Protein AF-0000000084396855 (afdb_homodimer)

Nearest PDB structures (foldseek):
  3tr6-assembly1_A-2  TM=6.416E-01  e=4.550E-07  Coxiella burnetii
  5wwq-assembly2_B  TM=5.323E-01  e=5.724E-08  Homo sapiens
  5k0g-assembly2_B  TM=7.030E-01  e=9.517E-06  Rattus norvegicus
  5k09-assembly7_G  TM=6.782E-01  e=1.899E-05  Rattus norvegicus
  5zy6-assembly1_A  TM=5.128E-01  e=4.998E-05  Schizosaccharomyces pombe 972h-

Radius of gyration: 26.57 Å; Cα contacts (8 Å, |Δi|>4): 1283; chains: 2; bounding box: 58×80×64 Å

Solvent-accessible surface area (backbone atoms only — not comparable to full-atom values): 31615 Å² total; per-residue (Å²): 130,81,63,74,68,57,69,61,41,65,54,62,72,46,34,59,65,46,39,46,63,66,67,28,65,85,58,38,42,63,49,51,59,71,51,58,80,44,58,28,37,26,36,36,29,47,43,31,49,54,25,66,67,51,54,54,50,38,67,45,12,52,75,22,78,73,27,37,34,34,34,26,26,63,26,63,69,28,46,53,45,17,53,52,52,31,62,72,64,73,52,87,65,67,51,76,44,79,44,56,65,48,40,34,69,62,50,46,69,76,42,60,83,43,56,44,58,19,48,30,41,38,35,55,74,32,64,22,60,37,51,77,30,56,66,32,33,54,52,37,51,56,45,30,29,24,70,58,12,38,40,26,36,31,19,46,10,50,45,39,40,40,28,53,59,29,34,51,39,49,50,34,43,75,71,74,39,75,40,71,85,37,54,50,59,25,26,30,46,47,65,54,50,50,50,54,42,44,74,72,55,37,47,64,55,75,89,38,42,39,71,45,72,40,82,37,74,44,82,66,43,61,57,51,41,40,56,40,67,30,42,37,44,52,33,51,88,48,52,70,67,58,36,50,52,46,48,53,48,33,43,61,46,38,28,52,44,28,32,47,33,62,86,35,70,21,55,20,53,55,76,66,69,74,46,77,70,74,74,71,89,71,68,82,85,65,63,96,67,56,67,50,24,42,46,44,37,14,32,30,34,33,49,34,30,38,57,114,132,80,64,73,68,54,70,63,42,64,53,62,72,46,34,59,65,49,38,44,64,64,67,28,65,86,57,38,42,63,48,52,58,69,51,58,80,47,57,29,36,28,35,34,28,48,43,30,49,53,26,66,66,52,52,54,50,38,68,45,12,52,75,23,78,73,26,38,32,35,35,27,25,62,29,65,70,29,46,54,46,16,52,52,51,31,62,71,64,74,54,87,64,66,49,77,44,78,45,56,64,49,41,32,70,62,50,46,69,77,44,60,84,44,58,43,58,20,49,30,41,36,33,54,74,32,64,20,62,36,50,78,30,57,64,33,34,53,50,36,53,58,46,30,30,24,70,58,12,38,40,24,34,31,20,46,10,51,44,40,39,40,30,54,60,28,33,50,38,46,50,34,43,76,70,75,40,76,38,70,86,37,53,53,60,25,26,31,46,47,67,56,48,49,48,55,42,46,74,73,55,36,46,65,54,73,88,37,41,39,72,44,72,41,81,37,76,43,82,66,41,62,57,50,40,40,56,42,68,30,42,39,44,50,34,51,88,49,53,71,68,57,35,49,51,45,49,53,48,32,43,61,47,36,29,50,44,27,34,49,34,63,86,36,68,20,54,21,54,58,76,67,69,74,48,78,71,75,74,73,85,67,67,80,87,64,63,98,67,55,66,50,25,42,43,45,37,15,34,32,33,34,49,35,29,38,57,113

Organism: NCBI:txid1296121

Foldseek 3Di:
DQLPQVPQFFDLVLCVQWVVQQPPCVNCVVLVVVQVQAAQFEEEEEACFLPPVQVVSCVHHPVHPNGAYEYEEQHVNRVVNNVVVCVVVVHDGYHYYHDDLQPQVVVCVVCVVQFQPGQEYEYGAPLQQNPSHSLSNLLNRLRRHHAFHKYWYKHFAPCFLPLLLVLLQVLQVVVVHHQVSLDRGDHYAQVVVVVSNVVNPWDFDSVFKHKDKDKFWTSAAQLSVCVRPCCCGSVVPPDPVSSVVSSVSSSVSCQQPFKAKQVDHPRSDDVVVVPPPPPPPPDDPPPPMDMTTITITIMTIGMITRHD/DQLPQLPLFFDLVLCVQWVVQQPPCVNCVVLVVVQVQAAQFEEEEEACFLPPVQVVSCVHHPVHPNYAYEYEEQHVNRVVNNVVVCVVVVHDGYHYYHDDLQPQVVVCVVCVVQFQPGQEYEYGAPLQQNPSHSLSNLLNRLRRHHAFHKYWYKHFAPCFLPLLLVLLQVLQVVVVHHQVSLDRGDHYAQVVVVVSNVVNPWDFDSVFKHKDKDKFFTSAAQLSVCVRPCCCGSVVPPDPVSSVVSSVSSSVSCQQPFKAKQVDHPRSDDVVVVPPPPPPPPDDPPPPMDMTTITITIMTIGMITRHD

InterPro domains:
  IPR025714 Methyltransferase domain [PF13847] (39-153)
  IPR029063 S-adenosyl-L-methionine-dependent methyltransferase superfamily [G3DSA:3.40.50.150] (26-308)
  IPR029063 S-adenosyl-L-methionine-dependent methyltransferase superfamily [SSF53335] (31-208)

Secondary structure (DSSP, 8-state):
------GGG--HHHHHHH-HHHH-HHHHHHHHHHHT--TT-EEEEET-TTSHHHHHHHHHHTTSTT-EEEEEES-HHHHHHHHHHHHHHT---EEEEE--TT-HHHHHHH-GGGTT-EEEEEEES-GGG-TT-HHHHHHHHHHHEEEEEEEEEEEE-TTTTTTHHHHHHHHHHHTT---TTT-------HHHHHHHHHHTT-EE-GGG-EEEEEEEE-SS-HHHHHHHHTTTTTTTTS-HHHHHHHHHHHHHHHHHHHEEETTSTTT---HHHHS-------STT--S--EEEEEEEEEEEEEEE---/------GGG--HHHHHHH-HHHH-HHHHHHHHHHHT--TT-EEEEET-TTSHHHHHHHHHHTTSTT-EEEEEES-HHHHHHHHHHHHHHT---EEEEE--TT-HHHHHHH-GGGTT-EEEEEEES-GGG-TT-HHHHHHHHHHHEEEEEEEEEEEE-TTTTTTHHHHHHHHHHHTT---TTT-------HHHHHHHHHHTT-EE-GGG-EEEEEEEE-SS-HHHHHHHHTTTTTTTTS-HHHHHHHHHHHHHHHHHHHEEETTSTTT---HHHHS-----TTSTT--S--EEEEEEEEEEEEEEE---

Structure (mmCIF, N/CA/C/O backbone):
data_AF-0000000084396855-model_v1
#
loop_
_entity.id
_entity.type
_entity.pdbx_description
1 polymer 'Methyltransferase domain-containing protein'
#
loop_
_atom_site.group_PDB
_atom_site.id
_atom_site.type_symbol
_atom_site.label_atom_id
_atom_site.label_alt_id
_atom_site.label_comp_id
_atom_site.label_asym_id
_atom_site.label_entity_id
_atom_site.label_seq_id
_atom_site.pdbx_PDB_ins_code
_atom_site.Cartn_x
_atom_site.Cartn_y
_atom_site.Cartn_z
_atom_site.occupancy
_atom_site.B_iso_or_equiv
_atom_site.auth_seq_id
_atom_site.auth_comp_id
_atom_site.auth_asym_id
_atom_site.auth_atom_id
_atom_site.pdbx_PDB_model_num
ATOM 1 N N . MET A 1 1 ? -9.484 -31 7.023 1 23.81 1 MET A N 1
ATOM 2 C CA . MET A 1 1 ? -10.164 -30.719 5.766 1 23.81 1 MET A CA 1
ATOM 3 C C . MET A 1 1 ? -9.242 -30 4.793 1 23.81 1 MET A C 1
ATOM 5 O O . MET A 1 1 ? -8.68 -28.953 5.129 1 23.81 1 MET A O 1
ATOM 9 N N . SER A 1 2 ? -8.641 -30.703 3.896 1 27.09 2 SER A N 1
ATOM 10 C CA . SER A 1 2 ? -7.652 -30.281 2.912 1 27.09 2 SER A CA 1
ATOM 11 C C . SER A 1 2 ? -8.156 -29.094 2.098 1 27.09 2 SER A C 1
ATOM 13 O O . SER A 1 2 ? -9.281 -29.109 1.59 1 27.09 2 SER A O 1
ATOM 15 N N . TYR A 1 3 ? -7.789 -27.906 2.371 1 32.88 3 TYR A N 1
ATOM 16 C CA . TYR A 1 3 ? -8.102 -26.734 1.558 1 32.88 3 TYR A CA 1
ATOM 17 C C . TYR A 1 3 ? -7.895 -27.031 0.077 1 32.88 3 TYR A C 1
ATOM 19 O O . TYR A 1 3 ? -6.77 -27.25 -0.369 1 32.88 3 TYR A O 1
ATOM 27 N N . SER A 1 4 ? -8.75 -27.75 -0.528 1 34.56 4 SER A N 1
ATOM 28 C CA . SER A 1 4 ? -8.664 -27.938 -1.974 1 34.56 4 SER A CA 1
ATOM 29 C C . SER A 1 4 ? -8.68 -26.594 -2.697 1 34.56 4 SER A C 1
ATOM 31 O O . SER A 1 4 ? -9.672 -25.859 -2.635 1 34.56 4 SER A O 1
ATOM 33 N N . SER A 1 5 ? -7.613 -25.984 -2.779 1 39.44 5 SER A N 1
ATOM 34 C CA . SER A 1 5 ? -7.461 -24.703 -3.467 1 39.44 5 SER A CA 1
ATOM 35 C C . SER A 1 5 ? -7.93 -24.797 -4.914 1 39.44 5 SER A C 1
ATOM 37 O O . SER A 1 5 ? -7.465 -25.656 -5.672 1 39.44 5 SER A O 1
ATOM 39 N N . ASN A 1 6 ? -9.148 -24.734 -5.176 1 39.94 6 ASN A N 1
ATOM 40 C CA . ASN A 1 6 ? -9.734 -24.672 -6.508 1 39.94 6 ASN A CA 1
ATOM 41 C C . ASN A 1 6 ? -9.062 -23.609 -7.371 1 39.94 6 ASN A C 1
ATOM 43 O O . ASN A 1 6 ? -9.625 -22.531 -7.594 1 39.94 6 ASN A O 1
ATOM 47 N N . LEU A 1 7 ? -7.84 -23.609 -7.367 1 42.44 7 LEU A N 1
ATOM 48 C CA . LEU A 1 7 ? -7.09 -22.656 -8.195 1 42.44 7 LEU A CA 1
ATOM 49 C C . LEU A 1 7 ? -7.316 -22.938 -9.672 1 42.44 7 LEU A C 1
ATOM 51 O O . LEU A 1 7 ? -6.715 -22.281 -10.531 1 42.44 7 LEU A O 1
ATOM 55 N N . THR A 1 8 ? -8.148 -23.953 -10.039 1 46 8 THR A N 1
ATOM 56 C CA . THR A 1 8 ? -8.352 -24.281 -11.445 1 46 8 THR A CA 1
ATOM 57 C C . THR A 1 8 ? -9.367 -23.359 -12.086 1 46 8 THR A C 1
ATOM 59 O O . THR A 1 8 ? -9.789 -23.562 -13.227 1 46 8 THR A O 1
ATOM 62 N N . ASN A 1 9 ? -9.648 -22.219 -11.266 1 49.94 9 ASN A N 1
ATOM 63 C CA . ASN A 1 9 ? -10.859 -21.578 -11.781 1 49.94 9 ASN A CA 1
ATOM 64 C C . ASN A 1 9 ? -10.547 -20.203 -12.359 1 49.94 9 ASN A C 1
ATOM 66 O O . ASN A 1 9 ? -11.461 -19.391 -12.57 1 49.94 9 ASN A O 1
ATOM 70 N N . HIS A 1 10 ? -9.344 -19.953 -12.648 1 50.25 10 HIS A N 1
ATOM 71 C CA . HIS A 1 10 ? -9.117 -18.656 -13.281 1 50.25 10 HIS A CA 1
ATOM 72 C C . HIS A 1 10 ? -9.484 -18.688 -14.758 1 50.25 10 HIS A C 1
ATOM 74 O O . HIS A 1 10 ? -9.195 -19.672 -15.453 1 50.25 10 HIS A O 1
ATOM 80 N N . ASN A 1 11 ? -10.32 -17.766 -15.289 1 53.88 11 ASN A N 1
ATOM 81 C CA . ASN A 1 11 ? -10.711 -17.625 -16.688 1 53.88 11 ASN A CA 1
ATOM 82 C C . ASN A 1 11 ? -9.672 -16.828 -17.469 1 53.88 11 ASN A C 1
ATOM 84 O O . ASN A 1 11 ? -9.469 -15.641 -17.219 1 53.88 11 ASN A O 1
ATOM 88 N N . PRO A 1 12 ? -9.031 -17.391 -18.484 1 57.44 12 PRO A N 1
ATOM 89 C CA . PRO A 1 12 ? -7.941 -16.75 -19.219 1 57.44 12 PRO A CA 1
ATOM 90 C C . PRO A 1 12 ? -8.367 -15.445 -19.875 1 57.44 12 PRO A C 1
ATOM 92 O O . PRO A 1 12 ? -7.582 -14.492 -19.938 1 57.44 12 PRO A O 1
ATOM 95 N N . SER A 1 13 ? -9.633 -15.414 -20.469 1 56.91 13 SER A N 1
ATOM 96 C CA . SER A 1 13 ? -10.055 -14.211 -21.172 1 56.91 13 SER A CA 1
ATOM 97 C C . SER A 1 13 ? -10.18 -13.023 -20.219 1 56.91 13 SER A C 1
ATOM 99 O O . SER A 1 13 ? -9.766 -11.914 -20.562 1 56.91 13 SER A O 1
ATOM 101 N N . LYS A 1 14 ? -10.656 -13.266 -19.062 1 61.34 14 LYS A N 1
ATOM 102 C CA . LYS A 1 14 ? -10.773 -12.195 -18.094 1 61.34 14 LYS A CA 1
ATOM 103 C C . LYS A 1 14 ? -9.398 -11.75 -17.594 1 61.34 14 LYS A C 1
ATOM 105 O O . LYS A 1 14 ? -9.195 -10.578 -17.281 1 61.34 14 LYS A O 1
ATOM 110 N N . TYR A 1 15 ? -8.602 -12.727 -17.672 1 59.06 15 TYR A N 1
ATOM 111 C CA . TYR A 1 15 ? -7.242 -12.469 -17.203 1 59.06 15 TYR A CA 1
ATOM 112 C C . TYR A 1 15 ? -6.527 -11.492 -18.141 1 59.06 15 TYR A C 1
ATOM 114 O O . TYR A 1 15 ? -5.883 -10.547 -17.672 1 59.06 15 TYR A O 1
ATOM 122 N N . GLN A 1 16 ? -6.664 -11.617 -19.406 1 58.53 16 GLN A N 1
ATOM 123 C CA . GLN A 1 16 ? -6 -10.75 -20.375 1 58.53 16 GLN A CA 1
ATOM 124 C C . GLN A 1 16 ? -6.535 -9.32 -20.297 1 58.53 16 GLN A C 1
ATOM 126 O O . GLN A 1 16 ? -5.773 -8.359 -20.406 1 58.53 16 GLN A O 1
ATOM 131 N N . THR A 1 17 ? -7.848 -9.195 -20.031 1 59.06 17 THR A N 1
ATOM 132 C CA . THR A 1 17 ? -8.492 -7.883 -20.016 1 59.06 17 THR A CA 1
ATOM 133 C C . THR A 1 17 ? -8.242 -7.172 -18.688 1 59.06 17 THR A C 1
ATOM 135 O O . THR A 1 17 ? -7.914 -5.98 -18.672 1 59.06 17 THR A O 1
ATOM 138 N N . ASN A 1 18 ? -8.305 -7.988 -17.656 1 63.5 18 ASN A N 1
ATOM 139 C CA . ASN A 1 18 ? -8.359 -7.34 -16.344 1 63.5 18 ASN A CA 1
ATOM 140 C C . ASN A 1 18 ? -7.035 -7.48 -15.594 1 63.5 18 ASN A C 1
ATOM 142 O O . ASN A 1 18 ? -6.812 -6.805 -14.594 1 63.5 18 ASN A O 1
ATOM 146 N N . ALA A 1 19 ? -6.145 -8.359 -16.219 1 59.53 19 ALA A N 1
ATOM 147 C CA . ALA A 1 19 ? -4.934 -8.664 -15.469 1 59.53 19 ALA A CA 1
ATOM 148 C C . ALA A 1 19 ? -3.684 -8.398 -16.297 1 59.53 19 ALA A C 1
ATOM 150 O O . ALA A 1 19 ? -2.633 -9 -16.062 1 59.53 19 ALA A O 1
ATOM 151 N N . SER A 1 20 ? -3.906 -7.488 -17.312 1 55.66 20 SER A N 1
ATOM 152 C CA . SER A 1 20 ? -2.779 -7.199 -18.188 1 55.66 20 SER A CA 1
ATOM 153 C C . SER A 1 20 ? -1.592 -6.648 -17.406 1 55.66 20 SER A C 1
ATOM 155 O O . SER A 1 20 ? -0.444 -6.777 -17.844 1 55.66 20 SER A O 1
ATOM 157 N N . PHE A 1 21 ? -1.918 -6.148 -16.266 1 54.75 21 PHE A N 1
ATOM 158 C CA . PHE A 1 21 ? -0.857 -5.539 -15.477 1 54.75 21 PHE A CA 1
ATOM 159 C C . PHE A 1 21 ? 0.051 -6.605 -14.875 1 54.75 21 PHE A C 1
ATOM 161 O O . PHE A 1 21 ? 1.194 -6.32 -14.516 1 54.75 21 PHE A O 1
ATOM 168 N N . VAL A 1 22 ? -0.416 -7.816 -14.836 1 53.72 22 VAL A N 1
ATOM 169 C CA . VAL A 1 22 ? 0.374 -8.875 -14.211 1 53.72 22 VAL A CA 1
ATOM 170 C C . VAL A 1 22 ? 1.576 -9.211 -15.094 1 53.72 22 VAL A C 1
ATOM 172 O O . VAL A 1 22 ? 2.666 -9.484 -14.586 1 53.72 22 VAL A O 1
ATOM 175 N N . TYR A 1 23 ? 1.385 -8.977 -16.438 1 56.16 23 TYR A N 1
ATOM 176 C CA . TYR A 1 23 ? 2.479 -9.406 -17.297 1 56.16 23 TYR A CA 1
ATOM 177 C C . TYR A 1 23 ? 3.07 -8.227 -18.062 1 56.16 23 TYR A C 1
ATOM 179 O O . TYR A 1 23 ? 3.943 -8.398 -18.906 1 56.16 23 TYR A O 1
ATOM 187 N N . SER A 1 24 ? 2.568 -7.082 -17.656 1 56.62 24 SER A N 1
ATOM 188 C CA . SER A 1 24 ? 3.176 -5.93 -18.312 1 56.62 24 SER A CA 1
ATOM 189 C C . SER A 1 24 ? 4.672 -5.859 -18.031 1 56.62 24 SER A C 1
ATOM 191 O O . SER A 1 24 ? 5.133 -6.305 -16.984 1 56.62 24 SER A O 1
ATOM 193 N N . ALA A 1 25 ? 5.359 -5.488 -19.094 1 53.5 25 ALA A N 1
ATOM 194 C CA . ALA A 1 25 ? 6.809 -5.363 -18.969 1 53.5 25 ALA A CA 1
ATOM 195 C C . ALA A 1 25 ? 7.184 -4.613 -17.703 1 53.5 25 ALA A C 1
ATOM 197 O O . ALA A 1 25 ? 8.117 -5.008 -16.984 1 53.5 25 ALA A O 1
ATOM 198 N N . ALA A 1 26 ? 6.402 -3.684 -17.438 1 52.59 26 ALA A N 1
ATOM 199 C CA . ALA A 1 26 ? 6.691 -2.855 -16.266 1 52.59 26 ALA A CA 1
ATOM 200 C C . ALA A 1 26 ? 6.547 -3.656 -14.977 1 52.59 26 ALA A C 1
ATOM 202 O O . ALA A 1 26 ? 7.297 -3.449 -14.023 1 52.59 26 ALA A O 1
ATOM 203 N N . ASN A 1 27 ? 5.734 -4.625 -15.078 1 66.62 27 ASN A N 1
ATOM 204 C CA . ASN A 1 27 ? 5.422 -5.316 -13.828 1 66.62 27 ASN A CA 1
ATOM 205 C C . ASN A 1 27 ? 6.203 -6.625 -13.703 1 66.62 27 ASN A C 1
ATOM 207 O O . ASN A 1 27 ? 6.457 -7.098 -12.594 1 66.62 27 ASN A O 1
ATOM 211 N N . SER A 1 28 ? 6.586 -7.164 -14.797 1 73.69 28 SER A N 1
ATOM 212 C CA . SER A 1 28 ? 7.258 -8.461 -14.742 1 73.69 28 SER A CA 1
ATOM 213 C C . SER A 1 28 ? 8.766 -8.305 -14.867 1 73.69 28 SER A C 1
ATOM 215 O O . SER A 1 28 ? 9.523 -9.227 -14.539 1 73.69 28 SER A O 1
ATOM 217 N N . SER A 1 29 ? 9.297 -7.215 -15.18 1 72.19 29 SER A N 1
ATOM 218 C CA . SER A 1 29 ? 10.711 -7 -15.492 1 72.19 29 SER A CA 1
ATOM 219 C C . SER A 1 29 ? 11.586 -7.234 -14.266 1 72.19 29 SER A C 1
ATOM 221 O O . SER A 1 29 ? 12.609 -7.914 -14.352 1 72.19 29 SER A O 1
ATOM 223 N N . PRO A 1 30 ? 11.078 -6.906 -13.211 1 81.38 30 PRO A N 1
ATOM 224 C CA . PRO A 1 30 ? 12.016 -7.016 -12.094 1 81.38 30 PRO A CA 1
ATOM 225 C C . PRO A 1 30 ? 12.375 -8.461 -11.766 1 81.38 30 PRO A C 1
ATOM 227 O O . PRO A 1 30 ? 13.547 -8.766 -11.5 1 81.38 30 PRO A O 1
ATOM 230 N N . VAL A 1 31 ? 11.422 -9.344 -11.844 1 87.25 31 VAL A N 1
ATOM 231 C CA . VAL A 1 31 ? 11.719 -10.727 -11.492 1 87.25 31 VAL A CA 1
ATOM 232 C C . VAL A 1 31 ? 12.492 -11.398 -12.625 1 87.25 31 VAL A C 1
ATOM 234 O O . VAL A 1 31 ? 13.344 -12.258 -12.383 1 87.25 31 VAL A O 1
ATOM 237 N N . LEU A 1 32 ? 12.234 -11.008 -13.844 1 89.31 32 LEU A N 1
ATOM 238 C CA . LEU A 1 32 ? 12.992 -11.531 -14.977 1 89.31 32 LEU A CA 1
ATOM 239 C C . LEU A 1 32 ? 14.453 -11.094 -14.891 1 89.31 32 LEU A C 1
ATOM 241 O O . LEU A 1 32 ? 15.359 -11.875 -15.195 1 89.31 32 LEU A O 1
ATOM 245 N N . ASP A 1 33 ? 14.602 -9.852 -14.438 1 87.19 33 ASP A N 1
ATOM 246 C CA . ASP A 1 33 ? 15.961 -9.344 -14.258 1 87.19 33 ASP A CA 1
ATOM 247 C C . ASP A 1 33 ? 16.703 -10.109 -13.172 1 87.19 33 ASP A C 1
ATOM 249 O O . ASP A 1 33 ? 17.891 -10.406 -13.312 1 87.19 33 ASP A O 1
ATOM 253 N N . LEU A 1 34 ? 15.992 -10.43 -12.164 1 87.56 34 LEU A N 1
ATOM 254 C CA . LEU A 1 34 ? 16.578 -11.203 -11.07 1 87.56 34 LEU A CA 1
ATOM 255 C C . LEU A 1 34 ? 16.969 -12.594 -11.547 1 87.56 34 LEU A C 1
ATOM 257 O O . LEU A 1 34 ? 18.016 -13.117 -11.148 1 87.56 34 LEU A O 1
ATOM 261 N N . LEU A 1 35 ? 16.125 -13.125 -12.367 1 93.12 35 LEU A N 1
ATOM 262 C CA . LEU A 1 35 ? 16.375 -14.461 -12.898 1 93.12 35 LEU A CA 1
ATOM 263 C C . LEU A 1 35 ? 17.656 -14.469 -13.734 1 93.12 35 LEU A C 1
ATOM 265 O O . LEU A 1 35 ? 18.422 -15.445 -13.695 1 93.12 35 LEU A O 1
ATOM 269 N N . ASP A 1 36 ? 17.828 -13.422 -14.531 1 93.12 36 ASP A N 1
ATOM 270 C CA . ASP A 1 36 ? 19.016 -13.281 -15.383 1 93.12 36 ASP A CA 1
ATOM 271 C C . ASP A 1 36 ? 19.234 -14.531 -16.234 1 93.12 36 ASP A C 1
ATOM 273 O O . ASP A 1 36 ? 20.297 -15.141 -16.172 1 93.12 36 ASP A O 1
ATOM 277 N N . ALA A 1 37 ? 18.219 -14.891 -16.969 1 95.31 37 ALA A N 1
ATOM 278 C CA . ALA A 1 37 ? 18.281 -16.062 -17.828 1 95.31 37 ALA A CA 1
ATOM 279 C C . ALA A 1 37 ? 19.406 -15.945 -18.859 1 95.31 37 ALA A C 1
ATOM 281 O O . ALA A 1 37 ? 19.625 -14.867 -19.422 1 95.31 37 ALA A O 1
ATOM 282 N N . GLN A 1 38 ? 20.078 -17.094 -19.094 1 95.88 38 GLN A N 1
ATOM 283 C CA . GLN A 1 38 ? 21.188 -17.125 -20.047 1 95.88 38 GLN A CA 1
ATOM 284 C C . GLN A 1 38 ? 20.938 -18.172 -21.141 1 95.88 38 GLN A C 1
ATOM 286 O O . GLN A 1 38 ? 20.297 -19.188 -20.891 1 95.88 38 GLN A O 1
ATOM 291 N N . PRO A 1 39 ? 21.484 -17.859 -22.344 1 95.5 39 PRO A N 1
ATOM 292 C CA . PRO A 1 39 ? 21.375 -18.875 -23.391 1 95.5 39 PRO A CA 1
ATOM 293 C C . PRO A 1 39 ? 21.906 -20.234 -22.969 1 95.5 39 PRO A C 1
ATOM 295 O O . PRO A 1 39 ? 22.953 -20.312 -22.328 1 95.5 39 PRO A O 1
ATOM 298 N N . GLY A 1 40 ? 21.188 -21.25 -23.266 1 96.06 40 GLY A N 1
ATOM 299 C CA . GLY A 1 40 ? 21.641 -22.609 -23 1 96.06 40 GLY A CA 1
ATOM 300 C C . GLY A 1 40 ? 21.156 -23.172 -21.672 1 96.06 40 GLY A C 1
ATOM 301 O O . GLY A 1 40 ? 21.328 -24.359 -21.406 1 96.06 40 GLY A O 1
ATOM 302 N N . GLU A 1 41 ? 20.484 -22.312 -20.906 1 97.56 41 GLU A N 1
ATOM 303 C CA . GLU A 1 41 ? 20.016 -22.75 -19.609 1 97.56 41 GLU A CA 1
ATOM 304 C C . GLU A 1 41 ? 18.688 -23.5 -19.719 1 97.56 41 GLU A C 1
ATOM 306 O O . GLU A 1 41 ? 17.938 -23.312 -20.672 1 97.56 41 GLU A O 1
ATOM 311 N N . LYS A 1 42 ? 18.5 -24.391 -18.766 1 98 42 LYS A N 1
ATOM 312 C CA . LYS A 1 42 ? 17.219 -25.078 -18.594 1 98 42 LYS A CA 1
ATOM 313 C C . LYS A 1 42 ? 16.406 -24.453 -17.469 1 98 42 LYS A C 1
ATOM 315 O O . LYS A 1 42 ? 16.844 -24.422 -16.312 1 98 42 LYS A O 1
ATOM 320 N N . ILE A 1 43 ? 15.203 -23.922 -17.828 1 98.12 43 ILE A N 1
ATOM 321 C CA . ILE A 1 43 ? 14.391 -23.172 -16.875 1 98.12 43 ILE A CA 1
ATOM 322 C C . ILE A 1 43 ? 12.984 -23.781 -16.828 1 98.12 43 ILE A C 1
ATOM 324 O O . ILE A 1 43 ? 12.414 -24.125 -17.859 1 98.12 43 ILE A O 1
ATOM 328 N N . ILE A 1 44 ? 12.469 -23.938 -15.648 1 98.56 44 ILE A N 1
ATOM 329 C CA . ILE A 1 44 ? 11.078 -24.328 -15.492 1 98.56 44 ILE A CA 1
ATOM 330 C C . ILE A 1 44 ? 10.281 -23.172 -14.883 1 98.56 44 ILE A C 1
ATOM 332 O O . ILE A 1 44 ? 10.75 -22.5 -13.961 1 98.56 44 ILE A O 1
ATOM 336 N N . ASP A 1 45 ? 9.117 -22.859 -15.516 1 97.81 45 ASP A N 1
ATOM 337 C CA . ASP A 1 45 ? 8.172 -21.812 -15.094 1 97.81 45 ASP A CA 1
ATOM 338 C C . ASP A 1 45 ? 6.984 -22.422 -14.359 1 97.81 45 ASP A C 1
ATOM 340 O O . ASP A 1 45 ? 6.078 -22.984 -14.984 1 97.81 45 ASP A O 1
ATOM 344 N N . LEU A 1 46 ? 6.992 -22.359 -13.023 1 98.31 46 LEU A N 1
ATOM 345 C CA . LEU A 1 46 ? 5.914 -22.891 -12.203 1 98.31 46 LEU A CA 1
ATOM 346 C C . LEU A 1 46 ? 4.758 -21.906 -12.102 1 98.31 46 LEU A C 1
ATOM 348 O O . LEU A 1 46 ? 4.922 -20.812 -11.555 1 98.31 46 LEU A O 1
ATOM 352 N N . GLY A 1 47 ? 3.572 -22.281 -12.492 1 96 47 GLY A N 1
ATOM 353 C CA . GLY A 1 47 ? 2.449 -21.375 -12.641 1 96 47 GLY A CA 1
ATOM 354 C C . GLY A 1 47 ? 2.561 -20.484 -13.859 1 96 47 GLY A C 1
ATOM 355 O O . GLY A 1 47 ? 2.453 -19.266 -13.758 1 96 47 GLY A O 1
ATOM 356 N N . CYS A 1 48 ? 2.66 -21.156 -15.031 1 93.75 48 CYS A N 1
ATOM 357 C CA . CYS A 1 48 ? 3.039 -20.422 -16.234 1 93.75 48 CYS A CA 1
ATOM 358 C C . CYS A 1 48 ? 1.845 -19.672 -16.812 1 93.75 48 CYS A C 1
ATOM 360 O O . CYS A 1 48 ? 2.008 -18.812 -17.672 1 93.75 48 CYS A O 1
ATOM 362 N N . GLY A 1 49 ? 0.6 -19.969 -16.359 1 89.38 49 GLY A N 1
ATOM 363 C CA . GLY A 1 49 ? -0.583 -19.281 -16.859 1 89.38 49 GLY A CA 1
ATOM 364 C C . GLY A 1 49 ? -0.742 -19.375 -18.359 1 89.38 49 GLY A C 1
ATOM 365 O O . GLY A 1 49 ? -0.69 -20.484 -18.922 1 89.38 49 GLY A O 1
ATOM 366 N N . THR A 1 50 ? -0.918 -18.234 -18.984 1 83.94 50 THR A N 1
ATOM 367 C CA . THR A 1 50 ? -1.138 -18.219 -20.438 1 83.94 50 THR A CA 1
ATOM 368 C C . THR A 1 50 ? 0.19 -18.266 -21.188 1 83.94 50 THR A C 1
ATOM 370 O O . THR A 1 50 ? 0.224 -18.109 -22.406 1 83.94 50 THR A O 1
ATOM 373 N N . GLY A 1 51 ? 1.26 -18.359 -20.531 1 87.19 51 GLY A N 1
ATOM 374 C CA . GLY A 1 51 ? 2.549 -18.703 -21.109 1 87.19 51 GLY A CA 1
ATOM 375 C C . GLY A 1 51 ? 3.309 -17.484 -21.625 1 87.19 51 GLY A C 1
ATOM 376 O O . GLY A 1 51 ? 4.359 -17.641 -22.25 1 87.19 51 GLY A O 1
ATOM 377 N N . GLN A 1 52 ? 2.873 -16.25 -21.328 1 83.5 52 GLN A N 1
ATOM 378 C CA . GLN A 1 52 ? 3.51 -15.047 -21.875 1 83.5 52 GLN A CA 1
ATOM 379 C C . GLN A 1 52 ? 4.961 -14.938 -21.422 1 83.5 52 GLN A C 1
ATOM 381 O O . GLN A 1 52 ? 5.863 -14.727 -22.234 1 83.5 52 GLN A O 1
ATOM 386 N N . LEU A 1 53 ? 5.191 -15.07 -20.141 1 88.06 53 LEU A N 1
ATOM 387 C CA . LEU A 1 53 ? 6.551 -14.969 -19.625 1 88.06 53 LEU A CA 1
ATOM 388 C C . LEU A 1 53 ? 7.371 -16.203 -20 1 88.06 53 LEU A C 1
ATOM 390 O O . LEU A 1 53 ? 8.578 -16.094 -20.219 1 88.06 53 LEU A O 1
ATOM 394 N N . THR A 1 54 ? 6.707 -17.344 -20.141 1 91.75 54 THR A N 1
ATOM 395 C CA . THR A 1 54 ? 7.367 -18.578 -20.547 1 91.75 54 THR A CA 1
ATOM 396 C C . THR A 1 54 ? 7.957 -18.438 -21.953 1 91.75 54 THR A C 1
ATOM 398 O O . THR A 1 54 ? 9.086 -18.859 -22.203 1 91.75 54 THR A O 1
ATOM 401 N N . ILE A 1 55 ? 7.172 -17.859 -22.812 1 88.75 55 ILE A N 1
ATOM 402 C CA . ILE A 1 55 ? 7.602 -17.656 -24.188 1 88.75 55 ILE A CA 1
ATOM 403 C C . ILE A 1 55 ? 8.781 -16.688 -24.219 1 88.75 55 ILE A C 1
ATOM 405 O O . ILE A 1 55 ? 9.719 -16.859 -25 1 88.75 55 ILE A O 1
ATOM 409 N N . GLN A 1 56 ? 8.727 -15.664 -23.359 1 87.69 56 GLN A N 1
ATOM 410 C CA . GLN A 1 56 ? 9.836 -14.719 -23.266 1 87.69 56 GLN A CA 1
ATOM 411 C C . GLN A 1 56 ? 11.117 -15.43 -22.828 1 87.69 56 GLN A C 1
ATOM 413 O O . GLN A 1 56 ? 12.195 -15.172 -23.359 1 87.69 56 GLN A O 1
ATOM 418 N N . LEU A 1 57 ? 11.047 -16.281 -21.906 1 92.56 57 LEU A N 1
ATOM 419 C CA . LEU A 1 57 ? 12.188 -17.047 -21.406 1 92.56 57 LEU A CA 1
ATOM 420 C C . LEU A 1 57 ? 12.75 -17.938 -22.516 1 92.56 57 LEU A C 1
ATOM 422 O O . LEU A 1 57 ? 13.977 -18.062 -22.656 1 92.56 57 LEU A O 1
ATOM 426 N N . GLN A 1 58 ? 11.867 -18.547 -23.219 1 92.38 58 GLN A N 1
ATOM 427 C CA . GLN A 1 58 ? 12.281 -19.406 -24.328 1 92.38 58 GLN A CA 1
ATOM 428 C C . GLN A 1 58 ? 13.141 -18.625 -25.328 1 92.38 58 GLN A C 1
ATOM 430 O O . GLN A 1 58 ? 14.164 -19.141 -25.797 1 92.38 58 GLN A O 1
ATOM 435 N N . GLY A 1 59 ? 12.703 -17.438 -25.641 1 89.12 59 GLY A N 1
ATOM 436 C CA . GLY A 1 59 ? 13.438 -16.594 -26.578 1 89.12 59 GLY A CA 1
ATOM 437 C C . GLY A 1 59 ? 14.859 -16.297 -26.125 1 89.12 59 GLY A C 1
ATOM 438 O O . GLY A 1 59 ? 15.75 -16.078 -26.938 1 89.12 59 GLY A O 1
ATOM 439 N N . ILE A 1 60 ? 15.055 -16.359 -24.859 1 90.81 60 ILE A N 1
ATOM 440 C CA . ILE A 1 60 ? 16.375 -16.062 -24.312 1 90.81 60 ILE A CA 1
ATOM 441 C C . ILE A 1 60 ? 17.219 -17.328 -24.266 1 90.81 60 ILE A C 1
ATOM 443 O O . ILE A 1 60 ? 18.344 -17.359 -24.766 1 90.81 60 ILE A O 1
ATOM 447 N N . VAL A 1 61 ? 16.703 -18.406 -23.766 1 93.25 61 VAL A N 1
ATOM 448 C CA . VAL A 1 61 ? 17.531 -19.562 -23.406 1 93.25 61 VAL A CA 1
ATOM 449 C C . VAL A 1 61 ? 17.766 -20.422 -24.641 1 93.25 61 VAL A C 1
ATOM 451 O O . VAL A 1 61 ? 18.797 -21.094 -24.766 1 93.25 61 VAL A O 1
ATOM 454 N N . CYS A 1 62 ? 16.859 -20.422 -25.562 1 90.56 62 CYS A N 1
ATOM 455 C CA . CYS A 1 62 ? 16.906 -21.391 -26.656 1 90.56 62 CYS A CA 1
ATOM 456 C C . CYS A 1 62 ? 17.781 -20.859 -27.797 1 90.56 62 CYS A C 1
ATOM 458 O O . CYS A 1 62 ? 18 -21.562 -28.781 1 90.56 62 CYS A O 1
ATOM 460 N N . VAL A 1 63 ? 18.281 -19.688 -27.625 1 89 63 VAL A N 1
ATOM 461 C CA . VAL A 1 63 ? 19.281 -19.219 -28.578 1 89 63 VAL A CA 1
ATOM 462 C C . VAL A 1 63 ? 20.594 -19.969 -28.359 1 89 63 VAL A C 1
ATOM 464 O O . VAL A 1 63 ? 21.406 -20.078 -29.281 1 89 63 VAL A O 1
ATOM 467 N N . GLY A 1 64 ? 20.734 -20.422 -27.203 1 89.12 64 GLY A N 1
ATOM 468 C CA . GLY A 1 64 ? 21.906 -21.234 -26.906 1 89.12 64 GLY A CA 1
ATOM 469 C C . GLY A 1 64 ? 21.641 -22.719 -27.016 1 89.12 64 GLY A C 1
ATOM 470 O O . GLY A 1 64 ? 20.531 -23.188 -26.797 1 89.12 64 GLY A O 1
ATOM 471 N N . GLU A 1 65 ? 22.719 -23.438 -27.266 1 91.38 65 GLU A N 1
ATOM 472 C CA . GLU A 1 65 ? 22.609 -24.906 -27.344 1 91.38 65 GLU A CA 1
ATOM 473 C C . GLU A 1 65 ? 22.219 -25.484 -25.984 1 91.38 65 GLU A C 1
ATOM 475 O O . GLU A 1 65 ? 22.766 -25.094 -24.953 1 91.38 65 GLU A O 1
ATOM 480 N N . GLY A 1 66 ? 21.141 -26.25 -26.047 1 91 66 GLY A N 1
ATOM 481 C CA . GLY A 1 66 ? 20.75 -26.953 -24.844 1 91 66 GLY A CA 1
ATOM 482 C C . GLY A 1 66 ? 19.656 -26.234 -24.078 1 91 66 GLY A C 1
ATOM 483 O O . GLY A 1 66 ? 19.141 -26.766 -23.078 1 91 66 GLY A O 1
ATOM 484 N N . GLY A 1 67 ? 19.391 -25.016 -24.5 1 94.12 67 GLY A N 1
ATOM 485 C CA . GLY A 1 67 ? 18.359 -24.25 -23.812 1 94.12 67 GLY A CA 1
ATOM 486 C C . GLY A 1 67 ? 17.016 -24.953 -23.812 1 94.12 67 GLY A C 1
ATOM 487 O O . GLY A 1 67 ? 16.609 -25.547 -24.828 1 94.12 67 GLY A O 1
ATOM 488 N N . GLU A 1 68 ? 16.344 -24.922 -22.672 1 95.19 68 GLU A N 1
ATOM 489 C CA . GLU A 1 68 ? 15.055 -25.594 -22.5 1 95.19 68 GLU A CA 1
ATOM 490 C C . GLU A 1 68 ? 14.156 -24.828 -21.531 1 95.19 68 GLU A C 1
ATOM 492 O O . GLU A 1 68 ? 14.633 -24.297 -20.531 1 95.19 68 GLU A O 1
ATOM 497 N N . VAL A 1 69 ? 12.867 -24.734 -21.922 1 95.94 69 VAL A N 1
ATOM 498 C CA . VAL A 1 69 ? 11.891 -24.141 -21.016 1 95.94 69 VAL A CA 1
ATOM 499 C C . VAL A 1 69 ? 10.703 -25.078 -20.844 1 95.94 69 VAL A C 1
ATOM 501 O O . VAL A 1 69 ? 10.203 -25.641 -21.828 1 95.94 69 VAL A O 1
ATOM 504 N N . VAL A 1 70 ? 10.328 -25.312 -19.641 1 97.38 70 VAL A N 1
ATOM 505 C CA . VAL A 1 70 ? 9.125 -26.078 -19.312 1 97.38 70 VAL A CA 1
ATOM 506 C C . VAL A 1 70 ? 8.148 -25.188 -18.531 1 97.38 70 VAL A C 1
ATOM 508 O O . VAL A 1 70 ? 8.555 -24.453 -17.625 1 97.38 70 VAL A O 1
ATOM 511 N N . GLY A 1 71 ? 6.895 -25.172 -18.953 1 97.38 71 GLY A N 1
ATOM 512 C CA . GLY A 1 71 ? 5.844 -24.469 -18.234 1 97.38 71 GLY A CA 1
ATOM 513 C C . GLY A 1 71 ? 4.898 -25.422 -17.5 1 97.38 71 GLY A C 1
ATOM 514 O O . GLY A 1 71 ? 4.48 -26.438 -18.062 1 97.38 71 GLY A O 1
ATOM 515 N N . VAL A 1 72 ? 4.633 -25.125 -16.25 1 97.69 72 VAL A N 1
ATOM 516 C CA . VAL A 1 72 ? 3.729 -25.953 -15.469 1 97.69 72 VAL A CA 1
ATOM 517 C C . VAL A 1 72 ? 2.559 -25.109 -14.969 1 97.69 72 VAL A C 1
ATOM 519 O O . VAL A 1 72 ? 2.752 -23.984 -14.508 1 97.69 72 VAL A O 1
ATOM 522 N N . ASP A 1 73 ? 1.375 -25.562 -15.07 1 94.94 73 ASP A N 1
ATOM 523 C CA . ASP A 1 73 ? 0.182 -24.969 -14.484 1 94.94 73 ASP A CA 1
ATOM 524 C C . ASP A 1 73 ? -0.857 -26.031 -14.141 1 94.94 73 ASP A C 1
ATOM 526 O O . ASP A 1 73 ? -0.926 -27.078 -14.797 1 94.94 73 ASP A O 1
ATOM 530 N N . SER A 1 74 ? -1.605 -25.766 -13.109 1 92.56 74 SER A N 1
ATOM 531 C CA . SER A 1 74 ? -2.609 -26.734 -12.688 1 92.56 74 SER A CA 1
ATOM 532 C C . SER A 1 74 ? -3.867 -26.641 -13.539 1 92.56 74 SER A C 1
ATOM 534 O O . SER A 1 74 ? -4.668 -27.578 -13.594 1 92.56 74 SER A O 1
ATOM 536 N N . ASN A 1 75 ? -4.062 -25.5 -14.195 1 88 75 ASN A N 1
ATOM 537 C CA . ASN A 1 75 ? -5.273 -25.219 -14.961 1 88 75 ASN A CA 1
ATOM 538 C C . ASN A 1 75 ? -5.09 -25.547 -16.438 1 88 75 ASN A C 1
ATOM 540 O O . ASN A 1 75 ? -4.34 -24.875 -17.141 1 88 75 ASN A O 1
ATOM 544 N N . GLU A 1 76 ? -5.871 -26.453 -16.922 1 88.31 76 GLU A N 1
ATOM 545 C CA . GLU A 1 76 ? -5.742 -26.906 -18.312 1 88.31 76 GLU A CA 1
ATOM 546 C C . GLU A 1 76 ? -6.156 -25.797 -19.281 1 88.31 76 GLU A C 1
ATOM 548 O O . GLU A 1 76 ? -5.586 -25.672 -20.375 1 88.31 76 GLU A O 1
ATOM 553 N N . SER A 1 77 ? -7.137 -25.078 -18.891 1 83.12 77 SER A N 1
ATOM 554 C CA . SER A 1 77 ? -7.574 -23.984 -19.766 1 83.12 77 SER A CA 1
ATOM 555 C C . SER A 1 77 ? -6.469 -22.953 -19.969 1 83.12 77 SER A C 1
ATOM 557 O O . SER A 1 77 ? -6.32 -22.406 -21.062 1 83.12 77 SER A O 1
ATOM 559 N N . MET A 1 78 ? -5.719 -22.688 -18.922 1 83.25 78 MET A N 1
ATOM 560 C CA . MET A 1 78 ? -4.566 -21.797 -19.016 1 83.25 78 MET A CA 1
ATOM 561 C C . MET A 1 78 ? -3.514 -22.375 -19.953 1 83.25 78 MET A C 1
ATOM 563 O O . MET A 1 78 ? -2.959 -21.656 -20.797 1 83.25 78 MET A O 1
ATOM 567 N N . LEU A 1 79 ? -3.285 -23.641 -19.891 1 89.25 79 LEU A N 1
ATOM 568 C CA . LEU A 1 79 ? -2.27 -24.297 -20.703 1 89.25 79 LEU A CA 1
ATOM 569 C C . LEU A 1 79 ? -2.68 -24.328 -22.172 1 89.25 79 LEU A C 1
ATOM 571 O O . LEU A 1 79 ? -1.832 -24.203 -23.047 1 89.25 79 LEU A O 1
ATOM 575 N N . GLU A 1 80 ? -3.953 -24.516 -22.422 1 88.69 80 GLU A N 1
ATOM 576 C CA . GLU A 1 80 ? -4.438 -24.453 -23.797 1 88.69 80 GLU A CA 1
ATOM 577 C C . GLU A 1 80 ? -4.176 -23.078 -24.406 1 88.69 80 GLU A C 1
ATOM 579 O O . GLU A 1 80 ? -3.744 -22.984 -25.562 1 88.69 80 GLU A O 1
ATOM 584 N N . SER A 1 81 ? -4.457 -22.125 -23.594 1 83.5 81 SER A N 1
ATOM 585 C CA . SER A 1 81 ? -4.168 -20.766 -24.047 1 83.5 81 SER A CA 1
ATOM 586 C C . SER A 1 81 ? -2.672 -20.562 -24.281 1 83.5 81 SER A C 1
ATOM 588 O O . SER A 1 81 ? -2.271 -19.891 -25.234 1 83.5 81 SER A O 1
ATOM 590 N N . ALA A 1 82 ? -1.856 -21.094 -23.453 1 85.5 82 ALA A N 1
ATOM 591 C CA . ALA A 1 82 ? -0.405 -20.984 -23.578 1 85.5 82 ALA A CA 1
ATOM 592 C C . ALA A 1 82 ? 0.082 -21.656 -24.859 1 85.5 82 ALA A C 1
ATOM 594 O O . ALA A 1 82 ? 0.94 -21.109 -25.562 1 85.5 82 ALA A O 1
ATOM 595 N N . ARG A 1 83 ? -0.447 -22.766 -25.188 1 88.44 83 ARG A N 1
ATOM 596 C CA . ARG A 1 83 ? -0.093 -23.484 -26.406 1 88.44 83 ARG A CA 1
ATOM 597 C C . ARG A 1 83 ? -0.482 -22.672 -27.641 1 88.44 83 ARG A C 1
ATOM 599 O O . ARG A 1 83 ? 0.253 -22.656 -28.641 1 88.44 83 ARG A O 1
ATOM 606 N N . GLN A 1 84 ? -1.616 -22.031 -27.5 1 84.19 84 GLN A N 1
ATOM 607 C CA . GLN A 1 84 ? -2.043 -21.188 -28.609 1 84.19 84 GLN A CA 1
ATOM 608 C C . GLN A 1 84 ? -1.093 -20 -28.797 1 84.19 84 GLN A C 1
ATOM 610 O O . GLN A 1 84 ? -0.755 -19.641 -29.922 1 84.19 84 GLN A O 1
ATOM 615 N N . SER A 1 85 ? -0.747 -19.438 -27.656 1 78.31 85 SER A N 1
ATOM 616 C CA . SER A 1 85 ? 0.21 -18.328 -27.703 1 78.31 85 SER A CA 1
ATOM 617 C C . SER A 1 85 ? 1.536 -18.781 -28.312 1 78.31 85 SER A C 1
ATOM 619 O O . SER A 1 85 ? 2.174 -18.016 -29.047 1 78.31 85 SER A O 1
ATOM 621 N N . LEU A 1 86 ? 1.941 -19.922 -28.062 1 80.62 86 LEU A N 1
ATOM 622 C CA . LEU A 1 86 ? 3.186 -20.5 -28.562 1 80.62 86 LEU A CA 1
ATOM 623 C C . LEU A 1 86 ? 3.129 -20.672 -30.078 1 80.62 86 LEU A C 1
ATOM 625 O O . LEU A 1 86 ? 4.098 -20.375 -30.781 1 80.62 86 LEU A O 1
ATOM 629 N N . LYS A 1 87 ? 2.094 -21.219 -30.516 1 80.12 87 LYS A N 1
ATOM 630 C CA . LYS A 1 87 ? 1.921 -21.422 -31.953 1 80.12 87 LYS A CA 1
ATOM 631 C C . LYS A 1 87 ? 2.041 -20.094 -32.719 1 80.12 87 LYS A C 1
ATOM 633 O O . LYS A 1 87 ? 2.654 -20.047 -33.781 1 80.12 87 LYS A O 1
ATOM 638 N N . GLN A 1 88 ? 1.588 -19.172 -32.031 1 73.62 88 GLN A N 1
ATOM 639 C CA . GLN A 1 88 ? 1.606 -17.844 -32.688 1 73.62 88 GLN A CA 1
ATOM 640 C C . GLN A 1 88 ? 3.021 -17.281 -32.719 1 73.62 88 GLN A C 1
ATOM 642 O O . GLN A 1 88 ? 3.371 -16.531 -33.625 1 73.62 88 GLN A O 1
ATOM 647 N N . ALA A 1 89 ? 3.846 -17.656 -31.734 1 69.38 89 ALA A N 1
ATOM 648 C CA . ALA A 1 89 ? 5.207 -17.141 -31.641 1 69.38 89 ALA A CA 1
ATOM 649 C C . ALA A 1 89 ? 6.18 -17.984 -32.438 1 69.38 89 ALA A C 1
ATOM 651 O O . ALA A 1 89 ? 7.367 -17.672 -32.562 1 69.38 89 ALA A O 1
ATOM 652 N N . SER A 1 90 ? 5.734 -18.906 -33.156 1 63.38 90 SER A N 1
ATOM 653 C CA . SER A 1 90 ? 6.547 -19.812 -33.969 1 63.38 90 SER A CA 1
ATOM 654 C C . SER A 1 90 ? 7.668 -20.438 -33.125 1 63.38 90 SER A C 1
ATOM 656 O O . SER A 1 90 ? 8.797 -20.578 -33.594 1 63.38 90 SER A O 1
ATOM 658 N N . SER A 1 91 ? 7.418 -20.422 -31.812 1 61.88 91 SER A N 1
ATOM 659 C CA . SER A 1 91 ? 8.391 -21.062 -30.922 1 61.88 91 SER A CA 1
ATOM 660 C C . SER A 1 91 ? 8.023 -22.516 -30.656 1 61.88 91 SER A C 1
ATOM 662 O O . SER A 1 91 ? 6.844 -22.859 -30.609 1 61.88 91 SER A O 1
ATOM 664 N N . HIS A 1 92 ? 8.898 -23.562 -30.953 1 64.31 92 HIS A N 1
ATOM 665 C CA . HIS A 1 92 ? 8.5 -24.953 -30.844 1 64.31 92 HIS A CA 1
ATOM 666 C C . HIS A 1 92 ? 9.219 -25.641 -29.688 1 64.31 92 HIS A C 1
ATOM 668 O O . HIS A 1 92 ? 9.047 -26.844 -29.453 1 64.31 92 HIS A O 1
ATOM 674 N N . ARG A 1 93 ? 9.625 -24.797 -28.781 1 79.5 93 ARG A N 1
ATOM 675 C CA . ARG A 1 93 ? 10.461 -25.594 -27.875 1 79.5 93 ARG A CA 1
ATOM 676 C C . ARG A 1 93 ? 10.031 -25.406 -26.422 1 79.5 93 ARG A C 1
ATOM 678 O O . ARG A 1 93 ? 10.875 -25.25 -25.547 1 79.5 93 ARG A O 1
ATOM 685 N N . ILE A 1 94 ? 8.664 -25.281 -26.172 1 89.81 94 ILE A N 1
ATOM 686 C CA . ILE A 1 94 ? 8.25 -25.234 -24.781 1 89.81 94 ILE A CA 1
ATOM 687 C C . ILE A 1 94 ? 7.402 -26.453 -24.438 1 89.81 94 ILE A C 1
ATOM 689 O O . ILE A 1 94 ? 6.457 -26.781 -25.172 1 89.81 94 ILE A O 1
ATOM 693 N N . LYS A 1 95 ? 7.793 -27.219 -23.516 1 93.12 95 LYS A N 1
ATOM 694 C CA . LYS A 1 95 ? 6.965 -28.281 -22.969 1 93.12 95 LYS A CA 1
ATOM 695 C C . LYS A 1 95 ? 6.062 -27.766 -21.859 1 93.12 95 LYS A C 1
ATOM 697 O O . LYS A 1 95 ? 6.52 -27.047 -20.969 1 93.12 95 LYS A O 1
ATOM 702 N N . PHE A 1 96 ? 4.719 -28.094 -21.969 1 94.75 96 PHE A N 1
ATOM 703 C CA . PHE A 1 96 ? 3.771 -27.703 -20.938 1 94.75 96 PHE A CA 1
ATOM 704 C C . PHE A 1 96 ? 3.295 -28.922 -20.141 1 94.75 96 PHE A C 1
ATOM 706 O O . PHE A 1 96 ? 2.953 -29.953 -20.734 1 94.75 96 PHE A O 1
ATOM 713 N N . ILE A 1 97 ? 3.301 -28.812 -18.875 1 96.81 97 ILE A N 1
ATOM 714 C CA . ILE A 1 97 ? 2.887 -29.891 -17.984 1 96.81 97 ILE A CA 1
ATOM 715 C C . ILE A 1 97 ? 1.74 -29.422 -17.094 1 96.81 97 ILE A C 1
ATOM 717 O O . ILE A 1 97 ? 1.821 -28.359 -16.484 1 96.81 97 ILE A O 1
ATOM 721 N N . GLN A 1 98 ? 0.629 -30.141 -17.078 1 95.31 98 GLN A N 1
ATOM 722 C CA . GLN A 1 98 ? -0.429 -29.891 -16.109 1 95.31 98 GLN A CA 1
ATOM 723 C C . GLN A 1 98 ? -0.132 -30.562 -14.773 1 95.31 98 GLN A C 1
ATOM 725 O O . GLN A 1 98 ? -0.05 -31.781 -14.695 1 95.31 98 GLN A O 1
ATOM 730 N N . ALA A 1 99 ? 0.065 -29.812 -13.711 1 96.31 99 ALA A N 1
ATOM 731 C CA . ALA A 1 99 ? 0.343 -30.375 -12.391 1 96.31 99 ALA A CA 1
ATOM 732 C C . ALA A 1 99 ? 0.081 -29.344 -11.297 1 96.31 99 ALA A C 1
ATOM 734 O O . ALA A 1 99 ? 0.149 -28.141 -11.539 1 96.31 99 ALA A O 1
ATOM 735 N N . ASP A 1 100 ? -0.294 -29.844 -10.156 1 96 100 ASP A N 1
ATOM 736 C CA . ASP A 1 100 ? -0.353 -29.031 -8.945 1 96 100 ASP A CA 1
ATOM 737 C C . ASP A 1 100 ? 1.012 -28.953 -8.266 1 96 100 ASP A C 1
ATOM 739 O O . ASP A 1 100 ? 1.475 -29.938 -7.684 1 96 100 ASP A O 1
ATOM 743 N N . ILE A 1 101 ? 1.587 -27.812 -8.266 1 97.62 101 ILE A N 1
ATOM 744 C CA . ILE A 1 101 ? 2.965 -27.672 -7.809 1 97.62 101 ILE A CA 1
ATOM 745 C C . ILE A 1 101 ? 3.021 -27.781 -6.289 1 97.62 101 ILE A C 1
ATOM 747 O O . ILE A 1 101 ? 4.105 -27.906 -5.711 1 97.62 101 ILE A O 1
ATOM 751 N N . GLN A 1 102 ? 1.884 -27.812 -5.605 1 96.62 102 GLN A N 1
ATOM 752 C CA . GLN A 1 102 ? 1.838 -27.984 -4.156 1 96.62 102 GLN A CA 1
ATOM 753 C C . GLN A 1 102 ? 1.963 -29.453 -3.775 1 96.62 102 GLN A C 1
ATOM 755 O O . GLN A 1 102 ? 2.184 -29.781 -2.607 1 96.62 102 GLN A O 1
ATOM 760 N N . ASN A 1 103 ? 1.713 -30.297 -4.738 1 96.81 103 ASN A N 1
ATOM 761 C CA . ASN A 1 103 ? 1.773 -31.734 -4.516 1 96.81 103 ASN A CA 1
ATOM 762 C C . ASN A 1 103 ? 3.078 -32.344 -5.039 1 96.81 103 ASN A C 1
ATOM 764 O O . ASN A 1 103 ? 3.078 -33.062 -6.035 1 96.81 103 ASN A O 1
ATOM 768 N N . PHE A 1 104 ? 4.07 -32.188 -4.195 1 96.31 104 PHE A N 1
ATOM 769 C CA . PHE A 1 104 ? 5.418 -32.594 -4.578 1 96.31 104 PHE A CA 1
ATOM 770 C C . PHE A 1 104 ? 5.488 -34.094 -4.844 1 96.31 104 PHE A C 1
ATOM 772 O O . PHE A 1 104 ? 5.969 -34.5 -5.898 1 96.31 104 PHE A O 1
ATOM 779 N N . PRO A 1 105 ? 4.941 -34.906 -4.047 1 97 105 PRO A N 1
ATOM 780 C CA . PRO A 1 105 ? 5.051 -36.375 -4.277 1 97 105 PRO A CA 1
ATOM 781 C C . PRO A 1 105 ? 4.426 -36.781 -5.602 1 97 105 PRO A C 1
ATOM 783 O O . PRO A 1 105 ? 5.023 -37.562 -6.344 1 97 105 PRO A O 1
ATOM 786 N N . SER A 1 106 ? 3.309 -36.219 -5.867 1 97.06 106 SER A N 1
ATOM 787 C CA . SER A 1 106 ? 2.639 -36.562 -7.117 1 97.06 106 SER A CA 1
ATOM 788 C C . SER A 1 106 ? 3.443 -36.094 -8.328 1 97.06 106 SER A C 1
ATOM 790 O O . SER A 1 106 ? 3.584 -36.812 -9.312 1 97.06 106 SER A O 1
ATOM 792 N N . PHE A 1 107 ? 3.969 -34.875 -8.25 1 97.31 107 PHE A N 1
ATOM 793 C CA . PHE A 1 107 ? 4.762 -34.312 -9.336 1 97.31 107 PHE A CA 1
ATOM 794 C C . PHE A 1 107 ? 6.004 -35.188 -9.586 1 97.31 107 PHE A C 1
ATOM 796 O O . PHE A 1 107 ? 6.277 -35.562 -10.719 1 97.31 107 PHE A O 1
ATOM 803 N N . ALA A 1 108 ? 6.719 -35.531 -8.555 1 97.69 108 ALA A N 1
ATOM 804 C CA . ALA A 1 108 ? 7.973 -36.281 -8.641 1 97.69 108 ALA A CA 1
ATOM 805 C C . ALA A 1 108 ? 7.734 -37.688 -9.18 1 97.69 108 ALA A C 1
ATOM 807 O O . ALA A 1 108 ? 8.547 -38.219 -9.938 1 97.69 108 ALA A O 1
ATOM 808 N N . SER A 1 109 ? 6.637 -38.25 -8.773 1 98.06 109 SER A N 1
ATOM 809 C CA . SER A 1 109 ? 6.32 -39.594 -9.227 1 98.06 109 SER A CA 1
ATOM 810 C C . SER A 1 109 ? 6.008 -39.625 -10.719 1 98.06 109 SER A C 1
ATOM 812 O O . SER A 1 109 ? 6.398 -40.562 -11.43 1 98.06 109 SER A O 1
ATOM 814 N N . LYS A 1 110 ? 5.379 -38.656 -11.227 1 97.88 110 LYS A N 1
ATOM 815 C CA . LYS A 1 110 ? 4.938 -38.594 -12.617 1 97.88 110 LYS A CA 1
ATOM 816 C C . LYS A 1 110 ? 6.07 -38.156 -13.539 1 97.88 110 LYS A C 1
ATOM 818 O O . LYS A 1 110 ? 6.109 -38.531 -14.711 1 97.88 110 LYS A O 1
ATOM 823 N N . HIS A 1 111 ? 6.934 -37.312 -12.945 1 98 111 HIS A N 1
ATOM 824 C CA . HIS A 1 111 ? 8 -36.75 -13.766 1 98 111 HIS A CA 1
ATOM 825 C C . HIS A 1 111 ? 9.359 -36.938 -13.102 1 98 111 HIS A C 1
ATOM 827 O O . HIS A 1 111 ? 10.094 -35.969 -12.906 1 98 111 HIS A O 1
ATOM 833 N N . PRO A 1 112 ? 9.773 -38.188 -12.875 1 97.88 112 PRO A N 1
ATOM 834 C CA . PRO A 1 112 ? 11.039 -38.438 -12.18 1 97.88 112 PRO A CA 1
ATOM 835 C C . PRO A 1 112 ? 12.25 -37.938 -12.961 1 97.88 112 PRO A C 1
ATOM 837 O O . PRO A 1 112 ? 13.281 -37.625 -12.367 1 97.88 112 PRO A O 1
ATOM 840 N N . GLU A 1 113 ? 12.133 -37.719 -14.273 1 97.38 113 GLU A N 1
ATOM 841 C CA . GLU A 1 113 ? 13.234 -37.281 -15.133 1 97.38 113 GLU A CA 1
ATOM 842 C C . GLU A 1 113 ? 13.602 -35.844 -14.859 1 97.38 113 GLU A C 1
ATOM 844 O O . GLU A 1 113 ? 14.672 -35.375 -15.266 1 97.38 113 GLU A O 1
ATOM 849 N N . LEU A 1 114 ? 12.844 -35.094 -14.133 1 98.5 114 LEU A N 1
ATOM 850 C CA . LEU A 1 114 ? 13.062 -33.688 -13.945 1 98.5 114 LEU A CA 1
ATOM 851 C C . LEU A 1 114 ? 13.844 -33.406 -12.664 1 98.5 114 LEU A C 1
ATOM 853 O O . LEU A 1 114 ? 14.172 -32.25 -12.359 1 98.5 114 LEU A O 1
ATOM 857 N N . GLU A 1 115 ? 14.188 -34.438 -11.898 1 98.56 115 GLU A N 1
ATOM 858 C CA . GLU A 1 115 ? 14.992 -34.281 -10.695 1 98.56 115 GLU A CA 1
ATOM 859 C C . GLU A 1 115 ? 16.344 -33.656 -11.023 1 98.56 115 GLU A C 1
ATOM 861 O O . GLU A 1 115 ? 17.109 -34.188 -11.805 1 98.56 115 GLU A O 1
ATOM 866 N N . GLY A 1 116 ? 16.609 -32.531 -10.438 1 98.44 116 GLY A N 1
ATOM 867 C CA . GLY A 1 116 ? 17.891 -31.875 -10.648 1 98.44 116 GLY A CA 1
ATOM 868 C C . GLY A 1 116 ? 18.141 -31.516 -12.094 1 98.44 116 GLY A C 1
ATOM 869 O O . GLY A 1 116 ? 19.297 -31.547 -12.555 1 98.44 116 GLY A O 1
ATOM 870 N N . HIS A 1 117 ? 17.172 -31.219 -12.82 1 98.38 117 HIS A N 1
ATOM 871 C CA . HIS A 1 117 ? 17.266 -31.047 -14.266 1 98.38 117 HIS A CA 1
ATOM 872 C C . HIS A 1 117 ? 17.5 -29.594 -14.641 1 98.38 117 HIS A C 1
ATOM 874 O O . HIS A 1 117 ? 18.109 -29.312 -15.68 1 98.38 117 HIS A O 1
ATOM 880 N N . PHE A 1 118 ? 17.125 -28.656 -13.773 1 98.69 118 PHE A N 1
ATOM 881 C CA . PHE A 1 118 ? 17.031 -27.281 -14.211 1 98.69 118 PHE A CA 1
ATOM 882 C C . PHE A 1 118 ? 18.109 -26.422 -13.57 1 98.69 118 PHE A C 1
ATOM 884 O O . PHE A 1 118 ? 18.438 -26.609 -12.391 1 98.69 118 PHE A O 1
ATOM 891 N N . ASP A 1 119 ? 18.594 -25.453 -14.328 1 98.5 119 ASP A N 1
ATOM 892 C CA . ASP A 1 119 ? 19.516 -24.422 -13.82 1 98.5 119 ASP A CA 1
ATOM 893 C C . ASP A 1 119 ? 18.766 -23.406 -12.953 1 98.5 119 ASP A C 1
ATOM 895 O O . ASP A 1 119 ? 19.328 -22.891 -11.977 1 98.5 119 ASP A O 1
ATOM 899 N N . LYS A 1 120 ? 17.5 -23.141 -13.352 1 98.5 120 LYS A N 1
ATOM 900 C CA . LYS A 1 120 ? 16.719 -22.109 -12.672 1 98.5 120 LYS A CA 1
ATOM 901 C C . LYS A 1 120 ? 15.25 -22.5 -12.609 1 98.5 120 LYS A C 1
ATOM 903 O O . LYS A 1 120 ? 14.734 -23.141 -13.531 1 98.5 120 LYS A O 1
ATOM 908 N N . VAL A 1 121 ? 14.633 -22.172 -11.547 1 98.62 121 VAL A N 1
ATOM 909 C CA . VAL A 1 121 ? 13.188 -22.234 -11.391 1 98.62 121 VAL A CA 1
ATOM 910 C C . VAL A 1 121 ? 12.625 -20.812 -11.297 1 98.62 121 VAL A C 1
ATOM 912 O O . VAL A 1 121 ? 13.133 -19.984 -10.539 1 98.62 121 VAL A O 1
ATOM 915 N N . PHE A 1 122 ? 11.609 -20.594 -12.109 1 97.5 122 PHE A N 1
ATOM 916 C CA . PHE A 1 122 ? 10.969 -19.281 -12.211 1 97.5 122 PHE A CA 1
ATOM 917 C C . PHE A 1 122 ? 9.5 -19.359 -11.836 1 97.5 122 PHE A C 1
ATOM 919 O O . PHE A 1 122 ? 8.805 -20.312 -12.219 1 97.5 122 PHE A O 1
ATOM 926 N N . THR A 1 123 ? 9.031 -18.453 -11.031 1 97.19 123 THR A N 1
ATOM 927 C CA . THR A 1 123 ? 7.605 -18.328 -10.758 1 97.19 123 THR A CA 1
ATOM 928 C C . THR A 1 123 ? 7.195 -16.875 -10.609 1 97.19 123 THR A C 1
ATOM 930 O O . THR A 1 123 ? 7.898 -16.094 -9.961 1 97.19 123 THR A O 1
ATOM 933 N N . SER A 1 124 ? 6.129 -16.5 -11.258 1 94 124 SER A N 1
ATOM 934 C CA . SER A 1 124 ? 5.59 -15.148 -11.172 1 94 124 SER A CA 1
ATOM 935 C C . SER A 1 124 ? 4.074 -15.164 -10.984 1 94 124 SER A C 1
ATOM 937 O O . SER A 1 124 ? 3.354 -15.773 -11.781 1 94 124 SER A O 1
ATOM 939 N N . ALA A 1 125 ? 3.637 -14.492 -9.914 1 92.81 125 ALA A N 1
ATOM 940 C CA . ALA A 1 125 ? 2.217 -14.281 -9.641 1 92.81 125 ALA A CA 1
ATOM 941 C C . ALA A 1 125 ? 1.495 -15.609 -9.445 1 92.81 125 ALA A C 1
ATOM 943 O O . ALA A 1 125 ? 0.354 -15.773 -9.883 1 92.81 125 ALA A O 1
ATOM 944 N N . THR A 1 126 ? 2.127 -16.547 -8.742 1 94.44 126 THR A N 1
ATOM 945 C CA . THR A 1 126 ? 1.545 -17.875 -8.617 1 94.44 126 THR A CA 1
ATOM 946 C C . THR A 1 126 ? 1.536 -18.328 -7.164 1 94.44 126 THR A C 1
ATOM 948 O O . THR A 1 126 ? 0.517 -18.812 -6.668 1 94.44 126 THR A O 1
ATOM 951 N N . LEU A 1 127 ? 2.588 -18.109 -6.469 1 97.31 127 LEU A N 1
ATOM 952 C CA . LEU A 1 127 ? 2.801 -18.766 -5.188 1 97.31 127 LEU A CA 1
ATOM 953 C C . LEU A 1 127 ? 1.808 -18.281 -4.145 1 97.31 127 LEU A C 1
ATOM 955 O O . LEU A 1 127 ? 1.558 -18.953 -3.145 1 97.31 127 LEU A O 1
ATOM 959 N N . HIS A 1 128 ? 1.229 -17.094 -4.336 1 96.62 128 HIS A N 1
ATOM 960 C CA . HIS A 1 128 ? 0.219 -16.625 -3.396 1 96.62 128 HIS A CA 1
ATOM 961 C C . HIS A 1 128 ? -1.072 -17.422 -3.523 1 96.62 128 HIS A C 1
ATOM 963 O O . HIS A 1 128 ? -1.961 -17.312 -2.676 1 96.62 128 HIS A O 1
ATOM 969 N N . TRP A 1 129 ? -1.173 -18.266 -4.488 1 94.19 129 TRP A N 1
ATOM 970 C CA . TRP A 1 129 ? -2.32 -19.156 -4.652 1 94.19 129 TRP A CA 1
ATOM 971 C C . TRP A 1 129 ? -2.035 -20.531 -4.062 1 94.19 129 TRP A C 1
ATOM 973 O O . TRP A 1 129 ? -2.873 -21.438 -4.137 1 94.19 129 TRP A O 1
ATOM 983 N N . CYS A 1 130 ? -0.886 -20.75 -3.484 1 95.75 130 CYS A N 1
ATOM 984 C CA . CYS A 1 130 ? -0.4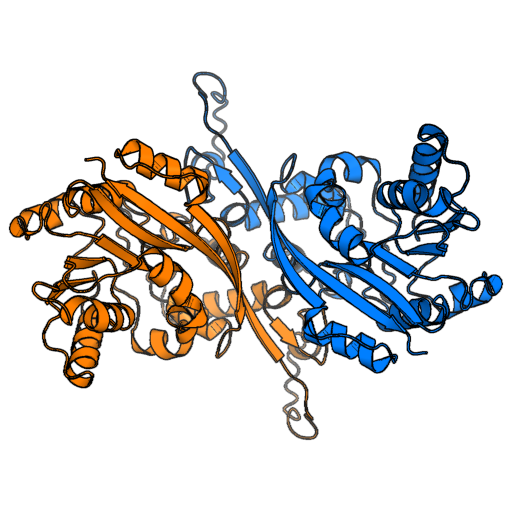61 -22.062 -2.998 1 95.75 130 CYS A CA 1
ATOM 985 C C . CYS A 1 130 ? -0.534 -22.125 -1.478 1 95.75 130 CYS A C 1
ATOM 987 O O . CYS A 1 130 ? 0.42 -22.547 -0.823 1 95.75 130 CYS A O 1
ATOM 989 N N . LYS A 1 131 ? -1.639 -21.75 -0.962 1 93.19 131 LYS A N 1
ATOM 990 C CA . LYS A 1 131 ? -1.842 -21.672 0.481 1 93.19 131 LYS A CA 1
ATOM 991 C C . LYS A 1 131 ? -1.891 -23.062 1.109 1 93.19 131 LYS A C 1
ATOM 993 O O . LYS A 1 131 ? -1.51 -23.234 2.27 1 93.19 131 LYS A O 1
ATOM 998 N N . SER A 1 132 ? -2.273 -24.062 0.402 1 92.5 132 SER A N 1
ATOM 999 C CA . SER A 1 132 ? -2.49 -25.391 0.944 1 92.5 132 SER A CA 1
ATOM 1000 C C . SER A 1 132 ? -1.18 -26.031 1.402 1 92.5 132 SER A C 1
ATOM 1002 O O . SER A 1 132 ? -1.158 -26.797 2.361 1 92.5 132 SER A O 1
ATOM 1004 N N . ASN A 1 133 ? -0.095 -25.703 0.659 1 95.81 133 ASN A N 1
ATOM 1005 C CA . ASN A 1 133 ? 1.174 -26.344 1.011 1 95.81 133 ASN A CA 1
ATOM 1006 C C . ASN A 1 133 ? 2.363 -25.531 0.506 1 95.81 133 ASN A C 1
ATOM 1008 O O . ASN A 1 133 ? 3.105 -25.984 -0.365 1 95.81 133 ASN A O 1
ATOM 1012 N N . PRO A 1 134 ? 2.6 -24.391 1.172 1 96.38 134 PRO A N 1
ATOM 1013 C CA . PRO A 1 134 ? 3.752 -23.594 0.759 1 96.38 134 PRO A CA 1
ATOM 1014 C C . PRO A 1 134 ? 5.078 -24.344 0.906 1 96.38 134 PRO A C 1
ATOM 1016 O O . PRO A 1 134 ? 5.969 -24.188 0.07 1 96.38 134 PRO A O 1
ATOM 1019 N N . GLY A 1 135 ? 5.195 -25.094 1.884 1 96.62 135 GLY A N 1
ATOM 1020 C CA . GLY A 1 135 ? 6.402 -25.875 2.078 1 96.62 135 GLY A CA 1
ATOM 1021 C C . GLY A 1 135 ? 6.633 -26.891 0.978 1 96.62 135 GLY A C 1
ATOM 1022 O O . GLY A 1 135 ? 7.762 -27.078 0.522 1 96.62 135 GLY A O 1
ATOM 1023 N N . GLY A 1 136 ? 5.547 -27.578 0.565 1 97.25 136 GLY A N 1
ATOM 1024 C CA . GLY A 1 136 ? 5.641 -28.531 -0.52 1 97.25 136 GLY A CA 1
ATOM 1025 C C . GLY A 1 136 ? 6.129 -27.922 -1.819 1 97.25 136 GLY A C 1
ATOM 1026 O O . GLY A 1 136 ? 6.867 -28.562 -2.57 1 97.25 136 GLY A O 1
ATOM 1027 N N . VAL A 1 137 ? 5.762 -26.688 -2.064 1 98.44 137 VAL A N 1
ATOM 1028 C CA . VAL A 1 137 ? 6.223 -25.984 -3.258 1 98.44 137 VAL A CA 1
ATOM 1029 C C . VAL A 1 137 ? 7.738 -25.812 -3.203 1 98.44 137 VAL A C 1
ATOM 1031 O O . VAL A 1 137 ? 8.43 -26.062 -4.191 1 98.44 137 VAL A O 1
ATOM 1034 N N . VAL A 1 138 ? 8.25 -25.406 -2.021 1 98.19 138 VAL A N 1
ATOM 1035 C CA . VAL A 1 138 ? 9.688 -25.172 -1.872 1 98.19 138 VAL A CA 1
ATOM 1036 C C . VAL A 1 138 ? 10.445 -26.484 -1.99 1 98.19 138 VAL A C 1
ATOM 1038 O O . VAL A 1 138 ? 11.531 -26.531 -2.576 1 98.19 138 VAL A O 1
ATOM 1041 N N . GLU A 1 139 ? 9.891 -27.531 -1.539 1 98.12 139 GLU A N 1
ATOM 1042 C CA . GLU A 1 139 ? 10.5 -28.844 -1.688 1 98.12 139 GLU A CA 1
ATOM 1043 C C . GLU A 1 139 ? 10.602 -29.25 -3.158 1 98.12 139 GLU A C 1
ATOM 1045 O O . GLU A 1 139 ? 11.625 -29.766 -3.598 1 98.12 139 GLU A O 1
ATOM 1050 N N . LEU A 1 140 ? 9.531 -29 -3.855 1 98.56 140 LEU A N 1
ATOM 1051 C CA . LEU A 1 140 ? 9.531 -29.297 -5.285 1 98.56 140 LEU A CA 1
ATOM 1052 C C . LEU A 1 140 ? 10.609 -28.5 -6 1 98.56 140 LEU A C 1
ATOM 1054 O O . LEU A 1 140 ? 11.352 -29.047 -6.824 1 98.56 140 LEU A O 1
ATOM 1058 N N . VAL A 1 141 ? 10.703 -27.219 -5.664 1 98.81 141 VAL A N 1
ATOM 1059 C CA . VAL A 1 141 ? 11.68 -26.344 -6.289 1 98.81 141 VAL A CA 1
ATOM 1060 C C . VAL A 1 141 ? 13.086 -26.875 -6.047 1 98.81 141 VAL A C 1
ATOM 1062 O O . VAL A 1 141 ? 13.891 -26.969 -6.98 1 98.81 141 VAL A O 1
ATOM 1065 N N . LYS A 1 142 ? 13.344 -27.234 -4.852 1 98.31 142 LYS A N 1
ATOM 1066 C CA . LYS A 1 142 ? 14.664 -27.781 -4.512 1 98.31 142 LYS A CA 1
ATOM 1067 C C . LYS A 1 142 ? 14.953 -29.047 -5.297 1 98.31 142 LYS A C 1
ATOM 1069 O O . LYS A 1 142 ? 16.062 -29.234 -5.793 1 98.31 142 LYS A O 1
ATOM 1074 N N . TRP A 1 143 ? 13.969 -29.891 -5.406 1 98.5 143 TRP A N 1
ATOM 1075 C CA . TRP A 1 143 ? 14.086 -31.156 -6.102 1 98.5 143 TRP A CA 1
ATOM 1076 C C . TRP A 1 143 ? 14.352 -30.953 -7.59 1 98.5 143 TRP A C 1
ATOM 1078 O O . TRP A 1 143 ? 15.125 -31.688 -8.195 1 98.5 143 TRP A O 1
ATOM 1088 N N . LEU A 1 144 ? 13.805 -29.938 -8.156 1 98.81 144 LEU A N 1
ATOM 1089 C CA . LEU A 1 144 ? 13.906 -29.641 -9.586 1 98.81 144 LEU A CA 1
ATOM 1090 C C . LEU A 1 144 ? 15.266 -29.047 -9.922 1 98.81 144 LEU A C 1
ATOM 1092 O O . LEU A 1 144 ? 15.773 -29.234 -11.031 1 98.81 144 LEU A O 1
ATOM 1096 N N . LEU A 1 145 ? 15.898 -28.359 -8.984 1 98.75 145 LEU A N 1
ATOM 1097 C CA . LEU A 1 145 ? 17.094 -27.562 -9.242 1 98.75 145 LEU A CA 1
ATOM 1098 C C . LEU A 1 145 ? 18.344 -28.438 -9.203 1 98.75 145 LEU A C 1
ATOM 1100 O O . LEU A 1 145 ? 18.469 -29.328 -8.359 1 98.75 145 LEU A O 1
ATOM 1104 N N . LYS A 1 146 ? 19.266 -28.109 -10.086 1 98.38 146 LYS A N 1
ATOM 1105 C CA . LYS A 1 146 ? 20.641 -28.562 -9.938 1 98.38 146 LYS A CA 1
ATOM 1106 C C . LYS A 1 146 ? 21.281 -27.969 -8.695 1 98.38 146 LYS A C 1
ATOM 1108 O O . LYS A 1 146 ? 20.875 -26.906 -8.219 1 98.38 146 LYS A O 1
ATOM 1113 N N . PRO A 1 147 ? 22.328 -28.719 -8.211 1 97.5 147 PRO A N 1
ATOM 1114 C CA . PRO A 1 147 ? 23.125 -28.031 -7.184 1 97.5 147 PRO A CA 1
ATOM 1115 C C . PRO A 1 147 ? 23.641 -26.672 -7.645 1 97.5 147 PRO A C 1
ATOM 1117 O O . PRO A 1 147 ? 24.141 -26.547 -8.758 1 97.5 147 PRO A O 1
ATOM 1120 N N . GLY A 1 148 ? 23.422 -25.672 -6.887 1 96.56 148 GLY A N 1
ATOM 1121 C CA . GLY A 1 148 ? 23.828 -24.312 -7.25 1 96.56 148 GLY A CA 1
ATOM 1122 C C . GLY A 1 148 ? 22.781 -23.562 -8.055 1 96.56 148 GLY A C 1
ATOM 1123 O O . GLY A 1 148 ? 22.969 -22.391 -8.383 1 96.56 148 GLY A O 1
ATOM 1124 N N . GLY A 1 149 ? 21.703 -24.234 -8.336 1 97.62 149 GLY A N 1
ATOM 1125 C CA . GLY A 1 149 ? 20.656 -23.625 -9.125 1 97.62 149 GLY A CA 1
ATOM 1126 C C . GLY A 1 149 ? 19.938 -22.5 -8.406 1 97.62 149 GLY A C 1
ATOM 1127 O O . GLY A 1 149 ? 20.047 -22.359 -7.188 1 97.62 149 GLY A O 1
ATOM 1128 N N . LYS A 1 150 ? 19.141 -21.672 -9.18 1 96.44 150 LYS A N 1
ATOM 1129 C CA . LYS A 1 150 ? 18.516 -20.469 -8.641 1 96.44 150 LYS A CA 1
ATOM 1130 C C . LYS A 1 150 ? 17 -20.547 -8.727 1 96.44 150 LYS A C 1
ATOM 1132 O O . LYS A 1 150 ? 16.453 -21.062 -9.711 1 96.44 150 LYS A O 1
ATOM 1137 N N . PHE A 1 151 ? 16.453 -20.078 -7.656 1 97.25 151 PHE A N 1
ATOM 1138 C CA . PHE A 1 151 ? 15 -19.938 -7.578 1 97.25 151 PHE A CA 1
ATOM 1139 C C . PHE A 1 151 ? 14.602 -18.469 -7.547 1 97.25 151 PHE A C 1
ATOM 1141 O O . PHE A 1 151 ? 14.844 -17.766 -6.555 1 97.25 151 PHE A O 1
ATOM 1148 N N . ALA A 1 152 ? 14.023 -17.953 -8.703 1 96.25 152 ALA A N 1
ATOM 1149 C CA . ALA A 1 152 ? 13.523 -16.578 -8.773 1 96.25 152 ALA A CA 1
ATOM 1150 C C . ALA A 1 152 ? 12 -16.547 -8.68 1 96.25 152 ALA A C 1
ATOM 1152 O O . ALA A 1 152 ? 11.305 -17.25 -9.414 1 96.25 152 ALA A O 1
ATOM 1153 N N . PHE A 1 153 ? 11.555 -15.727 -7.77 1 96.62 153 PHE A N 1
ATOM 1154 C CA . PHE A 1 153 ? 10.109 -15.727 -7.543 1 96.62 153 PHE A CA 1
ATOM 1155 C C . PHE A 1 153 ? 9.594 -14.312 -7.309 1 96.62 153 PHE A C 1
ATOM 1157 O O . PHE A 1 153 ? 10.328 -13.453 -6.812 1 96.62 153 PHE A O 1
ATOM 1164 N N . GLU A 1 154 ? 8.391 -14.07 -7.727 1 96.25 154 GLU A N 1
ATOM 1165 C CA . GLU A 1 154 ? 7.613 -12.891 -7.375 1 96.25 154 GLU A CA 1
ATOM 1166 C C . GLU A 1 154 ? 6.129 -13.227 -7.254 1 96.25 154 GLU A C 1
ATOM 1168 O O . GLU A 1 154 ? 5.539 -13.805 -8.172 1 96.25 154 GLU A O 1
ATOM 1173 N N . PHE A 1 155 ? 5.562 -12.922 -6.121 1 96.06 155 PHE A N 1
ATOM 1174 C CA . PHE A 1 155 ? 4.145 -13.156 -5.883 1 96.06 155 PHE A CA 1
ATOM 1175 C C . PHE A 1 155 ? 3.607 -12.188 -4.832 1 96.06 155 PHE A C 1
ATOM 1177 O O . PHE A 1 155 ? 4.324 -11.297 -4.375 1 96.06 155 PHE A O 1
ATOM 1184 N N . GLY A 1 156 ? 2.338 -12.219 -4.582 1 96.88 156 GLY A N 1
ATOM 1185 C CA . GLY A 1 156 ? 1.777 -11.344 -3.562 1 96.88 156 GLY A CA 1
ATOM 1186 C C . GLY A 1 156 ? 2.309 -11.633 -2.172 1 96.88 156 GLY A C 1
ATOM 1187 O O . GLY A 1 156 ? 2.369 -12.797 -1.755 1 96.88 156 GLY A O 1
ATOM 1188 N N . GLY A 1 157 ? 2.775 -10.617 -1.517 1 97.69 157 GLY A N 1
ATOM 1189 C CA . GLY A 1 157 ? 3.236 -10.734 -0.143 1 97.69 157 GLY A CA 1
ATOM 1190 C C . GLY A 1 157 ? 2.336 -10.031 0.851 1 97.69 157 GLY A C 1
ATOM 1191 O O . GLY A 1 157 ? 1.201 -9.672 0.526 1 97.69 157 GLY A O 1
ATOM 1192 N N . PHE A 1 158 ? 2.812 -9.953 2.062 1 97.62 158 PHE A N 1
ATOM 1193 C CA . PHE A 1 158 ? 2.047 -9.352 3.146 1 97.62 158 PHE A CA 1
ATOM 1194 C C . PHE A 1 158 ? 1.597 -7.945 2.77 1 97.62 158 PHE A C 1
ATOM 1196 O O . PHE A 1 158 ? 2.402 -7.129 2.32 1 97.62 158 PHE A O 1
ATOM 1203 N N . GLY A 1 159 ? 0.273 -7.73 2.869 1 96.88 159 GLY A N 1
ATOM 1204 C CA . GLY A 1 159 ? -0.298 -6.434 2.543 1 96.88 159 GLY A CA 1
ATOM 1205 C C . GLY A 1 159 ? -0.816 -6.348 1.119 1 96.88 159 GLY A C 1
ATOM 1206 O O . GLY A 1 159 ? -1.376 -5.328 0.716 1 96.88 159 GLY A O 1
ATOM 1207 N N . ASN A 1 160 ? -0.599 -7.41 0.298 1 97.5 160 ASN A N 1
ATOM 1208 C CA . ASN A 1 160 ? -1.077 -7.395 -1.081 1 97.5 160 ASN A CA 1
ATOM 1209 C C . ASN A 1 160 ? -2.596 -7.25 -1.146 1 97.5 160 ASN A C 1
ATOM 1211 O O . ASN A 1 160 ? -3.318 -7.949 -0.432 1 97.5 160 ASN A O 1
ATOM 1215 N N . VAL A 1 161 ? -3.064 -6.285 -2 1 97.69 161 VAL A N 1
ATOM 1216 C CA . VAL A 1 161 ? -4.469 -5.973 -2.25 1 97.69 161 VAL A CA 1
ATOM 1217 C C . VAL A 1 161 ? -5.164 -5.629 -0.935 1 97.69 161 VAL A C 1
ATOM 1219 O O . VAL A 1 161 ? -6.32 -6.004 -0.723 1 97.69 161 VAL A O 1
ATOM 1222 N N . VAL A 1 162 ? -4.391 -5.008 -0.023 1 98.06 162 VAL A N 1
ATOM 1223 C CA . VAL A 1 162 ? -4.906 -4.547 1.263 1 98.06 162 VAL A CA 1
ATOM 1224 C C . VAL A 1 162 ? -6.203 -3.771 1.052 1 98.06 162 VAL A C 1
ATOM 1226 O O . VAL A 1 162 ? -6.309 -2.971 0.12 1 98.06 162 VAL A O 1
ATOM 1229 N N . GLY A 1 163 ? -7.191 -3.953 1.922 1 98.25 163 GLY A N 1
ATOM 1230 C CA . GLY A 1 163 ? -8.508 -3.357 1.808 1 98.25 163 GLY A CA 1
ATOM 1231 C C . GLY A 1 163 ? -9.508 -4.246 1.087 1 98.25 163 GLY A C 1
ATOM 1232 O O . GLY A 1 163 ? -10.641 -4.418 1.544 1 98.25 163 GLY A O 1
ATOM 1233 N N . ILE A 1 164 ? -9.102 -4.793 -0.055 1 98.5 164 ILE A N 1
ATOM 1234 C CA . ILE A 1 164 ? -9.984 -5.629 -0.864 1 98.5 164 ILE A CA 1
ATOM 1235 C C . ILE A 1 164 ? -10.188 -6.977 -0.179 1 98.5 164 ILE A C 1
ATOM 1237 O O . ILE A 1 164 ? -11.32 -7.457 -0.067 1 98.5 164 ILE A O 1
ATOM 1241 N N . ARG A 1 165 ? -9.062 -7.605 0.284 1 98.06 165 ARG A N 1
ATOM 1242 C CA . ARG A 1 165 ? -9.18 -8.875 0.995 1 98.06 165 ARG A CA 1
ATOM 1243 C C . ARG A 1 165 ? -10.055 -8.727 2.236 1 98.06 165 ARG A C 1
ATOM 1245 O O . ARG A 1 165 ? -10.93 -9.562 2.488 1 98.06 165 ARG A O 1
ATOM 1252 N N . ALA A 1 166 ? -9.867 -7.664 2.984 1 97.75 166 ALA A N 1
ATOM 1253 C CA . ALA A 1 166 ? -10.68 -7.398 4.168 1 97.75 166 ALA A CA 1
ATOM 1254 C C . ALA A 1 166 ? -12.148 -7.211 3.799 1 97.75 166 ALA A C 1
ATOM 1256 O O . ALA A 1 166 ? -13.039 -7.695 4.5 1 97.75 166 ALA A O 1
ATOM 1257 N N . ALA A 1 167 ? -12.406 -6.48 2.729 1 98.5 167 ALA A N 1
ATOM 1258 C CA . ALA A 1 167 ? -13.773 -6.238 2.287 1 98.5 167 ALA A CA 1
ATOM 1259 C C . ALA A 1 167 ? -14.461 -7.543 1.881 1 98.5 167 ALA A C 1
ATOM 1261 O O . ALA A 1 167 ? -15.641 -7.742 2.158 1 98.5 167 ALA A O 1
ATOM 1262 N N . LEU A 1 168 ? -13.695 -8.414 1.185 1 98.19 168 LEU A N 1
ATOM 1263 C CA . LEU A 1 168 ? -14.234 -9.727 0.844 1 98.19 168 LEU A CA 1
ATOM 1264 C C . LEU A 1 168 ? -14.594 -10.508 2.102 1 98.19 168 LEU A C 1
ATOM 1266 O O . LEU A 1 168 ? -15.688 -11.07 2.191 1 98.19 168 LEU A O 1
ATOM 1270 N N . HIS A 1 169 ? -13.672 -10.516 3.08 1 97 169 HIS A N 1
ATOM 1271 C CA . HIS A 1 169 ? -13.945 -11.18 4.352 1 97 169 HIS A CA 1
ATOM 1272 C C . HIS A 1 169 ? -15.195 -10.609 5.012 1 97 169 HIS A C 1
ATOM 1274 O O . HIS A 1 169 ? -16.078 -11.359 5.445 1 97 169 HIS A O 1
ATOM 1280 N N . GLN A 1 170 ? -15.258 -9.305 5.027 1 96.5 170 GLN A N 1
ATOM 1281 C CA . GLN A 1 170 ? -16.359 -8.641 5.723 1 96.5 170 GLN A CA 1
ATOM 1282 C C . GLN A 1 170 ? -17.688 -8.93 5.043 1 96.5 170 GLN A C 1
ATOM 1284 O O . GLN A 1 170 ? -18.703 -9.18 5.715 1 96.5 170 GLN A O 1
ATOM 1289 N N . SER A 1 171 ? -17.703 -8.82 3.729 1 97.5 171 SER A N 1
ATOM 1290 C CA . SER A 1 171 ? -18.938 -9.07 2.99 1 97.5 171 SER A CA 1
ATOM 1291 C C . SER A 1 171 ? -19.453 -10.492 3.225 1 97.5 171 SER A C 1
ATOM 1293 O O . SER A 1 171 ? -20.641 -10.695 3.422 1 97.5 171 SER A O 1
ATOM 1295 N N . LEU A 1 172 ? -18.578 -11.469 3.26 1 96.94 172 LEU A N 1
ATOM 1296 C CA . LEU A 1 172 ? -18.953 -12.859 3.506 1 96.94 172 LEU A CA 1
ATOM 1297 C C . LEU A 1 172 ? -19.469 -13.039 4.934 1 96.94 172 LEU A C 1
ATOM 1299 O O . LEU A 1 172 ? -20.484 -13.695 5.156 1 96.94 172 LEU A O 1
ATOM 1303 N N . LYS A 1 173 ? -18.781 -12.414 5.883 1 94.81 173 LYS A N 1
ATOM 1304 C CA . LYS A 1 173 ? -19.203 -12.5 7.281 1 94.81 173 LYS A CA 1
ATOM 1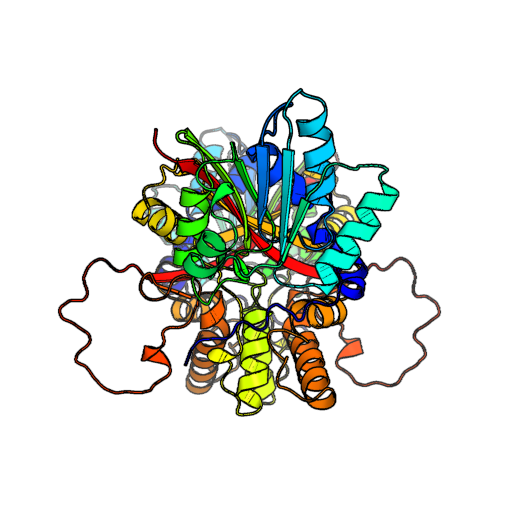305 C C . LYS A 1 173 ? -20.609 -11.93 7.469 1 94.81 173 LYS A C 1
ATOM 1307 O O . LYS A 1 173 ? -21.422 -12.492 8.203 1 94.81 173 LYS A O 1
ATOM 1312 N N . SER A 1 174 ? -20.828 -10.836 6.785 1 93.62 174 SER A N 1
ATOM 1313 C CA . SER A 1 174 ? -22.141 -10.195 6.906 1 93.62 174 SER A CA 1
ATOM 1314 C C . SER A 1 174 ? -23.25 -11.078 6.359 1 93.62 174 SER A C 1
ATOM 1316 O O . SER A 1 174 ? -24.422 -10.883 6.684 1 93.62 174 SER A O 1
ATOM 1318 N N . ARG A 1 175 ? -22.891 -12.07 5.59 1 94.88 175 ARG A N 1
ATOM 1319 C CA . ARG A 1 175 ? -23.859 -13.008 5.008 1 94.88 175 ARG A CA 1
ATOM 1320 C C . ARG A 1 175 ? -23.875 -14.328 5.773 1 94.88 175 ARG A C 1
ATOM 1322 O O . ARG A 1 175 ? -24.453 -15.312 5.312 1 94.88 175 ARG A O 1
ATOM 1329 N N . GLY A 1 176 ? -23.172 -14.367 6.848 1 94.62 176 GLY A N 1
ATOM 1330 C CA . GLY A 1 176 ? -23.172 -15.531 7.719 1 94.62 176 GLY A CA 1
ATOM 1331 C C . GLY A 1 176 ? -22.188 -16.594 7.285 1 94.62 176 GLY A C 1
ATOM 1332 O O . GLY A 1 176 ? -22.266 -17.75 7.734 1 94.62 176 GLY A O 1
ATOM 1333 N N . MET A 1 177 ? -21.266 -16.234 6.43 1 95.06 177 MET A N 1
ATOM 1334 C CA . MET A 1 177 ? -20.281 -17.188 5.945 1 95.06 177 MET A CA 1
ATOM 1335 C C . MET A 1 177 ? -18.938 -16.969 6.621 1 95.06 177 MET A C 1
ATOM 1337 O O . MET A 1 177 ? -18.578 -15.836 6.938 1 95.06 177 MET A O 1
ATOM 1341 N N . ASN A 1 178 ? -18.25 -18.031 6.883 1 93.31 178 ASN A N 1
ATOM 1342 C CA . ASN A 1 178 ? -16.875 -17.953 7.355 1 93.31 178 ASN A CA 1
ATOM 1343 C C . ASN A 1 178 ? -15.891 -17.781 6.199 1 93.31 178 ASN A C 1
ATOM 1345 O O . ASN A 1 178 ? -15.703 -18.688 5.391 1 93.31 178 ASN A O 1
ATOM 1349 N N . PRO A 1 179 ? -15.18 -16.656 6.176 1 94.12 179 PRO A N 1
ATOM 1350 C CA . PRO A 1 179 ? -14.328 -16.391 5.02 1 94.12 179 PRO 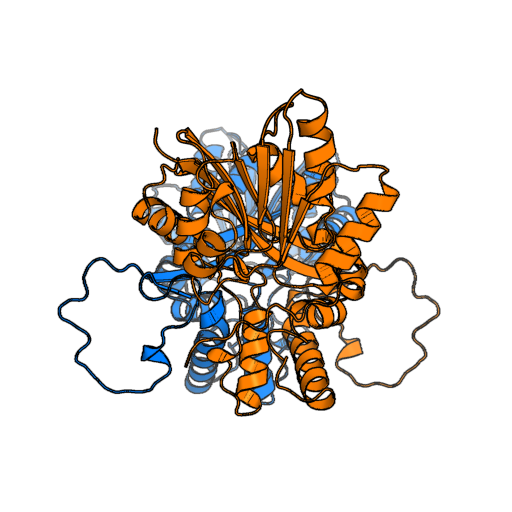A CA 1
ATOM 1351 C C . PRO A 1 179 ? -13.008 -17.172 5.07 1 94.12 179 PRO A C 1
ATOM 1353 O O . PRO A 1 179 ? -12.312 -17.266 4.055 1 94.12 179 PRO A O 1
ATOM 1356 N N . ILE A 1 180 ? -12.602 -17.719 6.141 1 90.81 180 ILE A N 1
ATOM 1357 C CA . ILE A 1 180 ? -11.258 -18.234 6.371 1 90.81 180 ILE A CA 1
ATOM 1358 C C . ILE A 1 180 ? -10.984 -19.406 5.422 1 90.81 180 ILE A C 1
ATOM 1360 O O . ILE A 1 180 ? -9.992 -19.406 4.695 1 90.81 180 ILE A O 1
ATOM 1364 N N . PRO A 1 181 ? -11.852 -20.391 5.363 1 89.5 181 PRO A N 1
ATOM 1365 C CA . PRO A 1 181 ? -11.586 -21.5 4.441 1 89.5 181 PRO A CA 1
ATOM 1366 C C . PRO A 1 181 ? -11.758 -21.094 2.979 1 89.5 181 PRO A C 1
ATOM 1368 O O . PRO A 1 181 ? -11.266 -21.797 2.084 1 89.5 181 PRO A O 1
ATOM 1371 N N . LEU A 1 182 ? -12.492 -19.984 2.697 1 92.31 182 LEU A N 1
ATOM 1372 C CA . LEU A 1 182 ? -12.766 -19.547 1.334 1 92.31 182 LEU A CA 1
ATOM 1373 C C . LEU A 1 182 ? -11.602 -18.719 0.788 1 92.31 182 LEU A C 1
ATOM 1375 O O . LEU A 1 182 ? -11.391 -18.656 -0.426 1 92.31 182 LEU A O 1
ATOM 1379 N N . ASP A 1 183 ? -10.859 -18.062 1.687 1 93.94 183 ASP A N 1
ATOM 1380 C CA . ASP A 1 183 ? -9.719 -17.219 1.312 1 93.94 183 ASP A CA 1
ATOM 1381 C C . ASP A 1 183 ? -8.578 -18.078 0.769 1 93.94 183 ASP A C 1
ATOM 1383 O O . ASP A 1 183 ? -7.949 -18.828 1.514 1 93.94 183 ASP A O 1
ATOM 1387 N N . PRO A 1 184 ? -8.25 -17.906 -0.534 1 93 184 PRO A N 1
ATOM 1388 C CA . PRO A 1 184 ? -7.25 -18.781 -1.153 1 93 184 PRO A CA 1
ATOM 1389 C C . PRO A 1 184 ? -5.828 -18.25 -1.008 1 93 184 PRO A C 1
ATOM 1391 O O . PRO A 1 184 ? -4.867 -18.922 -1.393 1 93 184 PRO A O 1
ATOM 1394 N N . TRP A 1 185 ? -5.668 -17.078 -0.443 1 94.88 185 TRP A N 1
ATOM 1395 C CA . TRP A 1 185 ? -4.418 -16.344 -0.622 1 94.88 185 TRP A CA 1
ATOM 1396 C C . TRP A 1 185 ? -3.447 -16.641 0.516 1 94.88 185 TRP A C 1
ATOM 1398 O O . TRP A 1 185 ? -3.854 -16.75 1.676 1 94.88 185 TRP A O 1
ATOM 1408 N N . TYR A 1 186 ? -2.219 -16.859 0.136 1 96 186 TYR A N 1
ATOM 1409 C CA . TYR A 1 186 ? -1.038 -16.953 0.985 1 96 186 TYR A CA 1
ATOM 1410 C C . TYR A 1 186 ? -0.134 -15.742 0.82 1 96 186 TYR A C 1
ATOM 1412 O O . TYR A 1 186 ? 0.625 -15.656 -0.148 1 96 186 TYR A O 1
ATOM 1420 N N . PHE A 1 187 ? -0.151 -14.773 1.79 1 97.81 187 PHE A N 1
ATOM 1421 C CA . PHE A 1 187 ? 0.604 -13.523 1.692 1 97.81 187 PHE A CA 1
ATOM 1422 C C . PHE A 1 187 ? 1.61 -13.414 2.832 1 97.81 187 PHE A C 1
ATOM 1424 O O . PHE A 1 187 ? 1.392 -12.664 3.789 1 97.81 187 PHE A O 1
ATOM 1431 N N . PRO A 1 188 ? 2.721 -14.062 2.764 1 97 188 PRO A N 1
ATOM 1432 C CA . PRO A 1 188 ? 3.713 -14.008 3.838 1 97 188 PRO A CA 1
ATOM 1433 C C . PRO A 1 188 ? 4.527 -12.719 3.828 1 97 188 PRO A C 1
ATOM 1435 O O . PRO A 1 188 ? 4.598 -12.039 2.803 1 97 188 PRO A O 1
ATOM 1438 N N . THR A 1 189 ? 5.133 -12.383 4.941 1 96 189 THR A N 1
ATOM 1439 C CA . THR A 1 189 ? 6.172 -11.359 4.977 1 96 189 THR A CA 1
ATOM 1440 C C . THR A 1 189 ? 7.457 -11.867 4.336 1 96 189 THR A C 1
ATOM 1442 O O . THR A 1 189 ? 7.594 -13.07 4.074 1 96 189 THR A O 1
ATOM 1445 N N . ASP A 1 190 ? 8.383 -10.914 4.051 1 95.06 190 ASP A N 1
ATOM 1446 C CA . ASP A 1 190 ? 9.672 -11.305 3.496 1 95.06 190 ASP A CA 1
ATOM 1447 C C . ASP A 1 190 ? 10.438 -12.203 4.469 1 95.06 190 ASP A C 1
ATOM 1449 O O . ASP A 1 190 ? 11.008 -13.219 4.066 1 95.06 190 ASP A O 1
ATOM 1453 N N . LYS A 1 191 ? 10.312 -11.914 5.766 1 93.25 191 LYS A N 1
ATOM 1454 C CA . LYS A 1 191 ? 11.023 -12.703 6.77 1 93.25 191 LYS A CA 1
ATOM 1455 C C . LYS A 1 191 ? 10.422 -14.094 6.906 1 93.25 191 LYS A C 1
ATOM 1457 O O . LYS A 1 191 ? 11.148 -15.078 7.059 1 93.25 191 LYS A O 1
ATOM 1462 N N . GLN A 1 192 ? 9.133 -14.156 6.855 1 94.44 192 GLN A N 1
ATOM 1463 C CA . GLN A 1 192 ? 8.461 -15.445 6.957 1 94.44 192 GLN A CA 1
ATOM 1464 C C . GLN A 1 192 ? 8.828 -16.344 5.785 1 94.44 192 GLN A C 1
ATOM 1466 O O . GLN A 1 192 ? 9.078 -17.547 5.969 1 94.44 192 GLN A O 1
ATOM 1471 N N . TYR A 1 193 ? 8.844 -15.828 4.621 1 96.12 193 TYR A N 1
ATOM 1472 C CA . TYR A 1 193 ? 9.164 -16.656 3.463 1 96.12 193 TYR A CA 1
ATOM 1473 C C . TYR A 1 193 ? 10.641 -17.031 3.451 1 96.12 193 TYR A C 1
ATOM 1475 O O . TYR A 1 193 ? 11 -18.141 3.049 1 96.12 193 TYR A O 1
ATOM 1483 N N . GLN A 1 194 ? 11.484 -16.094 3.867 1 94.81 194 GLN A N 1
ATOM 1484 C CA . GLN A 1 194 ? 12.898 -16.422 4.02 1 94.81 194 GLN A CA 1
ATOM 1485 C C . GLN A 1 194 ? 13.094 -17.594 4.965 1 94.81 194 GLN A C 1
ATOM 1487 O O . GLN A 1 194 ? 13.891 -18.5 4.691 1 94.81 194 GLN A O 1
ATOM 1492 N N . LYS A 1 195 ? 12.414 -17.578 6.031 1 93.44 195 LYS A N 1
ATOM 1493 C CA . LYS A 1 195 ? 12.5 -18.672 6.996 1 93.44 195 LYS A CA 1
ATOM 1494 C C . LYS A 1 195 ? 12.07 -19.984 6.367 1 93.44 195 LYS A C 1
ATOM 1496 O O . LYS A 1 195 ? 12.672 -21.031 6.629 1 93.44 195 LYS A O 1
ATOM 1501 N N . LEU A 1 196 ? 11.023 -19.922 5.633 1 95.81 196 LEU A N 1
ATOM 1502 C CA . LEU A 1 196 ? 10.562 -21.125 4.941 1 95.81 196 LEU A CA 1
ATOM 1503 C C . LEU A 1 196 ? 11.633 -21.656 4.004 1 95.81 196 LEU A C 1
ATOM 1505 O O . LEU A 1 196 ? 11.922 -22.859 4 1 95.81 196 LEU A O 1
ATOM 1509 N N . LEU A 1 197 ? 12.234 -20.797 3.227 1 96.81 197 LEU A N 1
ATOM 1510 C CA . LEU A 1 197 ? 13.297 -21.203 2.311 1 96.81 197 LEU A CA 1
ATOM 1511 C C . LEU A 1 197 ? 14.484 -21.781 3.074 1 96.81 197 LEU A C 1
ATOM 1513 O O . LEU A 1 197 ? 15.008 -22.828 2.693 1 96.81 197 LEU A O 1
ATOM 1517 N N . ASP A 1 198 ? 14.812 -21.125 4.18 1 94.06 198 ASP A N 1
ATOM 1518 C CA . ASP A 1 198 ? 15.914 -21.594 5.016 1 94.06 198 ASP A CA 1
ATOM 1519 C C . ASP A 1 198 ? 15.625 -22.984 5.574 1 94.06 198 ASP A C 1
ATOM 1521 O O . ASP A 1 198 ? 16.516 -23.844 5.609 1 94.06 198 ASP A O 1
ATOM 1525 N N . SER A 1 199 ? 14.445 -23.156 5.957 1 95.06 199 SER A N 1
ATOM 1526 C CA . SER A 1 199 ? 14.062 -24.422 6.582 1 95.06 199 SER A CA 1
ATOM 1527 C C . SER A 1 199 ? 14.18 -25.578 5.602 1 95.06 199 SER A C 1
ATOM 1529 O O . SER A 1 199 ? 14.273 -26.75 6.012 1 95.06 199 SER A O 1
ATOM 1531 N N . LYS A 1 200 ? 14.164 -25.25 4.324 1 95.62 200 LYS A N 1
ATOM 1532 C CA . LYS A 1 200 ? 14.273 -26.281 3.307 1 95.62 200 LYS A CA 1
ATOM 1533 C C . LYS A 1 200 ? 15.688 -26.328 2.727 1 95.62 200 LYS A C 1
ATOM 1535 O O . LYS A 1 200 ? 15.93 -27.016 1.732 1 95.62 200 LYS A O 1
ATOM 1540 N N . GLY A 1 201 ? 16.562 -25.516 3.225 1 95.19 201 GLY A N 1
ATOM 1541 C CA . GLY A 1 201 ? 17.969 -25.641 2.92 1 95.19 201 GLY A CA 1
ATOM 1542 C C . GLY A 1 201 ? 18.438 -24.656 1.849 1 95.19 201 GLY A C 1
ATOM 1543 O O . GLY A 1 201 ? 19.562 -24.766 1.358 1 95.19 201 GLY A O 1
ATOM 1544 N N . PHE A 1 202 ? 17.609 -23.75 1.463 1 96.31 202 PHE A N 1
ATOM 1545 C CA . PHE A 1 202 ? 18.062 -22.734 0.523 1 96.31 202 PHE A CA 1
ATOM 1546 C C . PHE A 1 202 ? 18.938 -21.703 1.223 1 96.31 202 PHE A C 1
ATOM 1548 O O . PHE A 1 202 ? 18.844 -21.516 2.438 1 96.31 202 PHE A O 1
ATOM 1555 N N . THR A 1 203 ? 19.812 -21.125 0.437 1 90.25 203 THR A N 1
ATOM 1556 C CA . THR A 1 203 ? 20.547 -19.938 0.89 1 90.25 203 THR A CA 1
ATOM 1557 C C . THR A 1 203 ? 19.969 -18.672 0.281 1 90.25 203 THR A C 1
ATOM 1559 O O . THR A 1 203 ? 19.734 -18.609 -0.927 1 90.25 203 THR A O 1
ATOM 1562 N N . THR A 1 204 ? 19.672 -17.828 1.22 1 82.56 204 THR A N 1
ATOM 1563 C CA . THR A 1 204 ? 19.125 -16.562 0.769 1 82.56 204 THR A CA 1
ATOM 1564 C C . THR A 1 204 ? 19.938 -15.391 1.301 1 82.56 204 THR A C 1
ATOM 1566 O O . THR A 1 204 ? 20.547 -15.484 2.371 1 82.56 204 THR A O 1
ATOM 1569 N N . ASP A 1 205 ? 20.266 -14.477 0.354 1 73.56 205 ASP A N 1
ATOM 1570 C CA . ASP A 1 205 ? 20.734 -13.195 0.849 1 73.56 205 ASP A CA 1
ATOM 1571 C C . ASP A 1 205 ? 19.578 -12.312 1.301 1 73.56 205 ASP A C 1
ATOM 1573 O O . ASP A 1 205 ? 18.625 -12.094 0.55 1 73.56 205 ASP A O 1
ATOM 1577 N N . ALA A 1 206 ? 19.594 -11.961 2.506 1 65.5 206 ALA A N 1
ATOM 1578 C CA . ALA A 1 206 ? 18.516 -11.211 3.127 1 65.5 206 ALA A CA 1
ATOM 1579 C C . ALA A 1 206 ? 18.109 -10.016 2.268 1 65.5 206 ALA A C 1
ATOM 1581 O O . ALA A 1 206 ? 16.938 -9.664 2.182 1 65.5 206 ALA A O 1
ATOM 1582 N N . GLU A 1 207 ? 19.047 -9.555 1.571 1 69.81 207 GLU A N 1
ATOM 1583 C CA . GLU A 1 207 ? 18.766 -8.352 0.794 1 69.81 207 GLU A CA 1
ATOM 1584 C C . GLU A 1 207 ? 18.078 -8.688 -0.526 1 69.81 207 GLU A C 1
ATOM 1586 O O . GLU A 1 207 ? 17.562 -7.805 -1.205 1 69.81 207 GLU A O 1
ATOM 1591 N N . CYS A 1 208 ? 17.875 -10.039 -0.555 1 81.5 208 CYS A N 1
ATOM 1592 C CA . CYS A 1 208 ? 17.391 -10.422 -1.88 1 81.5 208 CYS A CA 1
ATOM 1593 C C . CYS A 1 208 ? 15.914 -10.781 -1.846 1 81.5 208 CYS A C 1
ATOM 1595 O O . CYS A 1 208 ? 15.312 -11.047 -2.887 1 81.5 208 CYS A O 1
ATOM 1597 N N . ILE A 1 209 ? 15.359 -10.859 -0.699 1 92.94 209 ILE A N 1
ATOM 1598 C CA . ILE A 1 209 ? 13.922 -11.086 -0.586 1 92.94 209 ILE A CA 1
ATOM 1599 C C . ILE A 1 209 ? 13.258 -9.867 0.053 1 92.94 209 ILE A C 1
ATOM 1601 O O . ILE A 1 209 ? 13.609 -9.477 1.17 1 92.94 209 ILE A O 1
ATOM 1605 N N . LYS A 1 210 ? 12.344 -9.273 -0.694 1 94.06 210 LYS A N 1
ATOM 1606 C CA . LYS A 1 210 ? 11.773 -8.031 -0.184 1 94.06 210 LYS A CA 1
ATOM 1607 C C . LYS A 1 210 ? 10.32 -7.871 -0.629 1 94.06 210 LYS A C 1
ATOM 1609 O O . LYS A 1 210 ? 9.914 -8.422 -1.654 1 94.06 210 LYS A O 1
ATOM 1614 N N . LEU A 1 211 ? 9.609 -7.164 0.172 1 95.75 211 LEU A N 1
ATOM 1615 C CA . LEU A 1 211 ? 8.281 -6.695 -0.212 1 95.75 211 LEU A CA 1
ATOM 1616 C C . LEU A 1 211 ? 8.375 -5.398 -1.008 1 95.75 211 LEU A C 1
ATOM 1618 O O . LEU A 1 211 ? 9.086 -4.469 -0.613 1 95.75 211 LEU A O 1
ATOM 1622 N N . VAL A 1 212 ? 7.691 -5.387 -2.117 1 93.88 212 VAL A N 1
ATOM 1623 C CA . VAL A 1 212 ? 7.73 -4.227 -3.002 1 93.88 212 VAL A CA 1
ATOM 1624 C C . VAL A 1 212 ? 6.312 -3.713 -3.242 1 93.88 212 VAL A C 1
ATOM 1626 O O . VAL A 1 212 ? 5.602 -4.215 -4.117 1 93.88 212 VAL A O 1
ATOM 1629 N N . PRO A 1 213 ? 5.91 -2.676 -2.482 1 95.94 213 PRO A N 1
ATOM 1630 C CA . PRO A 1 213 ? 4.609 -2.074 -2.771 1 95.94 213 PRO A CA 1
ATOM 1631 C C . PRO A 1 213 ? 4.574 -1.361 -4.121 1 95.94 213 PRO A C 1
ATOM 1633 O O . PRO A 1 213 ? 5.547 -0.707 -4.504 1 95.94 213 PRO A O 1
ATOM 1636 N N . ARG A 1 214 ? 3.465 -1.574 -4.789 1 92.56 214 ARG A N 1
ATOM 1637 C CA . ARG A 1 214 ? 3.295 -1.021 -6.129 1 92.56 214 ARG A CA 1
ATOM 1638 C C . ARG A 1 214 ? 1.844 -0.621 -6.379 1 92.56 214 ARG A C 1
ATOM 1640 O O . ARG A 1 214 ? 1.036 -1.439 -6.824 1 92.56 214 ARG A O 1
ATOM 1647 N N . PRO A 1 215 ? 1.54 0.706 -6.117 1 93.38 215 PRO A N 1
ATOM 1648 C CA . PRO A 1 215 ? 0.213 1.121 -6.582 1 93.38 215 PRO A CA 1
ATOM 1649 C C . PRO A 1 215 ? -0.028 0.791 -8.055 1 93.38 215 PRO A C 1
ATOM 1651 O O . PRO A 1 215 ? 0.81 1.099 -8.906 1 93.38 215 PRO A O 1
ATOM 1654 N N . THR A 1 216 ? -1.144 0.131 -8.359 1 92.56 216 THR A N 1
ATOM 1655 C CA . THR A 1 216 ? -1.379 -0.385 -9.703 1 92.56 216 THR A CA 1
ATOM 1656 C C . THR A 1 216 ? -2.713 0.117 -10.25 1 92.56 216 THR A C 1
ATOM 1658 O O . THR A 1 216 ? -3.775 -0.281 -9.766 1 92.56 216 THR A O 1
ATOM 1661 N N . PRO A 1 217 ? -2.633 0.997 -11.273 1 91.44 217 PRO A N 1
ATOM 1662 C CA . PRO A 1 217 ? -3.881 1.388 -11.93 1 91.44 217 PRO A CA 1
ATOM 1663 C C . PRO A 1 217 ? -4.574 0.215 -12.625 1 91.44 217 PRO A C 1
ATOM 1665 O O . PRO A 1 217 ? -3.91 -0.621 -13.242 1 91.44 217 PRO A O 1
ATOM 1668 N N . LEU A 1 218 ? -5.84 0.133 -12.422 1 89.19 218 LEU A N 1
ATOM 1669 C CA . LEU A 1 218 ? -6.609 -0.916 -13.078 1 89.19 218 LEU A CA 1
ATOM 1670 C C . LEU A 1 218 ? -7.035 -0.481 -14.477 1 89.19 218 LEU A C 1
ATOM 1672 O O . LEU A 1 218 ? -7.402 0.676 -14.688 1 89.19 218 LEU A O 1
ATOM 1676 N N . PRO A 1 219 ? -6.945 -1.406 -15.43 1 82.75 219 PRO A N 1
ATOM 1677 C CA . PRO A 1 219 ? -7.344 -1.059 -16.797 1 82.75 219 PRO A CA 1
ATOM 1678 C C . PRO A 1 219 ? -8.836 -0.757 -16.906 1 82.75 219 PRO A C 1
ATOM 1680 O O . PRO A 1 219 ? -9.242 0.036 -17.766 1 82.75 219 PRO A O 1
ATOM 1683 N N . THR A 1 220 ? -9.656 -1.356 -16.141 1 86.44 220 THR A N 1
ATOM 1684 C CA . THR A 1 220 ? -11.102 -1.112 -16.125 1 86.44 220 THR A CA 1
ATOM 1685 C C . THR A 1 220 ? -11.539 -0.537 -14.789 1 86.44 220 THR A C 1
ATOM 1687 O O . THR A 1 220 ? -11.312 0.641 -14.508 1 86.44 220 THR A O 1
ATOM 1690 N N . ASN A 1 221 ? -12.148 -1.367 -13.938 1 90.81 221 ASN A N 1
ATOM 1691 C CA . ASN A 1 221 ? -12.539 -0.972 -12.586 1 90.81 221 ASN A CA 1
ATOM 1692 C C . ASN A 1 221 ? -12.367 -2.117 -11.594 1 90.81 221 ASN A C 1
ATOM 1694 O O . ASN A 1 221 ? -11.844 -3.178 -11.945 1 90.81 221 ASN A O 1
ATOM 1698 N N . LEU A 1 222 ? -12.656 -1.833 -10.406 1 95.06 222 LEU A N 1
ATOM 1699 C CA . LEU A 1 222 ? -12.43 -2.824 -9.359 1 95.06 222 LEU A CA 1
ATOM 1700 C C . LEU A 1 222 ? -13.312 -4.051 -9.57 1 95.06 222 LEU A C 1
ATOM 1702 O O . LEU A 1 222 ? -12.898 -5.172 -9.273 1 95.06 222 LEU A O 1
ATOM 1706 N N . LYS A 1 223 ? -14.516 -3.842 -10.062 1 94.62 223 LYS A N 1
ATOM 1707 C CA . LYS A 1 223 ? -15.406 -4.973 -10.312 1 94.62 223 LYS A CA 1
ATOM 1708 C C . LYS A 1 223 ? -14.781 -5.961 -11.297 1 94.62 223 LYS A C 1
ATOM 1710 O O . LYS A 1 223 ? -14.82 -7.172 -11.07 1 94.62 223 LYS A O 1
ATOM 1715 N N . GLY A 1 224 ? -14.195 -5.41 -12.367 1 90.88 224 GLY A N 1
ATOM 1716 C CA . GLY A 1 224 ? -13.5 -6.266 -13.305 1 90.88 224 GLY A CA 1
ATOM 1717 C C . GLY A 1 224 ? -12.367 -7.055 -12.672 1 90.88 224 GLY A C 1
ATOM 1718 O O . GLY A 1 224 ? -12.195 -8.242 -12.953 1 90.88 224 GLY A O 1
ATOM 1719 N N . TRP A 1 225 ? -11.578 -6.414 -11.859 1 91.94 225 TRP A N 1
ATOM 1720 C CA . TRP A 1 225 ? -10.508 -7.086 -11.133 1 91.94 225 TRP A CA 1
ATOM 1721 C C . TRP A 1 225 ? -11.055 -8.211 -10.266 1 91.94 225 TRP A C 1
ATOM 1723 O O . TRP A 1 225 ? -10.531 -9.328 -10.281 1 91.94 225 TRP A O 1
ATOM 1733 N N . LEU A 1 226 ? -12.164 -7.957 -9.555 1 95.69 226 LEU A N 1
ATOM 1734 C CA . LEU A 1 226 ? -12.781 -8.922 -8.648 1 95.69 226 LEU A CA 1
ATOM 1735 C C . LEU A 1 226 ? -13.344 -10.109 -9.43 1 95.69 226 LEU A C 1
ATOM 1737 O O . LEU A 1 226 ? -13.234 -11.258 -8.992 1 95.69 226 LEU A O 1
ATOM 1741 N N . GLU A 1 227 ? -13.93 -9.836 -10.508 1 91.31 227 GLU A N 1
ATOM 1742 C CA . GLU A 1 227 ? -14.461 -10.898 -11.344 1 91.31 227 GLU A CA 1
ATOM 1743 C C . GLU A 1 227 ? -13.352 -11.836 -11.82 1 91.31 227 GLU A C 1
ATOM 1745 O O . GLU A 1 227 ? -13.555 -13.047 -11.938 1 91.31 227 GLU A O 1
ATOM 1750 N N . THR A 1 228 ? -12.234 -11.266 -11.984 1 88.19 228 THR A N 1
ATOM 1751 C CA . THR A 1 228 ? -11.109 -12.016 -12.523 1 88.19 228 THR A CA 1
ATOM 1752 C C . THR A 1 228 ? -10.422 -12.82 -11.422 1 88.19 228 THR A C 1
ATOM 1754 O O . THR A 1 228 ? -10.078 -13.992 -11.625 1 88.19 228 THR A O 1
ATOM 1757 N N . PHE A 1 229 ? -10.305 -12.258 -10.227 1 90.5 229 PHE A N 1
ATOM 1758 C CA . PHE A 1 229 ? -9.391 -12.859 -9.266 1 90.5 229 PHE A CA 1
ATOM 1759 C C . PHE A 1 229 ? -10.148 -13.422 -8.062 1 90.5 229 PHE A C 1
ATOM 1761 O O . PHE A 1 229 ? -9.602 -14.211 -7.293 1 90.5 229 PHE A O 1
ATOM 1768 N N . ALA A 1 230 ? -11.438 -13.039 -7.941 1 93.12 230 ALA A N 1
ATOM 1769 C CA . ALA A 1 230 ? -12.141 -13.469 -6.73 1 93.12 230 ALA A CA 1
ATOM 1770 C C . ALA A 1 230 ? -13.336 -14.352 -7.074 1 93.12 230 ALA A C 1
ATOM 1772 O O . ALA A 1 230 ? -13.703 -15.242 -6.305 1 93.12 230 ALA A O 1
ATOM 1773 N N . ARG A 1 231 ? -13.953 -14.148 -8.203 1 92.44 231 ARG A N 1
ATOM 1774 C CA . ARG A 1 231 ? -15.211 -14.805 -8.523 1 92.44 231 ARG A CA 1
ATOM 1775 C C . ARG A 1 231 ? -15.062 -16.328 -8.5 1 92.44 231 ARG A C 1
ATOM 1777 O O . ARG A 1 231 ? -15.852 -17.016 -7.863 1 92.44 231 ARG A O 1
ATOM 1784 N N . ASN A 1 232 ? -13.945 -16.781 -9.102 1 88.75 232 ASN A N 1
ATOM 1785 C CA . ASN A 1 232 ? -13.812 -18.219 -9.273 1 88.75 232 ASN A CA 1
ATOM 1786 C C . ASN A 1 232 ? -12.82 -18.812 -8.273 1 88.75 232 ASN A C 1
ATOM 1788 O O . ASN A 1 232 ? -12.391 -19.953 -8.43 1 88.75 232 ASN A O 1
ATOM 1792 N N . SER A 1 233 ? -12.438 -18.047 -7.328 1 89.69 233 SER A N 1
ATOM 1793 C CA . SER A 1 233 ? -11.555 -18.5 -6.262 1 89.69 233 SER A CA 1
ATOM 1794 C C . SER A 1 233 ? -12.18 -18.281 -4.891 1 89.69 233 SER A C 1
ATOM 1796 O O . SER A 1 233 ? -12.852 -19.172 -4.359 1 89.69 233 SER A O 1
ATOM 1798 N N . PHE A 1 234 ? -12.227 -17.047 -4.449 1 88.38 234 PHE A N 1
ATOM 1799 C CA . PHE A 1 234 ? -12.75 -16.672 -3.145 1 88.38 234 PHE A CA 1
ATOM 1800 C C . PHE A 1 234 ? -14.242 -16.969 -3.051 1 88.38 234 PHE A C 1
ATOM 1802 O O . PHE A 1 234 ? -14.734 -17.375 -1.995 1 88.38 234 PHE A O 1
ATOM 1809 N N . LEU A 1 235 ? -14.93 -16.828 -4.207 1 95.19 235 LEU A N 1
ATOM 1810 C CA . LEU A 1 235 ? -16.391 -16.906 -4.207 1 95.19 235 LEU A CA 1
ATOM 1811 C C . LEU A 1 235 ? -16.875 -18.078 -5.051 1 95.19 235 LEU A C 1
ATOM 1813 O O . LEU A 1 235 ? -18.016 -18.078 -5.52 1 95.19 235 LEU A O 1
ATOM 1817 N N . SER A 1 236 ? -16.031 -19.062 -5.223 1 91.75 236 SER A N 1
ATOM 1818 C CA . SER A 1 236 ? -16.297 -20.156 -6.16 1 91.75 236 SER A CA 1
ATOM 1819 C C . SER A 1 236 ? -17.516 -20.969 -5.738 1 91.75 236 SER A C 1
ATOM 1821 O O . SER A 1 236 ? -18.203 -21.531 -6.582 1 91.75 236 SER A O 1
ATOM 1823 N N . THR A 1 237 ? -17.875 -21 -4.484 1 92.75 237 THR A N 1
ATOM 1824 C CA . THR A 1 237 ? -18.938 -21.859 -3.988 1 92.75 237 THR A CA 1
ATOM 1825 C C . THR A 1 237 ? -20.266 -21.109 -3.977 1 92.75 237 THR A C 1
ATOM 1827 O O . THR A 1 237 ? -21.312 -21.688 -3.697 1 92.75 237 THR A O 1
ATOM 1830 N N . LEU A 1 238 ? -20.266 -19.844 -4.27 1 95.19 238 LEU A N 1
ATOM 1831 C CA . LEU A 1 238 ? -21.484 -19.047 -4.234 1 95.19 238 LEU A CA 1
ATOM 1832 C C . LEU A 1 238 ? -22.203 -19.109 -5.574 1 95.19 238 LEU A C 1
ATOM 1834 O O . LEU A 1 238 ? -21.578 -19.266 -6.621 1 95.19 238 LEU A O 1
ATOM 1838 N N . SER A 1 239 ? -23.516 -18.969 -5.539 1 96.56 239 SER A N 1
ATOM 1839 C CA . SER A 1 239 ? -24.266 -18.766 -6.77 1 96.56 239 SER A CA 1
ATOM 1840 C C . SER A 1 239 ? -23.844 -17.484 -7.477 1 96.56 239 SER A C 1
ATOM 1842 O O . SER A 1 239 ? -23.234 -16.609 -6.859 1 96.56 239 SER A O 1
ATOM 1844 N N . ASP A 1 240 ? -24.125 -17.438 -8.719 1 95.75 240 ASP A N 1
ATOM 1845 C CA . ASP A 1 240 ? -23.766 -16.25 -9.484 1 95.75 240 ASP A CA 1
ATOM 1846 C C . ASP A 1 240 ? -24.406 -14.992 -8.898 1 95.75 240 ASP A C 1
ATOM 1848 O O . ASP A 1 240 ? -23.766 -13.945 -8.805 1 95.75 240 ASP A O 1
ATOM 1852 N N . GLU A 1 241 ? -25.609 -15.117 -8.5 1 96.75 241 GLU A N 1
ATOM 1853 C CA . GLU A 1 241 ? -26.328 -13.984 -7.922 1 96.75 241 GLU A CA 1
ATOM 1854 C C . GLU A 1 241 ? -25.672 -13.531 -6.617 1 96.75 241 GLU A C 1
ATOM 1856 O O . GLU A 1 241 ? -25.438 -12.344 -6.418 1 96.75 241 GLU A O 1
ATOM 1861 N N . ASP A 1 242 ? -25.375 -14.5 -5.762 1 96.69 242 ASP A N 1
ATOM 1862 C CA . ASP A 1 242 ? -24.75 -14.18 -4.484 1 96.69 242 ASP A CA 1
ATOM 1863 C C . ASP A 1 242 ? -23.359 -13.602 -4.684 1 96.69 242 ASP A C 1
ATOM 1865 O O . ASP A 1 242 ? -22.969 -12.648 -4.004 1 96.69 242 ASP A O 1
ATOM 1869 N N . ALA A 1 243 ? -22.656 -14.18 -5.594 1 96.94 243 ALA A N 1
ATOM 1870 C CA . ALA A 1 243 ? -21.312 -13.695 -5.879 1 96.94 243 ALA A CA 1
ATOM 1871 C C . ALA A 1 243 ? -21.344 -12.258 -6.391 1 96.94 243 ALA A C 1
ATOM 1873 O O . ALA A 1 243 ? -20.547 -11.43 -5.965 1 96.94 243 ALA A O 1
ATOM 1874 N N . GLN A 1 244 ? -22.312 -11.992 -7.289 1 97.44 244 GLN A N 1
ATOM 1875 C CA . GLN A 1 244 ? -22.406 -10.641 -7.824 1 97.44 244 GLN A CA 1
ATOM 1876 C C . GLN A 1 244 ? -22.75 -9.641 -6.723 1 97.44 244 GLN A C 1
ATOM 1878 O O . GLN A 1 244 ? -22.25 -8.516 -6.727 1 97.44 244 GLN A O 1
ATOM 1883 N N . SER A 1 245 ? -23.562 -10.047 -5.812 1 97.94 245 SER A N 1
ATOM 1884 C CA . SER A 1 245 ? -23.906 -9.188 -4.68 1 97.94 245 SER A CA 1
ATOM 1885 C C . SER A 1 245 ? -22.688 -8.898 -3.82 1 97.94 245 SER A C 1
ATOM 1887 O O . SER A 1 245 ? -22.484 -7.762 -3.387 1 97.94 245 SER A O 1
ATOM 1889 N N . VAL A 1 246 ? -21.875 -9.906 -3.592 1 98.19 246 VAL A N 1
ATOM 1890 C CA . VAL A 1 246 ? -20.641 -9.727 -2.822 1 98.19 246 VAL A CA 1
ATOM 1891 C C . VAL A 1 246 ? -19.688 -8.789 -3.564 1 98.19 246 VAL A C 1
ATOM 1893 O O . VAL A 1 246 ? -19.156 -7.844 -2.977 1 98.19 246 VAL A O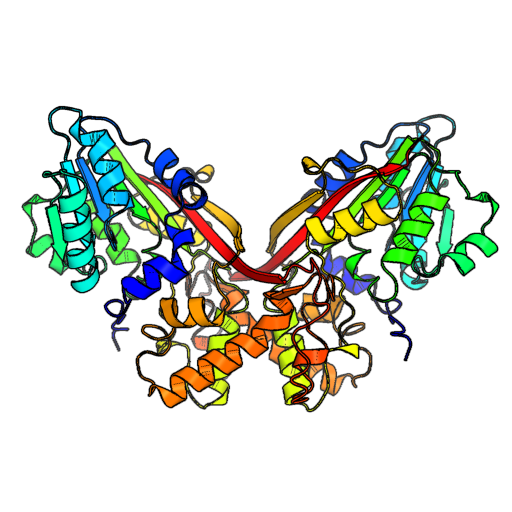 1
ATOM 1896 N N . LEU A 1 247 ? -19.547 -9.031 -4.863 1 97.88 247 LEU A N 1
ATOM 1897 C CA . LEU A 1 247 ? -18.641 -8.219 -5.66 1 97.88 247 LEU A CA 1
ATOM 1898 C C . LEU A 1 247 ? -19.062 -6.754 -5.645 1 97.88 247 LEU A C 1
ATOM 1900 O O . LEU A 1 247 ? -18.234 -5.859 -5.477 1 97.88 247 LEU A O 1
ATOM 1904 N N . ASP A 1 248 ? -20.344 -6.465 -5.762 1 97.44 248 ASP A N 1
ATOM 1905 C CA . ASP A 1 248 ? -20.859 -5.098 -5.746 1 97.44 248 ASP A CA 1
ATOM 1906 C C . ASP A 1 248 ? -20.609 -4.434 -4.395 1 97.44 248 ASP A C 1
ATOM 1908 O O . ASP A 1 248 ? -20.25 -3.258 -4.332 1 97.44 248 ASP A O 1
ATOM 1912 N N . GLU A 1 249 ? -20.812 -5.195 -3.369 1 97.56 249 GLU A N 1
ATOM 1913 C CA . GLU A 1 249 ? -20.594 -4.652 -2.029 1 97.56 249 GLU A CA 1
ATOM 1914 C C . GLU A 1 249 ? -19.125 -4.328 -1.793 1 97.56 249 GLU A C 1
ATOM 1916 O O . GLU A 1 249 ? -18.797 -3.293 -1.207 1 97.56 249 GLU A O 1
ATOM 1921 N N . VAL A 1 250 ? -18.25 -5.203 -2.242 1 98.38 250 VAL A N 1
ATOM 1922 C CA . VAL A 1 250 ? -16.828 -4.992 -2.074 1 98.38 250 VAL A CA 1
ATOM 1923 C C . VAL A 1 250 ? -16.391 -3.736 -2.832 1 98.38 250 VAL A C 1
ATOM 1925 O O . VAL A 1 250 ? -15.602 -2.939 -2.326 1 98.38 250 VAL A O 1
ATOM 1928 N N . VAL A 1 251 ? -16.938 -3.555 -4.059 1 97.12 251 VAL A N 1
ATOM 1929 C CA . VAL A 1 251 ? -16.641 -2.354 -4.832 1 97.12 251 VAL A CA 1
ATOM 1930 C C . VAL A 1 251 ? -17.062 -1.114 -4.043 1 97.12 251 VAL A C 1
ATOM 1932 O O . VAL A 1 251 ? -16.297 -0.141 -3.965 1 97.12 251 VAL A O 1
ATOM 1935 N N . GLN A 1 252 ? -18.203 -1.148 -3.395 1 95.44 252 GLN A N 1
ATOM 1936 C CA . GLN A 1 252 ? -18.703 -0.012 -2.625 1 95.44 252 GLN A CA 1
ATOM 1937 C C . GLN A 1 252 ? -17.828 0.236 -1.393 1 95.44 252 GLN A C 1
ATOM 1939 O O . GLN A 1 252 ? -17.516 1.383 -1.075 1 95.44 252 GLN A O 1
ATOM 1944 N N . ILE A 1 253 ? -17.422 -0.83 -0.742 1 96.75 253 ILE A N 1
ATOM 1945 C CA . ILE A 1 253 ? -16.609 -0.708 0.462 1 96.75 253 ILE A CA 1
ATOM 1946 C C . ILE A 1 253 ? -15.258 -0.079 0.113 1 96.75 253 ILE A C 1
ATOM 1948 O O . ILE A 1 253 ? -14.781 0.817 0.815 1 96.75 253 ILE A O 1
ATOM 1952 N N . CYS A 1 254 ? -14.688 -0.494 -1.01 1 97.56 254 CYS A N 1
ATOM 1953 C CA . CYS A 1 254 ? -13.312 -0.146 -1.333 1 97.56 254 CYS A CA 1
ATOM 1954 C C . CYS A 1 254 ? -13.242 1.18 -2.08 1 97.56 254 CYS A C 1
ATOM 1956 O O . CYS A 1 254 ? -12.156 1.729 -2.285 1 97.56 254 CYS A O 1
ATOM 1958 N N . ARG A 1 255 ? -14.367 1.739 -2.465 1 95.44 255 ARG A N 1
ATOM 1959 C CA . ARG A 1 255 ? -14.398 2.914 -3.328 1 95.44 255 ARG A CA 1
ATOM 1960 C C . ARG A 1 255 ? -13.609 4.066 -2.715 1 95.44 255 ARG A C 1
ATOM 1962 O O . ARG A 1 255 ? -12.812 4.715 -3.398 1 95.44 255 ARG A O 1
ATOM 1969 N N . VAL A 1 256 ? -13.703 4.289 -1.466 1 96 256 VAL A N 1
ATOM 1970 C CA . VAL A 1 256 ? -13.125 5.449 -0.797 1 96 256 VAL A CA 1
ATOM 1971 C C . VAL A 1 256 ? -11.602 5.391 -0.891 1 96 256 VAL A C 1
ATOM 1973 O O . VAL A 1 256 ? -10.93 6.43 -0.907 1 96 256 VAL A O 1
ATOM 1976 N N . ASP A 1 257 ? -11.031 4.188 -1.022 1 97.06 257 ASP A N 1
ATOM 1977 C CA . ASP A 1 257 ? -9.586 4.008 -1.013 1 97.06 257 ASP A CA 1
ATOM 1978 C C . ASP A 1 257 ? -9.047 3.805 -2.428 1 97.06 257 ASP A C 1
ATOM 1980 O O . ASP A 1 257 ? -7.891 4.121 -2.709 1 97.06 257 ASP A O 1
ATOM 1984 N N . ASN A 1 258 ? -9.914 3.242 -3.33 1 97.12 258 ASN A N 1
ATOM 1985 C CA . ASN A 1 258 ? -9.383 2.689 -4.57 1 97.12 258 ASN A CA 1
ATOM 1986 C C . ASN A 1 258 ? -9.812 3.506 -5.781 1 97.12 258 ASN A C 1
ATOM 1988 O O . ASN A 1 258 ? -9.289 3.32 -6.883 1 97.12 258 ASN A O 1
ATOM 1992 N N . TYR A 1 259 ? -10.75 4.473 -5.57 1 95.56 259 TYR A N 1
ATOM 1993 C CA . TYR A 1 259 ? -11.281 5.285 -6.66 1 95.56 259 TYR A CA 1
ATOM 1994 C C . TYR A 1 259 ? -10.82 6.734 -6.531 1 95.56 259 TYR A C 1
ATOM 1996 O O . TYR A 1 259 ? -10.797 7.293 -5.434 1 95.56 259 TYR A O 1
ATOM 2004 N N . TRP A 1 260 ? -10.367 7.34 -7.645 1 94 260 TRP A N 1
ATOM 2005 C CA . TRP A 1 260 ? -10.039 8.758 -7.688 1 94 260 TRP A CA 1
ATOM 2006 C C . TRP A 1 260 ? -10.727 9.445 -8.859 1 94 260 TRP A C 1
ATOM 2008 O O . TRP A 1 260 ? -11.055 8.797 -9.859 1 94 260 TRP A O 1
ATOM 2018 N N . SER A 1 261 ? -11.055 10.688 -8.672 1 92.25 261 SER A N 1
ATOM 2019 C CA . SER A 1 261 ? -11.656 11.516 -9.711 1 92.25 261 SER A CA 1
ATOM 2020 C C . SER A 1 261 ? -11.156 12.953 -9.625 1 92.25 261 SER A C 1
ATOM 2022 O O . SER A 1 261 ? -10.969 13.492 -8.531 1 92.25 261 SER A O 1
ATOM 2024 N N . ASP A 1 262 ? -10.945 13.547 -10.727 1 89.56 262 ASP A N 1
ATOM 2025 C CA . ASP A 1 262 ? -10.516 14.938 -10.766 1 89.56 262 ASP A CA 1
ATOM 2026 C C . ASP A 1 262 ? -11.609 15.867 -10.242 1 89.56 262 ASP A C 1
ATOM 2028 O O . ASP A 1 262 ? -11.328 16.984 -9.82 1 89.56 262 ASP A O 1
ATOM 2032 N N . ALA A 1 263 ? -12.742 15.367 -10.25 1 85.62 263 ALA A N 1
ATOM 2033 C CA . ALA A 1 263 ? -13.867 16.172 -9.789 1 85.62 263 ALA A CA 1
ATOM 2034 C C . ALA A 1 263 ? -13.844 16.328 -8.266 1 85.62 263 ALA A C 1
ATOM 2036 O O . ALA A 1 263 ? -14.289 17.359 -7.738 1 85.62 263 ALA A O 1
ATOM 2037 N N . HIS A 1 264 ? -13.281 15.344 -7.57 1 86.12 264 HIS A N 1
ATOM 2038 C CA . HIS A 1 264 ? -13.219 15.352 -6.113 1 86.12 264 HIS A CA 1
ATOM 2039 C C . HIS A 1 264 ? -11.867 14.859 -5.609 1 86.12 264 HIS A C 1
ATOM 2041 O O . HIS A 1 264 ? -11.781 13.797 -4.98 1 86.12 264 HIS A O 1
ATOM 2047 N N . PRO A 1 265 ? -10.867 15.672 -5.781 1 88.94 265 PRO A N 1
ATOM 2048 C CA . PRO A 1 265 ? -9.516 15.211 -5.453 1 88.94 265 PRO A CA 1
ATOM 2049 C C . PRO A 1 265 ? -9.352 14.867 -3.975 1 88.94 265 PRO A C 1
ATOM 2051 O O . PRO A 1 265 ? -9.742 15.656 -3.107 1 88.94 265 PRO A O 1
ATOM 2054 N N . GLY A 1 266 ? -8.898 13.688 -3.742 1 87.19 266 GLY A N 1
ATOM 2055 C CA . GLY A 1 266 ? -8.484 13.266 -2.41 1 87.19 266 GLY A CA 1
ATOM 2056 C C . GLY A 1 266 ? -9.633 12.719 -1.581 1 87.19 266 GLY A C 1
ATOM 2057 O O . GLY A 1 266 ? -9.43 12.266 -0.452 1 87.19 266 GLY A O 1
ATOM 2058 N N . SER A 1 267 ? -10.844 12.742 -2.1 1 82.19 267 SER A N 1
ATOM 2059 C CA . SER A 1 267 ? -12 12.32 -1.31 1 82.19 267 SER A CA 1
ATOM 2060 C C . SER A 1 267 ? -12.273 10.828 -1.482 1 82.19 267 SER A C 1
ATOM 2062 O O . SER A 1 267 ? -12.664 10.156 -0.529 1 82.19 267 SER A O 1
ATOM 2064 N N . GLY A 1 268 ? -11.977 10.328 -2.541 1 71.25 268 GLY A N 1
ATOM 2065 C CA . GLY A 1 268 ? -12.289 8.945 -2.871 1 71.25 268 GLY A CA 1
ATOM 2066 C C . GLY A 1 268 ? -13.766 8.703 -3.082 1 71.25 268 GLY A C 1
ATOM 2067 O O . GLY A 1 268 ? -14.203 7.559 -3.199 1 71.25 268 GLY A O 1
ATOM 2068 N N . ILE A 1 269 ? -14.602 9.758 -2.963 1 74.88 269 ILE A N 1
ATOM 2069 C CA . ILE A 1 269 ? -16.047 9.602 -3.055 1 74.88 269 ILE A CA 1
ATOM 2070 C C . ILE A 1 269 ? -16.578 10.438 -4.211 1 74.88 269 ILE A C 1
ATOM 2072 O O . ILE A 1 269 ? -15.938 11.391 -4.648 1 74.88 269 ILE A O 1
ATOM 2076 N N . ASN A 1 270 ? -17.406 9.805 -4.98 1 61.38 270 ASN A N 1
ATOM 2077 C CA . ASN A 1 270 ? -18.219 10.633 -5.863 1 61.38 270 ASN A CA 1
ATOM 2078 C C . ASN A 1 270 ? -19.516 11.07 -5.188 1 61.38 270 ASN A C 1
ATOM 2080 O O . ASN A 1 270 ? -20.375 10.242 -4.883 1 61.38 270 ASN A O 1
ATOM 2084 N N . PRO A 1 271 ? -19.516 12.305 -4.758 1 53.5 271 PRO A N 1
ATOM 2085 C CA . PRO A 1 271 ? -20.734 12.719 -4.051 1 53.5 271 PRO A CA 1
ATOM 2086 C C . PRO A 1 271 ? -22.016 12.328 -4.789 1 53.5 271 PRO A C 1
ATOM 2088 O O . PRO A 1 271 ? -23.047 12.094 -4.16 1 53.5 271 PRO A O 1
ATOM 2091 N N . ARG A 1 272 ? -21.984 12.523 -6.121 1 47.28 272 ARG A N 1
ATOM 2092 C CA . ARG A 1 272 ? -23.203 12.195 -6.848 1 47.28 272 ARG A CA 1
ATOM 2093 C C . ARG A 1 272 ? -23.531 10.711 -6.711 1 47.28 272 ARG A C 1
ATOM 2095 O O . ARG A 1 272 ? -24.688 10.305 -6.891 1 47.28 272 ARG A O 1
ATOM 2102 N N . SER A 1 273 ? -22.562 9.922 -6.816 1 48.09 273 SER A N 1
ATOM 2103 C CA . SER A 1 273 ? -22.859 8.492 -6.895 1 48.09 273 SER A CA 1
ATOM 2104 C C . SER A 1 273 ? -23.469 7.98 -5.598 1 48.09 273 SER A C 1
ATOM 2106 O O . SER A 1 273 ? -24.094 6.918 -5.578 1 48.09 273 SER A O 1
ATOM 2108 N N . ASP A 1 274 ? -23.141 8.453 -4.398 1 42.91 274 ASP A N 1
ATOM 2109 C CA . ASP A 1 274 ? -23.875 7.867 -3.273 1 42.91 274 ASP A CA 1
ATOM 2110 C C . ASP A 1 274 ? -25.344 8.234 -3.316 1 42.91 274 ASP A C 1
ATOM 2112 O O . ASP A 1 274 ? -26.141 7.754 -2.5 1 42.91 274 ASP A O 1
ATOM 2116 N N . SER A 1 275 ? -25.75 9.422 -3.688 1 36 275 SER A N 1
ATOM 2117 C CA . SER A 1 275 ? -27.188 9.617 -3.926 1 36 275 SER A CA 1
ATOM 2118 C C . SER A 1 275 ? -27.641 8.883 -5.184 1 36 275 SER A C 1
ATOM 2120 O O . SER A 1 275 ? -27 8.977 -6.23 1 36 275 SER A O 1
ATOM 2122 N N . GLU A 1 276 ? -28.375 7.723 -5.074 1 35.25 276 GLU A N 1
ATOM 2123 C CA . GLU A 1 276 ? -29.156 7.07 -6.117 1 35.25 276 GLU A CA 1
ATOM 2124 C C . GLU A 1 276 ? -29.672 8.078 -7.141 1 35.25 276 GLU A C 1
ATOM 2126 O O . GLU A 1 276 ? -30.609 7.805 -7.879 1 35.25 276 GLU A O 1
ATOM 2131 N N . SER A 1 277 ? -29.469 9.336 -6.996 1 33.97 277 SER A N 1
ATOM 2132 C CA . SER A 1 277 ? -30.297 10.07 -7.949 1 33.97 277 SER A CA 1
ATOM 2133 C C . SER A 1 277 ? -30 9.648 -9.383 1 33.97 277 SER A C 1
ATOM 2135 O O . SER A 1 277 ? -28.844 9.383 -9.727 1 33.97 277 SER A O 1
ATOM 2137 N N . ASN A 1 278 ? -31.109 9.047 -10.133 1 32.62 278 ASN A N 1
ATOM 2138 C CA . ASN A 1 278 ? -31.469 8.773 -11.523 1 32.62 278 ASN A CA 1
ATOM 2139 C C . ASN A 1 278 ? -30.906 9.828 -12.469 1 32.62 278 ASN A C 1
ATOM 2141 O O . ASN A 1 278 ? -31.391 9.992 -13.586 1 32.62 278 ASN A O 1
ATOM 2145 N N . ASP A 1 279 ? -30.609 10.969 -11.938 1 32.72 279 ASP A N 1
ATOM 2146 C CA . ASP A 1 279 ? -30.547 11.906 -13.055 1 32.72 279 ASP A CA 1
ATOM 2147 C C . ASP A 1 279 ? -29.484 11.469 -14.07 1 32.72 279 ASP A C 1
ATOM 2149 O O . ASP A 1 279 ? -28.297 11.367 -13.734 1 32.72 279 ASP A O 1
ATOM 2153 N N . LYS A 1 280 ? -29.953 10.953 -15.25 1 31.45 280 LYS A N 1
ATOM 2154 C CA . LYS A 1 280 ? -29.5 10.703 -16.609 1 31.45 280 LYS A CA 1
ATOM 2155 C C . LYS A 1 280 ? -28.562 11.812 -17.094 1 31.45 280 LYS A C 1
ATOM 2157 O O . LYS A 1 280 ? -28.047 11.758 -18.219 1 31.45 280 LYS A O 1
ATOM 2162 N N . ASP A 1 281 ? -28.891 13.008 -16.75 1 31.61 281 ASP A N 1
ATOM 2163 C CA . ASP A 1 281 ? -28.219 14.047 -17.531 1 31.61 281 ASP A CA 1
ATOM 2164 C C . ASP A 1 281 ? -26.719 14.016 -17.281 1 31.61 281 ASP A C 1
ATOM 2166 O O . ASP A 1 281 ? -26.203 14.742 -16.438 1 31.61 281 ASP A O 1
ATOM 2170 N N . LYS A 1 282 ? -26.141 12.852 -17.312 1 34.22 282 LYS A N 1
ATOM 2171 C CA . LYS A 1 282 ? -24.781 12.305 -17.375 1 34.22 282 LYS A CA 1
ATOM 2172 C C . LYS A 1 282 ? -23.891 13.164 -18.281 1 34.22 282 LYS A C 1
ATOM 2174 O O . LYS A 1 282 ? -22.688 12.961 -18.328 1 34.22 282 LYS A O 1
ATOM 2179 N N . ASP A 1 283 ? -24.312 13.398 -19.609 1 33.41 283 ASP A N 1
ATOM 2180 C CA . ASP A 1 283 ? -23.5 13.445 -20.828 1 33.41 283 ASP A CA 1
ATOM 2181 C C . ASP A 1 283 ? -22.625 14.695 -20.859 1 33.41 283 ASP A C 1
ATOM 2183 O O . ASP A 1 283 ? -21.531 14.664 -21.422 1 33.41 283 ASP A O 1
ATOM 2187 N N . LYS A 1 284 ? -23.297 16 -20.984 1 35.69 284 LYS A N 1
ATOM 2188 C CA . LYS A 1 284 ? -22.828 16.922 -22.031 1 35.69 284 LYS A CA 1
ATOM 2189 C C . LYS A 1 284 ? -21.516 17.578 -21.641 1 35.69 284 LYS A C 1
ATOM 2191 O O . LYS A 1 284 ? -20.797 18.094 -22.484 1 35.69 284 LYS A O 1
ATOM 2196 N N . ASP A 1 285 ? -21.594 18.438 -20.594 1 33.06 285 ASP A N 1
ATOM 2197 C CA . ASP A 1 285 ? -20.375 19.25 -20.625 1 33.06 285 ASP A CA 1
ATOM 2198 C C . ASP A 1 285 ? -19.266 18.594 -19.797 1 33.06 285 ASP A C 1
ATOM 2200 O O . ASP A 1 285 ? -18.812 19.172 -18.797 1 33.06 285 ASP A O 1
ATOM 2204 N N . LYS A 1 286 ? -19.188 17.203 -19.656 1 43.16 286 LYS A N 1
ATOM 2205 C CA . LYS A 1 286 ? -18.125 16.391 -19.078 1 43.16 286 LYS A CA 1
ATOM 2206 C C . LYS A 1 286 ? -16.766 16.781 -19.656 1 43.16 286 LYS A C 1
ATOM 2208 O O . LYS A 1 286 ? -16.25 16.109 -20.547 1 43.16 286 LYS A O 1
ATOM 2213 N N . GLY A 1 287 ? -16.5 17.766 -19.672 1 43.22 287 GLY A N 1
ATOM 2214 C CA . GLY A 1 287 ? -15.141 18.094 -20.078 1 43.22 287 GLY A CA 1
ATOM 2215 C C . GLY A 1 287 ? -14.117 17.078 -19.609 1 43.22 287 GLY A C 1
ATOM 2216 O O . GLY A 1 287 ? -14.477 16.016 -19.094 1 43.22 287 GLY A O 1
ATOM 2217 N N . ASP A 1 288 ? -12.672 17.344 -19.594 1 57 288 ASP A N 1
ATOM 2218 C CA . ASP A 1 288 ? -11.375 16.672 -19.453 1 57 288 ASP A CA 1
ATOM 2219 C C . ASP A 1 288 ? -11.219 16.094 -18.047 1 57 288 ASP A C 1
ATOM 2221 O O . ASP A 1 288 ? -10.109 16.016 -17.516 1 57 288 ASP A O 1
ATOM 2225 N N . MET A 1 289 ? -12.25 15.617 -17.297 1 71.75 289 MET A N 1
ATOM 2226 C CA . MET A 1 289 ? -12.008 15.164 -15.938 1 71.75 289 MET A CA 1
ATOM 2227 C C . MET A 1 289 ? -11.664 13.68 -15.906 1 71.75 289 MET A C 1
ATOM 2229 O O . MET A 1 289 ? -12.461 12.844 -16.344 1 71.75 289 MET A O 1
ATOM 2233 N N . ARG A 1 290 ? -10.547 13.359 -15.414 1 86.88 290 ARG A N 1
ATOM 2234 C CA . ARG A 1 290 ? -9.992 12.008 -15.328 1 86.88 290 ARG A CA 1
ATOM 2235 C C . ARG A 1 290 ? -10.414 11.32 -14.039 1 86.88 290 ARG A C 1
ATOM 2237 O O . ARG A 1 290 ? -10.68 11.984 -13.031 1 86.88 290 ARG A O 1
ATOM 2244 N N . GLU A 1 291 ? -10.75 10 -14.125 1 91.62 291 GLU A N 1
ATOM 2245 C CA . GLU A 1 291 ? -11.016 9.133 -12.977 1 91.62 291 GLU A CA 1
ATOM 2246 C C . GLU A 1 291 ? -10.383 7.762 -13.164 1 91.62 291 GLU A C 1
ATOM 2248 O O . GLU A 1 291 ? -9.93 7.422 -14.258 1 91.62 291 GLU A O 1
ATOM 2253 N N . GLY A 1 292 ? -10.273 7.047 -12.117 1 91.94 292 GLY A N 1
ATOM 2254 C CA . GLY A 1 292 ? -9.695 5.719 -12.242 1 91.94 292 GLY A CA 1
ATOM 2255 C C . GLY A 1 292 ? -9.711 4.941 -10.938 1 91.94 292 GLY A C 1
ATOM 2256 O O . GLY A 1 292 ? -10.172 5.441 -9.914 1 91.94 292 GLY A O 1
ATOM 2257 N N . TRP A 1 293 ? -9.391 3.688 -11.094 1 93.62 293 TRP A N 1
ATOM 2258 C CA . TRP A 1 293 ? -9.258 2.762 -9.969 1 93.62 293 TRP A CA 1
ATOM 2259 C C . TRP A 1 293 ? -7.824 2.264 -9.836 1 93.62 293 TRP A C 1
ATOM 2261 O O . TRP A 1 293 ? -7.152 2.014 -10.836 1 93.62 293 TRP A O 1
ATOM 2271 N N . GLU A 1 294 ? -7.398 2.213 -8.625 1 94.81 294 GLU A N 1
ATOM 2272 C CA . GLU A 1 294 ? -6.07 1.674 -8.344 1 94.81 294 GLU A CA 1
ATOM 2273 C C . GLU A 1 294 ? -6.109 0.677 -7.191 1 94.81 294 GLU A C 1
ATOM 2275 O O . GLU A 1 294 ? -6.91 0.824 -6.266 1 94.81 294 GLU A O 1
ATOM 2280 N N . VAL A 1 295 ? -5.27 -0.346 -7.281 1 96.06 295 VAL A N 1
ATOM 2281 C CA . VAL A 1 295 ? -5.141 -1.36 -6.242 1 96.06 295 VAL A CA 1
ATOM 2282 C C . VAL A 1 295 ? -3.699 -1.406 -5.738 1 96.06 295 VAL A C 1
ATOM 2284 O O . VAL A 1 295 ? -2.758 -1.332 -6.531 1 96.06 295 VAL A O 1
ATOM 2287 N N . MET A 1 296 ? -3.535 -1.462 -4.402 1 97.62 296 MET A N 1
ATOM 2288 C CA . MET A 1 296 ? -2.199 -1.583 -3.83 1 97.62 296 MET A CA 1
ATOM 2289 C C . MET A 1 296 ? -1.692 -3.018 -3.928 1 97.62 296 MET A C 1
ATOM 2291 O O . MET A 1 296 ? -2.1 -3.879 -3.145 1 97.62 296 MET A O 1
ATOM 2295 N N . TYR A 1 297 ? -0.816 -3.238 -4.867 1 95.88 297 TYR A N 1
ATOM 2296 C CA . TYR A 1 297 ? -0.105 -4.512 -4.914 1 95.88 297 TYR A CA 1
ATOM 2297 C C . TYR A 1 297 ? 1.153 -4.461 -4.055 1 95.88 297 TYR A C 1
ATOM 2299 O O . TYR A 1 297 ? 1.855 -3.449 -4.027 1 95.88 297 TYR A O 1
ATOM 2307 N N . VAL A 1 298 ? 1.373 -5.496 -3.326 1 97.12 298 VAL A N 1
ATOM 2308 C CA . VAL A 1 298 ? 2.637 -5.719 -2.633 1 97.12 298 VAL A CA 1
ATOM 2309 C C . VAL A 1 298 ? 3.252 -7.039 -3.092 1 97.12 298 VAL A C 1
ATOM 2311 O O . VAL A 1 298 ? 2.752 -8.117 -2.754 1 97.12 298 VAL A O 1
ATOM 2314 N N . ARG A 1 299 ? 4.32 -6.887 -3.811 1 95.44 299 ARG A N 1
ATOM 2315 C CA . ARG A 1 299 ? 4.961 -8.086 -4.348 1 95.44 299 ARG A CA 1
ATOM 2316 C C . ARG A 1 299 ? 6.094 -8.555 -3.443 1 95.44 299 ARG A C 1
ATOM 2318 O O . ARG A 1 299 ? 6.859 -7.734 -2.924 1 95.44 299 ARG A O 1
ATOM 2325 N N . LEU A 1 300 ? 6.109 -9.805 -3.158 1 96.44 300 LEU A N 1
ATOM 2326 C CA . LEU A 1 300 ? 7.262 -10.461 -2.541 1 96.44 300 LEU A CA 1
ATOM 2327 C C . LEU A 1 300 ? 8.188 -11.047 -3.602 1 96.44 300 LEU A C 1
ATOM 2329 O O . LEU A 1 300 ? 7.777 -11.922 -4.367 1 96.44 300 LEU A O 1
ATOM 2333 N N . ARG A 1 301 ? 9.336 -10.484 -3.635 1 94.94 301 ARG A N 1
ATOM 2334 C CA . ARG A 1 301 ? 10.258 -10.867 -4.699 1 94.94 301 ARG A CA 1
ATOM 2335 C C . ARG A 1 301 ? 11.617 -11.266 -4.133 1 94.94 301 ARG A C 1
ATOM 2337 O O . ARG A 1 301 ? 12.086 -10.672 -3.162 1 94.94 301 ARG A O 1
ATOM 2344 N N . GLY A 1 302 ? 12.234 -12.289 -4.777 1 94.81 302 GLY A N 1
ATOM 2345 C CA . GLY A 1 302 ? 13.562 -12.672 -4.32 1 94.81 302 GLY A CA 1
ATOM 2346 C C . GLY A 1 302 ? 14.172 -13.789 -5.137 1 94.81 302 GLY A C 1
ATOM 2347 O O . GLY A 1 302 ? 13.602 -14.219 -6.141 1 94.81 302 GLY A O 1
ATOM 2348 N N . ILE A 1 303 ? 15.43 -14.062 -4.727 1 94.88 303 ILE A N 1
ATOM 2349 C CA . ILE A 1 303 ? 16.188 -15.164 -5.297 1 94.88 303 ILE A CA 1
ATOM 2350 C C . ILE A 1 303 ? 16.734 -16.062 -4.176 1 94.88 303 ILE A C 1
ATOM 2352 O O . ILE A 1 303 ? 17.156 -15.555 -3.133 1 94.88 303 ILE A O 1
ATOM 2356 N N . ALA A 1 304 ? 16.609 -17.281 -4.367 1 96.06 304 ALA A N 1
ATOM 2357 C CA . ALA A 1 304 ? 17.203 -18.266 -3.477 1 96.06 304 ALA A CA 1
ATOM 2358 C C . ALA A 1 304 ? 18.094 -19.25 -4.25 1 96.06 304 ALA A C 1
ATOM 2360 O O . ALA A 1 304 ? 17.844 -19.5 -5.434 1 96.06 304 ALA A O 1
ATOM 2361 N N . ILE A 1 305 ? 19.109 -19.766 -3.533 1 96.06 305 ILE A N 1
ATOM 2362 C CA . ILE A 1 305 ? 20.078 -20.656 -4.195 1 96.06 305 ILE A CA 1
ATOM 2363 C C . ILE A 1 305 ? 20.094 -22 -3.496 1 96.06 305 ILE A C 1
ATOM 2365 O O . ILE A 1 305 ? 20.203 -22.078 -2.27 1 96.06 305 ILE A O 1
ATOM 2369 N N . LYS A 1 306 ? 19.922 -23.016 -4.312 1 96.62 306 LYS A N 1
ATOM 2370 C CA . LYS A 1 306 ? 20.156 -24.359 -3.777 1 96.62 306 LYS A CA 1
ATOM 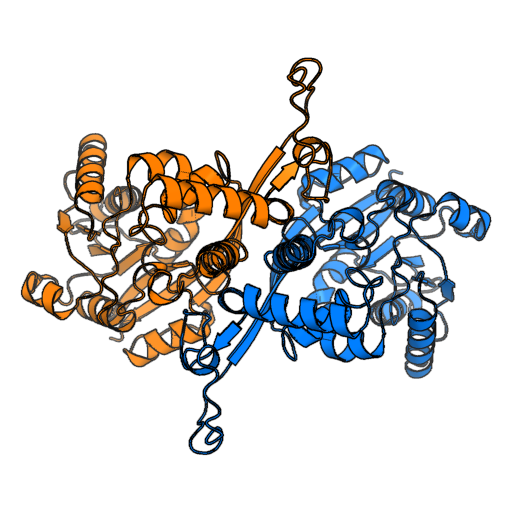2371 C C . LYS A 1 306 ? 21.641 -24.578 -3.482 1 96.62 306 LYS A C 1
ATOM 2373 O O . LYS A 1 306 ? 22.5 -24.281 -4.324 1 96.62 306 LYS A O 1
ATOM 2378 N N . PRO A 1 307 ? 21.906 -25.062 -2.326 1 92.94 307 PRO A N 1
ATOM 2379 C CA . PRO A 1 307 ? 23.312 -25.281 -2.02 1 92.94 307 PRO A CA 1
ATOM 2380 C C . PRO A 1 307 ? 23.969 -26.281 -2.977 1 92.94 307 PRO A C 1
ATOM 2382 O O . PRO A 1 307 ? 23.297 -27.141 -3.543 1 92.94 307 PRO A O 1
ATOM 2385 N N . GLN A 1 308 ? 25.266 -26.156 -3.023 1 90.81 308 GLN A N 1
ATOM 2386 C CA . GLN A 1 308 ? 26.078 -27.031 -3.875 1 90.81 308 GLN A CA 1
ATOM 2387 C C . GLN A 1 308 ? 26.125 -28.453 -3.324 1 90.81 308 GLN A C 1
ATOM 2389 O O . GLN A 1 308 ? 26.078 -28.656 -2.109 1 90.81 308 GLN A O 1
ATOM 2394 N N . MET B 1 1 ? -22.578 23.594 4.645 1 23.77 1 MET B N 1
ATOM 2395 C CA . MET B 1 1 ? -22.156 23.188 5.98 1 23.77 1 MET B CA 1
ATOM 2396 C C . MET B 1 1 ? -20.641 23.016 6.031 1 23.77 1 MET B C 1
ATOM 2398 O O . MET B 1 1 ? -20.062 22.25 5.246 1 23.77 1 MET B O 1
ATOM 2402 N N . SER B 1 2 ? -19.922 24 6.473 1 26.55 2 SER B N 1
ATOM 2403 C CA . SER B 1 2 ? -18.469 24.109 6.527 1 26.55 2 SER B CA 1
ATOM 2404 C C . SER B 1 2 ? -17.844 22.953 7.289 1 26.55 2 SER B C 1
ATOM 2406 O O . SER B 1 2 ? -18.312 22.609 8.383 1 26.55 2 SER B O 1
ATOM 2408 N N . TYR B 1 3 ? -17.297 21.984 6.668 1 33.06 3 TYR B N 1
ATOM 2409 C CA . TYR B 1 3 ? -16.531 20.906 7.293 1 33.06 3 TYR B CA 1
ATOM 2410 C C . TYR B 1 3 ? -15.586 21.453 8.344 1 33.06 3 TYR B C 1
ATOM 2412 O O . TYR B 1 3 ? -14.633 22.172 8.023 1 33.06 3 TYR B O 1
ATOM 2420 N N . SER B 1 4 ? -16.062 21.891 9.461 1 34.69 4 SER B N 1
ATOM 2421 C CA . SER B 1 4 ? -15.164 22.281 10.539 1 34.69 4 SER B CA 1
ATOM 2422 C C . SER B 1 4 ? -14.211 21.141 10.906 1 34.69 4 SER B C 1
ATOM 2424 O O . SER B 1 4 ? -14.648 20.078 11.352 1 34.69 4 SER B O 1
ATOM 2426 N N . SER B 1 5 ? -13.195 21.031 10.242 1 39.22 5 SER B N 1
ATOM 2427 C CA . SER B 1 5 ? -12.164 20.016 10.484 1 39.22 5 SER B CA 1
ATOM 2428 C C . SER B 1 5 ? -11.641 20.094 11.914 1 39.22 5 SER B C 1
ATOM 2430 O O . SER B 1 5 ? -11.164 21.156 12.352 1 39.22 5 SER B O 1
ATOM 2432 N N . ASN B 1 6 ? -12.297 19.594 12.844 1 39.84 6 ASN B N 1
ATOM 2433 C CA . ASN B 1 6 ? -11.867 19.484 14.234 1 39.84 6 ASN B CA 1
ATOM 2434 C C . ASN B 1 6 ? -10.477 18.875 14.344 1 39.84 6 ASN B C 1
ATOM 2436 O O . ASN B 1 6 ? -10.328 17.719 14.734 1 39.84 6 ASN B O 1
ATOM 2440 N N . LEU B 1 7 ? -9.625 19.328 13.586 1 42.22 7 LEU B N 1
ATOM 2441 C CA . LEU B 1 7 ? -8.25 18.844 13.641 1 42.22 7 LEU B CA 1
ATOM 2442 C C . LEU B 1 7 ? -7.598 19.234 14.969 1 42.22 7 LEU B C 1
ATOM 2444 O O . LEU B 1 7 ? -6.418 18.938 15.188 1 42.22 7 LEU B O 1
ATOM 2448 N N . THR B 1 8 ? -8.32 19.938 15.883 1 46.12 8 THR B N 1
ATOM 2449 C CA . THR B 1 8 ? -7.719 20.375 17.141 1 46.12 8 THR B CA 1
ATOM 2450 C C . THR B 1 8 ? -7.684 19.234 18.156 1 46.12 8 THR B C 1
ATOM 2452 O O . THR B 1 8 ? -7.336 19.438 19.312 1 46.12 8 THR B O 1
ATOM 2455 N N . ASN B 1 9 ? -7.973 17.969 17.547 1 50.06 9 ASN B N 1
ATOM 2456 C CA . ASN B 1 9 ? -8.25 17 18.609 1 50.06 9 ASN B CA 1
ATOM 2457 C C . ASN B 1 9 ? -7.176 15.922 18.672 1 50.06 9 ASN B C 1
ATOM 2459 O O . ASN B 1 9 ? -7.383 14.867 19.281 1 50.06 9 ASN B O 1
ATOM 2463 N N . HIS B 1 10 ? -6.066 16.172 18.125 1 50.19 10 HIS B N 1
ATOM 2464 C CA . HIS B 1 10 ? -5.043 15.148 18.297 1 50.19 10 HIS B CA 1
ATOM 2465 C C . HIS B 1 10 ? -4.395 15.242 19.672 1 50.19 10 HIS B C 1
ATOM 2467 O O . HIS B 1 10 ? -4.125 16.344 20.156 1 50.19 10 HIS B O 1
ATOM 2473 N N . ASN B 1 11 ? -4.312 14.156 20.484 1 53.75 11 ASN B N 1
ATOM 2474 C CA . ASN B 1 11 ? -3.666 14.07 21.781 1 53.75 11 ASN B CA 1
ATOM 2475 C C . ASN B 1 11 ? -2.164 13.836 21.656 1 53.75 11 ASN B C 1
ATOM 2477 O O . ASN B 1 11 ? -1.733 12.789 21.172 1 53.75 11 ASN B O 1
ATOM 2481 N N . PRO B 1 12 ? -1.308 14.727 22.109 1 57.38 12 PRO B N 1
ATOM 2482 C CA . PRO B 1 12 ? 0.143 14.641 21.938 1 57.38 12 PRO B CA 1
ATOM 2483 C C . PRO B 1 12 ? 0.745 13.375 22.531 1 57.38 12 PRO B C 1
ATOM 2485 O O . PRO B 1 12 ? 1.676 12.797 21.953 1 57.38 12 PRO B O 1
ATOM 2488 N N . SER B 1 13 ? 0.234 12.953 23.75 1 56.91 13 SER B N 1
ATOM 2489 C CA . SER B 1 13 ? 0.822 11.789 24.406 1 56.91 13 SER B CA 1
ATOM 2490 C C . SER B 1 13 ? 0.593 10.523 23.578 1 56.91 13 SER B C 1
ATOM 2492 O O . SER B 1 13 ? 1.498 9.703 23.438 1 56.91 13 SER B O 1
ATOM 2494 N N . LYS B 1 14 ? -0.55 10.414 23.031 1 60.81 14 LYS B N 1
ATOM 2495 C CA . LYS B 1 14 ? -0.841 9.25 22.203 1 60.81 14 LYS B CA 1
ATOM 2496 C C . LYS B 1 14 ? -0.038 9.289 20.906 1 60.81 14 LYS B C 1
ATOM 2498 O O . LYS B 1 14 ? 0.35 8.242 20.375 1 60.81 14 LYS B O 1
ATOM 2503 N N . TYR B 1 15 ? 0.204 10.492 20.594 1 59.28 15 TYR B N 1
ATOM 2504 C CA . TYR B 1 15 ? 0.954 10.695 19.359 1 59.28 15 TYR B CA 1
ATOM 2505 C C . TYR B 1 15 ? 2.385 10.195 19.5 1 59.28 15 TYR B C 1
ATOM 2507 O O . TYR B 1 15 ? 2.896 9.492 18.625 1 59.28 15 TYR B O 1
ATOM 2515 N N . GLN B 1 16 ? 3.039 10.43 20.594 1 58.34 16 GLN B N 1
ATOM 2516 C CA . GLN B 1 16 ? 4.418 10.016 20.812 1 58.34 16 GLN B CA 1
ATOM 2517 C C . GLN B 1 16 ? 4.527 8.492 20.891 1 58.34 16 GLN B C 1
ATOM 2519 O O . GLN B 1 16 ? 5.488 7.906 20.391 1 58.34 16 GLN B O 1
ATOM 2524 N N . THR B 1 17 ? 3.508 7.848 21.484 1 59.12 17 THR B N 1
ATOM 2525 C CA . THR B 1 17 ? 3.541 6.406 21.703 1 59.12 17 THR B CA 1
ATOM 2526 C C . THR B 1 17 ? 3.162 5.664 20.422 1 59.12 17 THR B C 1
ATOM 2528 O O . THR B 1 17 ? 3.816 4.688 20.047 1 59.12 17 THR B O 1
ATOM 2531 N N . ASN B 1 18 ? 2.172 6.234 19.781 1 63.72 18 ASN B N 1
ATOM 2532 C CA . ASN B 1 18 ? 1.57 5.441 18.703 1 63.72 18 ASN B CA 1
ATOM 2533 C C . ASN B 1 18 ? 1.981 5.957 17.328 1 63.72 18 ASN B C 1
ATOM 2535 O O . ASN B 1 18 ? 1.771 5.281 16.328 1 63.72 18 ASN B O 1
ATOM 2539 N N . ALA B 1 19 ? 2.662 7.184 17.391 1 59.84 19 ALA B N 1
ATOM 2540 C CA . ALA B 1 19 ? 2.93 7.809 16.094 1 59.84 19 ALA B CA 1
ATOM 2541 C C . ALA B 1 19 ? 4.41 8.141 15.938 1 59.84 19 ALA B C 1
ATOM 2543 O O . ALA B 1 19 ? 4.777 9.039 15.18 1 59.84 19 ALA B O 1
ATOM 2544 N N . SER B 1 20 ? 5.211 7.359 16.75 1 56.09 20 SER B N 1
ATOM 2545 C CA . SER B 1 20 ? 6.645 7.629 16.703 1 56.09 20 SER B CA 1
ATOM 2546 C C . SER B 1 20 ? 7.195 7.449 15.281 1 56.09 20 SER B C 1
ATOM 2548 O O . SER B 1 20 ? 8.211 8.055 14.93 1 56.09 20 SER B O 1
ATOM 2550 N N . PHE B 1 21 ? 6.449 6.711 14.539 1 55.06 21 PHE B N 1
ATOM 2551 C CA . PHE B 1 21 ? 6.926 6.426 13.195 1 55.06 21 PHE B CA 1
ATOM 2552 C C . PHE B 1 21 ? 6.797 7.66 12.305 1 55.06 21 PHE B C 1
ATOM 2554 O O . PHE B 1 21 ? 7.48 7.77 11.281 1 55.06 21 PHE B O 1
ATOM 2561 N N . VAL B 1 22 ? 6 8.594 12.711 1 53.81 22 VAL B N 1
ATOM 2562 C CA . VAL B 1 22 ? 5.777 9.766 11.875 1 53.81 22 VAL B CA 1
ATOM 2563 C C . VAL B 1 22 ? 7.035 10.633 11.867 1 53.81 22 VAL B C 1
ATOM 2565 O O . VAL B 1 22 ? 7.383 11.219 10.836 1 53.81 22 VAL B O 1
ATOM 2568 N N . TYR B 1 23 ? 7.82 10.531 12.992 1 55.69 23 TYR B N 1
ATOM 2569 C CA . TYR B 1 23 ? 8.953 11.445 13.047 1 55.69 23 TYR B CA 1
ATOM 2570 C C . TYR B 1 23 ? 10.273 10.68 13.109 1 55.69 23 TYR B C 1
ATOM 2572 O O . TYR B 1 23 ? 11.336 11.281 13.25 1 55.69 23 TYR B O 1
ATOM 2580 N N . SER B 1 24 ? 10.078 9.398 12.984 1 56.56 24 SER B N 1
ATOM 2581 C CA . SER B 1 24 ? 11.336 8.656 12.953 1 56.56 24 SER B CA 1
ATOM 2582 C C . SER B 1 24 ? 12.219 9.102 11.797 1 56.56 24 SER B C 1
ATOM 2584 O O . SER B 1 24 ? 11.719 9.539 10.758 1 56.56 24 SER B O 1
ATOM 2586 N N . ALA B 1 25 ? 13.492 9.172 12.133 1 53.62 25 ALA B N 1
ATOM 2587 C CA . ALA B 1 25 ? 14.461 9.57 11.117 1 53.62 25 ALA B CA 1
ATOM 2588 C C . ALA B 1 25 ? 14.203 8.844 9.797 1 53.62 25 ALA B C 1
ATOM 2590 O O . ALA B 1 25 ? 14.266 9.453 8.727 1 53.62 25 ALA B O 1
ATOM 2591 N N . ALA B 1 26 ? 13.844 7.664 9.961 1 52.62 26 ALA B N 1
ATOM 2592 C CA . ALA B 1 26 ? 13.617 6.848 8.766 1 52.62 26 ALA B CA 1
ATOM 2593 C C . ALA B 1 26 ? 12.422 7.359 7.969 1 52.62 26 ALA B C 1
ATOM 2595 O O . ALA B 1 26 ? 12.43 7.312 6.734 1 52.62 26 ALA B O 1
ATOM 2596 N N . ASN B 1 27 ? 11.578 7.977 8.664 1 66.5 27 ASN B N 1
ATOM 2597 C CA . ASN B 1 27 ? 10.336 8.336 7.984 1 66.5 27 ASN B CA 1
ATOM 2598 C C . ASN B 1 27 ? 10.32 9.812 7.586 1 66.5 27 ASN B C 1
ATOM 2600 O O . ASN B 1 27 ? 9.648 10.188 6.625 1 66.5 27 ASN B O 1
ATOM 2604 N N . SER B 1 28 ? 11.062 10.586 8.273 1 73.69 28 SER B N 1
ATOM 2605 C CA . SER B 1 28 ? 11.016 12.016 7.996 1 73.69 28 SER B CA 1
ATOM 2606 C C . SER B 1 28 ? 12.203 12.461 7.148 1 73.69 28 SER B C 1
ATOM 2608 O O . SER B 1 28 ? 12.188 13.539 6.562 1 73.69 28 SER B O 1
ATOM 2610 N N . SER B 1 29 ? 13.172 11.695 6.91 1 72.31 29 SER B N 1
ATOM 2611 C CA . SER B 1 29 ? 14.43 12.062 6.262 1 72.31 29 SER B CA 1
ATOM 2612 C C . SER B 1 29 ? 14.203 12.438 4.801 1 72.31 29 SER B C 1
ATOM 2614 O O . SER B 1 29 ? 14.719 13.453 4.328 1 72.31 29 SER B O 1
ATOM 2616 N N . PRO B 1 30 ? 13.328 11.805 4.238 1 81.62 30 PRO B N 1
ATOM 2617 C CA . PRO B 1 30 ? 13.258 12.102 2.807 1 81.62 30 PRO B CA 1
ATOM 2618 C C . PRO B 1 30 ? 12.773 13.523 2.523 1 81.62 30 PRO B C 1
ATOM 2620 O O . PRO B 1 30 ? 13.305 14.195 1.642 1 81.62 30 PRO B O 1
ATOM 2623 N N . VAL B 1 31 ? 11.828 13.984 3.295 1 87.25 31 VAL B N 1
ATOM 2624 C CA . VAL B 1 31 ? 11.305 15.32 3.018 1 87.25 31 VAL B CA 1
ATOM 2625 C C . VAL B 1 31 ? 12.289 16.375 3.518 1 87.25 31 VAL B C 1
ATOM 2627 O O . VAL B 1 31 ? 12.414 17.453 2.92 1 87.25 31 VAL B O 1
ATOM 2630 N N . LEU B 1 32 ? 13.008 16.094 4.57 1 89.25 32 LEU B N 1
ATOM 2631 C CA . LEU B 1 32 ? 14.039 17 5.047 1 89.25 32 LEU B CA 1
ATOM 2632 C C . LEU B 1 32 ? 15.172 17.141 4.031 1 89.25 32 LEU B C 1
ATOM 2634 O O . LEU B 1 32 ? 15.695 18.234 3.812 1 89.25 32 LEU B O 1
ATOM 2638 N N . ASP B 1 33 ? 15.445 15.977 3.426 1 87.12 33 ASP B N 1
ATOM 2639 C CA . ASP B 1 33 ? 16.469 15.984 2.385 1 87.12 33 ASP B CA 1
ATOM 2640 C C . ASP B 1 33 ? 16.031 16.828 1.186 1 87.12 33 ASP B C 1
ATOM 2642 O O . ASP B 1 33 ? 16.828 17.562 0.604 1 87.12 33 ASP B O 1
ATOM 2646 N N . LEU B 1 34 ? 14.805 16.719 0.884 1 87.44 34 LEU B N 1
ATOM 2647 C CA . LEU B 1 34 ? 14.25 17.5 -0.219 1 87.44 34 LEU B CA 1
ATOM 2648 C C . LEU B 1 34 ? 14.305 18.984 0.092 1 87.44 34 LEU B C 1
ATOM 2650 O O . LEU B 1 34 ? 14.594 19.797 -0.79 1 87.44 34 LEU B O 1
ATOM 2654 N N . LEU B 1 35 ? 14.023 19.266 1.322 1 93.12 35 LEU B N 1
ATOM 2655 C CA . LEU B 1 35 ? 14.031 20.672 1.752 1 93.12 35 LEU B CA 1
ATOM 2656 C C . LEU B 1 35 ? 15.43 21.266 1.618 1 93.12 35 LEU B C 1
ATOM 2658 O O . LEU B 1 35 ? 15.578 22.438 1.251 1 93.12 35 LEU B O 1
ATOM 2662 N N . ASP B 1 36 ? 16.438 20.469 1.986 1 93 36 ASP B N 1
ATOM 2663 C CA . ASP B 1 36 ? 17.828 20.891 1.902 1 93 36 ASP B CA 1
ATOM 2664 C C . ASP B 1 36 ? 18.047 22.234 2.59 1 93 36 ASP B C 1
ATOM 2666 O O . ASP B 1 36 ? 18.531 23.188 1.973 1 93 36 ASP B O 1
ATOM 2670 N N . ALA B 1 37 ? 17.656 22.297 3.842 1 95.25 37 ALA B N 1
ATOM 2671 C CA . ALA B 1 37 ? 17.797 23.516 4.633 1 95.25 37 ALA B CA 1
ATOM 2672 C C . ALA B 1 37 ? 19.25 23.969 4.719 1 95.25 37 ALA B C 1
ATOM 2674 O O . ALA B 1 37 ? 20.156 23.125 4.875 1 95.25 37 ALA B O 1
ATOM 2675 N N . GLN B 1 38 ? 19.453 25.297 4.629 1 95.75 38 GLN B N 1
ATOM 2676 C CA . GLN B 1 38 ? 20.797 25.875 4.695 1 95.75 38 GLN B CA 1
ATOM 2677 C C . GLN B 1 38 ? 20.906 26.891 5.832 1 95.75 38 GLN B C 1
ATOM 2679 O O . GLN B 1 38 ? 19.922 27.547 6.172 1 95.75 38 GLN B O 1
ATOM 2684 N N . PRO B 1 39 ? 22.141 26.969 6.383 1 95.38 39 PRO B N 1
ATOM 2685 C CA . PRO B 1 39 ? 22.328 28 7.406 1 95.38 39 PRO B CA 1
ATOM 2686 C C . PRO B 1 39 ? 21.938 29.391 6.922 1 95.38 39 PRO B C 1
ATOM 2688 O O . PRO B 1 39 ? 22.25 29.766 5.785 1 95.38 39 PRO B O 1
ATOM 2691 N N . GLY B 1 40 ? 21.234 30.109 7.738 1 96 40 GLY B N 1
ATOM 2692 C CA . GLY B 1 40 ? 20.891 31.484 7.434 1 96 40 GLY B CA 1
ATOM 2693 C C . GLY B 1 40 ? 19.531 31.641 6.77 1 96 40 GLY B C 1
ATOM 2694 O O . GLY B 1 40 ? 19.031 32.75 6.613 1 96 40 GLY B O 1
ATOM 2695 N N . GLU B 1 41 ? 18.906 30.484 6.48 1 97.56 41 GLU B N 1
ATOM 2696 C CA . GLU B 1 41 ? 17.609 30.547 5.812 1 97.56 41 GLU B CA 1
ATOM 2697 C C . GLU B 1 41 ? 16.484 30.75 6.816 1 97.56 41 GLU B C 1
ATOM 2699 O O . GLU B 1 41 ? 16.625 30.438 7.996 1 97.56 41 GLU B O 1
ATOM 2704 N N . LYS B 1 42 ? 15.43 31.375 6.312 1 98 42 LYS B N 1
ATOM 2705 C CA . LYS B 1 42 ? 14.188 31.516 7.062 1 98 42 LYS B CA 1
ATOM 2706 C C . LYS B 1 42 ? 13.156 30.484 6.605 1 98 42 LYS B C 1
ATOM 2708 O O . LYS B 1 42 ? 12.766 30.453 5.438 1 98 42 LYS B O 1
ATOM 2713 N N . ILE B 1 43 ? 12.742 29.594 7.562 1 98.12 43 ILE B N 1
ATOM 2714 C CA . ILE B 1 43 ? 11.859 28.484 7.223 1 98.12 43 ILE B CA 1
ATOM 2715 C C . ILE B 1 43 ? 10.625 28.5 8.125 1 98.12 43 ILE B C 1
ATOM 2717 O O . ILE B 1 43 ? 10.734 28.766 9.328 1 98.12 43 ILE B O 1
ATOM 2721 N N . ILE B 1 44 ? 9.492 28.312 7.551 1 98.56 44 ILE B N 1
ATOM 2722 C CA . ILE B 1 44 ? 8.273 28.125 8.336 1 98.56 44 ILE B CA 1
ATOM 2723 C C . ILE B 1 44 ? 7.781 26.688 8.203 1 98.56 44 ILE B C 1
ATOM 2725 O O . ILE B 1 44 ? 7.781 26.125 7.109 1 98.56 44 ILE B O 1
ATOM 2729 N N . ASP B 1 45 ? 7.473 26.062 9.367 1 97.81 45 ASP B N 1
ATOM 2730 C CA . ASP B 1 45 ? 6.938 24.703 9.477 1 97.81 45 ASP B CA 1
ATOM 2731 C C . ASP B 1 45 ? 5.434 24.719 9.719 1 97.81 45 ASP B C 1
ATOM 2733 O O . ASP B 1 45 ? 4.98 24.969 10.844 1 97.81 45 ASP B O 1
ATOM 2737 N N . LEU B 1 46 ? 4.645 24.469 8.672 1 98.31 46 LEU B N 1
ATOM 2738 C CA . LEU B 1 46 ? 3.189 24.469 8.773 1 98.31 46 LEU B CA 1
ATOM 2739 C C . LEU B 1 46 ? 2.691 23.109 9.273 1 98.31 46 LEU B C 1
ATOM 2741 O O . LEU B 1 46 ? 2.883 22.094 8.609 1 98.31 46 LEU B O 1
ATOM 2745 N N . GLY B 1 47 ? 1.97 23.078 10.352 1 96 47 GLY B N 1
ATOM 2746 C CA . GLY B 1 47 ? 1.619 21.844 11.039 1 96 47 GLY B CA 1
ATOM 2747 C C . GLY B 1 47 ? 2.781 21.234 11.805 1 96 47 GLY B C 1
ATOM 2748 O O . GLY B 1 47 ? 3.098 20.062 11.625 1 96 47 GLY B O 1
ATOM 2749 N N . CYS B 1 48 ? 3.318 22.031 12.742 1 93.69 48 CYS B N 1
ATOM 2750 C CA . CYS B 1 48 ? 4.594 21.672 13.344 1 93.69 48 CYS B CA 1
ATOM 2751 C C . CYS B 1 48 ? 4.402 20.625 14.438 1 93.69 48 CYS B C 1
ATOM 2753 O O . CYS B 1 48 ? 5.367 20.016 14.891 1 93.69 48 CYS B O 1
ATOM 2755 N N . GLY B 1 49 ? 3.145 20.359 14.883 1 89.56 49 GLY B N 1
ATOM 2756 C CA . GLY B 1 49 ? 2.881 19.359 15.906 1 89.56 49 GLY B CA 1
ATOM 2757 C C . GLY B 1 49 ? 3.662 19.594 17.188 1 89.56 49 GLY B C 1
ATOM 2758 O O . GLY B 1 49 ? 3.645 20.703 17.734 1 89.56 49 GLY B O 1
ATOM 2759 N N . THR B 1 50 ? 4.352 18.578 17.625 1 83.75 50 THR B N 1
ATOM 2760 C CA . THR B 1 50 ? 5.098 18.672 18.875 1 83.75 50 THR B CA 1
ATOM 2761 C C . THR B 1 50 ? 6.461 19.312 18.656 1 83.75 50 THR B C 1
ATOM 2763 O O . THR B 1 50 ? 7.297 19.359 19.562 1 83.75 50 THR B O 1
ATOM 2766 N N . GLY B 1 51 ? 6.773 19.688 17.5 1 87.25 51 GLY B N 1
ATOM 2767 C CA . GLY B 1 51 ? 7.898 20.562 17.203 1 87.25 51 GLY B CA 1
ATOM 2768 C C . GLY B 1 51 ? 9.195 19.812 16.969 1 87.25 51 GLY B C 1
ATOM 2769 O O . GLY B 1 51 ? 10.258 20.422 16.812 1 87.25 51 GLY B O 1
ATOM 2770 N N . GLN B 1 52 ? 9.172 18.469 16.844 1 83.5 52 GLN B N 1
ATOM 2771 C CA . GLN B 1 52 ? 10.398 17.672 16.719 1 83.5 52 GLN B CA 1
ATOM 2772 C C . GLN B 1 52 ? 11.164 18.047 15.453 1 83.5 52 GLN B C 1
ATOM 2774 O O . GLN B 1 52 ? 12.367 18.297 15.5 1 83.5 52 GLN B O 1
ATOM 2779 N N . LEU B 1 53 ? 10.492 18.078 14.344 1 88 53 LEU B N 1
ATOM 2780 C CA . LEU B 1 53 ? 11.148 18.422 13.094 1 88 53 LEU B CA 1
ATOM 2781 C C . LEU B 1 53 ? 11.5 19.906 13.047 1 88 53 LEU B C 1
ATOM 2783 O O . LEU B 1 53 ? 12.516 20.297 12.461 1 88 53 LEU B O 1
ATOM 2787 N N . THR B 1 54 ? 10.688 20.734 13.703 1 91.75 54 THR B N 1
ATOM 2788 C CA . THR B 1 54 ? 10.938 22.172 13.781 1 91.75 54 THR B CA 1
ATOM 2789 C C . THR B 1 54 ? 12.266 22.453 14.484 1 91.75 54 THR B C 1
ATOM 2791 O O . THR B 1 54 ? 13.047 23.297 14.039 1 91.75 54 THR B O 1
ATOM 2794 N N . ILE B 1 55 ? 12.469 21.75 15.555 1 88.75 55 ILE B N 1
ATOM 2795 C CA . ILE B 1 55 ? 13.695 21.906 16.344 1 88.75 55 ILE B CA 1
ATOM 2796 C C . ILE B 1 55 ? 14.891 21.453 15.508 1 88.75 55 ILE B C 1
ATOM 2798 O O . ILE B 1 55 ? 15.961 22.062 15.555 1 88.75 55 ILE B O 1
ATOM 2802 N N . GLN B 1 56 ? 14.703 20.359 14.75 1 87.62 56 GLN B N 1
ATOM 2803 C CA . GLN B 1 56 ? 15.766 19.891 13.867 1 87.62 56 GLN B CA 1
ATOM 2804 C C . GLN B 1 56 ? 16.125 20.953 12.82 1 87.62 56 GLN B C 1
ATOM 2806 O O . GLN B 1 56 ? 17.297 21.188 12.547 1 87.62 56 GLN B O 1
ATOM 2811 N N . LEU B 1 57 ? 15.18 21.594 12.266 1 92.56 57 LEU B N 1
ATOM 2812 C CA . LEU B 1 57 ? 15.398 22.656 11.281 1 92.56 57 LEU B CA 1
ATOM 2813 C C . LEU B 1 57 ? 16.125 23.844 11.906 1 92.56 57 LEU B C 1
ATOM 2815 O O . LEU B 1 57 ? 17.031 24.406 11.289 1 92.56 57 LEU B O 1
ATOM 2819 N N . GLN B 1 58 ? 15.734 24.172 13.086 1 92.38 58 GLN B N 1
ATOM 2820 C CA . GLN B 1 58 ? 16.391 25.266 13.805 1 92.38 58 GLN B CA 1
ATOM 2821 C C . GLN B 1 58 ? 17.875 25 13.953 1 92.38 58 GLN B C 1
ATOM 2823 O O . GLN B 1 58 ? 18.688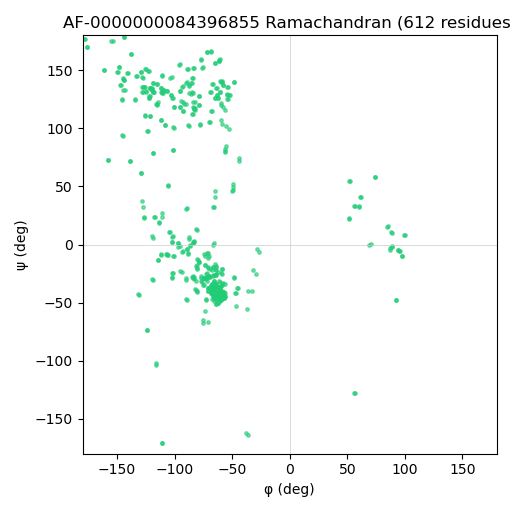 25.906 13.758 1 92.38 58 GLN B O 1
ATOM 2828 N N . GLY B 1 59 ? 18.219 23.781 14.297 1 89.12 59 GLY B N 1
ATOM 2829 C CA . GLY B 1 59 ? 19.609 23.406 14.461 1 89.12 59 GLY B CA 1
ATOM 2830 C C . GLY B 1 59 ? 20.438 23.594 13.195 1 89.12 59 GLY B C 1
ATOM 2831 O O . GLY B 1 59 ? 21.641 23.828 13.266 1 89.12 59 GLY B O 1
ATOM 2832 N N . ILE B 1 60 ? 19.766 23.562 12.109 1 90.75 60 ILE B N 1
ATOM 2833 C CA . ILE B 1 60 ? 20.469 23.703 10.836 1 90.75 60 ILE B CA 1
ATOM 2834 C C . ILE B 1 60 ? 20.547 25.172 10.445 1 90.75 60 ILE B C 1
ATOM 2836 O O . ILE B 1 60 ? 21.641 25.688 10.164 1 90.75 60 ILE B O 1
ATOM 2840 N N . VAL B 1 61 ? 19.484 25.906 10.516 1 93.31 61 VAL B N 1
ATOM 2841 C CA . VAL B 1 61 ? 19.422 27.219 9.875 1 93.31 61 VAL B CA 1
ATOM 2842 C C . VAL B 1 61 ? 20.016 28.266 10.812 1 93.31 61 VAL B C 1
ATOM 2844 O O . VAL B 1 61 ? 20.562 29.281 10.352 1 93.31 61 VAL B O 1
ATOM 2847 N N . CYS B 1 62 ? 19.953 28.062 12.078 1 90.62 62 CYS B N 1
ATOM 2848 C CA . CYS B 1 62 ? 20.297 29.109 13.023 1 90.62 62 CYS B CA 1
ATOM 2849 C C . CYS B 1 62 ? 21.797 29.094 13.305 1 90.62 62 CYS B C 1
ATOM 2851 O O . CYS B 1 62 ? 22.312 29.969 14.023 1 90.62 62 CYS B O 1
ATOM 2853 N N . VAL B 1 63 ? 22.469 28.188 12.688 1 89 63 VAL B N 1
ATOM 2854 C CA . VAL B 1 63 ? 23.938 28.25 12.75 1 89 63 VAL B CA 1
ATOM 2855 C C . VAL B 1 63 ? 24.438 29.406 11.883 1 89 63 VAL B C 1
ATOM 2857 O O . VAL B 1 63 ? 25.531 29.922 12.109 1 89 63 VAL B O 1
ATOM 2860 N N . GLY B 1 64 ? 23.656 29.719 10.961 1 89.19 64 GLY B N 1
ATOM 2861 C CA . GLY B 1 64 ? 23.984 30.844 10.109 1 89.19 64 GLY B CA 1
ATOM 2862 C C . GLY B 1 64 ? 23.312 32.125 10.562 1 89.19 64 GLY B C 1
ATOM 2863 O O . GLY B 1 64 ? 22.234 32.125 11.133 1 89.19 64 GLY B O 1
ATOM 2864 N N . GLU B 1 65 ? 23.938 33.219 10.203 1 91.38 65 GLU B N 1
ATOM 2865 C CA . GLU B 1 65 ? 23.359 34.531 10.523 1 91.38 65 GLU B CA 1
ATOM 2866 C C . GLU B 1 65 ? 22.047 34.75 9.789 1 91.38 65 GLU B C 1
ATOM 2868 O O . GLU B 1 65 ? 21.938 34.438 8.594 1 91.38 65 GLU B O 1
ATOM 2873 N N . GLY B 1 66 ? 21.062 35.062 10.594 1 91.12 66 GLY B N 1
ATOM 2874 C CA . GLY B 1 66 ? 19.781 35.406 9.992 1 91.12 66 GLY B CA 1
ATOM 2875 C C . GLY B 1 66 ? 18.812 34.25 9.961 1 91.12 66 GLY B C 1
ATOM 2876 O O . GLY B 1 66 ? 17.656 34.406 9.578 1 91.12 66 GLY B O 1
ATOM 2877 N N . GLY B 1 67 ? 19.344 33.062 10.297 1 94.25 67 GLY B N 1
ATOM 2878 C CA . GLY B 1 67 ? 18.484 31.891 10.305 1 94.25 67 GLY B CA 1
ATOM 2879 C C . GLY B 1 67 ? 17.297 32.031 11.227 1 94.25 67 GLY B C 1
ATOM 2880 O O . GLY B 1 67 ? 17.422 32.562 12.336 1 94.25 67 GLY B O 1
ATOM 2881 N N . GLU B 1 68 ? 16.141 31.609 10.758 1 95.25 68 GLU B N 1
ATOM 2882 C CA . GLU B 1 68 ? 14.891 31.719 11.5 1 95.25 68 GLU B CA 1
ATOM 2883 C C . GLU B 1 68 ? 13.953 30.547 11.195 1 95.25 68 GLU B C 1
ATOM 2885 O O . GLU B 1 68 ? 13.867 30.109 10.055 1 95.25 68 GLU B O 1
ATOM 2890 N N . VAL B 1 69 ? 13.328 30.031 12.281 1 96 69 VAL B N 1
ATOM 2891 C CA . VAL B 1 69 ? 12.312 29 12.094 1 96 69 VAL B CA 1
ATOM 2892 C C . VAL B 1 69 ? 11.031 29.406 12.828 1 96 69 VAL B C 1
ATOM 2894 O O . VAL B 1 69 ? 11.078 29.875 13.961 1 96 69 VAL B O 1
ATOM 2897 N N . VAL B 1 70 ? 9.938 29.312 12.148 1 97.38 70 VAL B N 1
ATOM 2898 C CA . VAL B 1 70 ? 8.617 29.516 12.734 1 97.38 70 VAL B CA 1
ATOM 2899 C C . VAL B 1 70 ? 7.797 28.234 12.617 1 97.38 70 VAL B C 1
ATOM 2901 O O . VAL B 1 70 ? 7.797 27.594 11.57 1 97.38 70 VAL B O 1
ATOM 2904 N N . GLY B 1 71 ? 7.184 27.812 13.711 1 97.38 71 GLY B N 1
ATOM 2905 C CA . GLY B 1 71 ? 6.262 26.703 13.703 1 97.38 71 GLY B CA 1
ATOM 2906 C C . GLY B 1 71 ? 4.812 27.109 13.844 1 97.38 71 GLY B C 1
ATOM 2907 O O . GLY B 1 71 ? 4.484 27.969 14.68 1 97.38 71 GLY B O 1
ATOM 2908 N N . VAL B 1 72 ? 3.967 26.578 13.008 1 97.69 72 VAL B N 1
ATOM 2909 C CA . VAL B 1 72 ? 2.543 26.891 13.062 1 97.69 72 VAL B CA 1
ATOM 2910 C C . VAL B 1 72 ? 1.736 25.625 13.289 1 97.69 72 VAL B C 1
ATOM 2912 O O . VAL B 1 72 ? 2.008 24.594 12.664 1 97.69 72 VAL B O 1
ATOM 2915 N N . ASP B 1 73 ? 0.811 25.625 14.156 1 95.06 73 ASP B N 1
ATOM 2916 C CA . ASP B 1 73 ? -0.159 24.547 14.352 1 95.06 73 ASP B CA 1
ATOM 2917 C C . ASP B 1 73 ? -1.487 25.094 14.867 1 95.06 73 ASP B C 1
ATOM 2919 O O . ASP B 1 73 ? -1.519 26.125 15.555 1 95.06 73 ASP B O 1
ATOM 2923 N N . SER B 1 74 ? -2.549 24.453 14.492 1 92.69 74 SER B N 1
ATOM 2924 C CA . SER B 1 74 ? -3.867 24.922 14.914 1 92.69 74 SER B CA 1
ATOM 2925 C C . SER B 1 74 ? -4.18 24.469 16.344 1 92.69 74 SER B C 1
ATOM 2927 O O . SER B 1 74 ? -5.055 25.047 17 1 92.69 74 SER B O 1
ATOM 2929 N N . 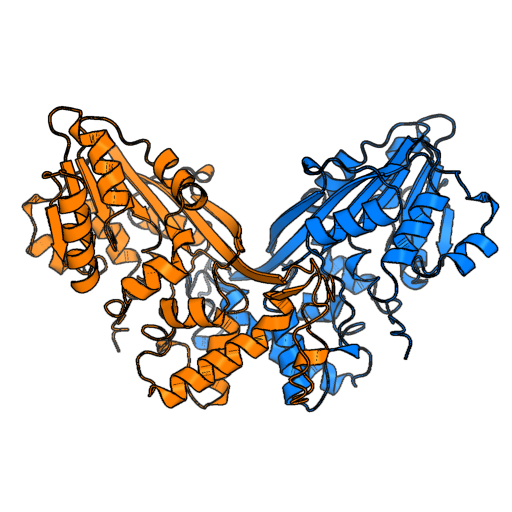ASN B 1 75 ? -3.484 23.438 16.812 1 88.12 75 ASN B N 1
ATOM 2930 C CA . ASN B 1 75 ? -3.748 22.828 18.109 1 88.12 75 ASN B CA 1
ATOM 2931 C C . ASN B 1 75 ? -2.84 23.406 19.188 1 88.12 75 ASN B C 1
ATOM 2933 O O . ASN B 1 75 ? -1.631 23.156 19.188 1 88.12 75 ASN B O 1
ATOM 2937 N N . GLU B 1 76 ? -3.416 24.016 20.172 1 88.38 76 GLU B N 1
ATOM 2938 C CA . GLU B 1 76 ? -2.641 24.672 21.234 1 88.38 76 GLU B CA 1
ATOM 2939 C C . GLU B 1 76 ? -1.92 23.641 22.094 1 88.38 76 GLU B C 1
ATOM 2941 O O . GLU B 1 76 ? -0.81 23.891 22.578 1 88.38 76 GLU B O 1
ATOM 2946 N N . SER B 1 77 ? -2.578 22.547 22.297 1 83.25 77 SER B N 1
ATOM 2947 C CA . SER B 1 77 ? -1.939 21.516 23.109 1 83.25 77 SER B CA 1
ATOM 2948 C C . SER B 1 77 ? -0.666 21 22.438 1 83.25 77 SER B C 1
ATOM 2950 O O . SER B 1 77 ? 0.315 20.703 23.125 1 83.25 77 SER B O 1
ATOM 2952 N N . MET B 1 78 ? -0.692 20.875 21.125 1 83.31 78 MET B N 1
ATOM 2953 C CA . MET B 1 78 ? 0.504 20.5 20.375 1 83.31 78 MET B CA 1
ATOM 2954 C C . MET B 1 78 ? 1.598 21.562 20.531 1 83.31 78 MET B C 1
ATOM 2956 O O . MET B 1 78 ? 2.764 21.219 20.75 1 83.31 78 MET B O 1
ATOM 2960 N N . LEU B 1 79 ? 1.239 22.797 20.5 1 89.38 79 LEU B N 1
ATOM 2961 C CA . LEU B 1 79 ? 2.201 23.891 20.594 1 89.38 79 LEU B CA 1
ATOM 2962 C C . LEU B 1 79 ? 2.812 23.969 21.984 1 89.38 79 LEU B C 1
ATOM 2964 O O . LEU B 1 79 ? 3.994 24.281 22.141 1 89.38 79 LEU B O 1
ATOM 2968 N N . GLU B 1 80 ? 2.016 23.688 23 1 88.88 80 GLU B N 1
ATOM 2969 C CA . GLU B 1 80 ? 2.547 23.641 24.359 1 88.88 80 GLU B CA 1
ATOM 2970 C C . GLU B 1 80 ? 3.619 22.562 24.5 1 88.88 80 GLU B C 1
ATOM 2972 O O . GLU B 1 80 ? 4.664 22.797 25.109 1 88.88 80 GLU B O 1
ATOM 2977 N N . SER B 1 81 ? 3.289 21.469 23.906 1 83.69 81 SER B N 1
ATOM 2978 C CA . SER B 1 81 ? 4.27 20.391 23.891 1 83.69 81 SER B CA 1
ATOM 2979 C C . SER B 1 81 ? 5.527 20.781 23.125 1 83.69 81 SER B C 1
ATOM 2981 O O . SER B 1 81 ? 6.641 20.453 23.531 1 83.69 81 SER B O 1
ATOM 2983 N N . ALA B 1 82 ? 5.379 21.469 22.062 1 85.69 82 ALA B N 1
ATOM 2984 C CA . ALA B 1 82 ? 6.504 21.922 21.25 1 85.69 82 ALA B CA 1
ATOM 2985 C C . ALA B 1 82 ? 7.387 22.891 22.031 1 85.69 82 ALA B C 1
ATOM 2987 O O . ALA B 1 82 ? 8.617 22.797 21.984 1 85.69 82 ALA B O 1
ATOM 2988 N N . ARG B 1 83 ? 6.809 23.766 22.766 1 88.56 83 ARG B N 1
ATOM 2989 C CA . ARG B 1 83 ? 7.543 24.719 23.578 1 88.56 83 ARG B CA 1
ATOM 2990 C C . ARG B 1 83 ? 8.328 24 24.672 1 88.56 83 ARG B C 1
ATOM 2992 O O . ARG B 1 83 ? 9.461 24.391 24.984 1 88.56 83 ARG B O 1
ATOM 2999 N N . GLN B 1 84 ? 7.691 22.969 25.156 1 84.44 84 GLN B N 1
ATOM 3000 C CA . GLN B 1 84 ? 8.391 22.188 26.172 1 84.44 84 GLN B CA 1
ATOM 3001 C C . GLN B 1 84 ? 9.609 21.484 25.578 1 84.44 84 GLN B C 1
ATOM 3003 O O . GLN B 1 84 ? 10.672 21.422 26.203 1 84.44 84 GLN B O 1
ATOM 3008 N N . SER B 1 85 ? 9.359 20.922 24.422 1 78.31 85 SER B N 1
ATOM 3009 C CA . SER B 1 85 ? 10.461 20.266 23.719 1 78.31 85 SER B CA 1
ATOM 3010 C C . SER B 1 85 ? 11.594 21.25 23.422 1 78.31 85 SER B C 1
ATOM 3012 O O . SER B 1 85 ? 12.773 20.891 23.5 1 78.31 85 SER B O 1
ATOM 3014 N N . LEU B 1 86 ? 11.297 22.422 23.141 1 80.62 86 LEU B N 1
ATOM 3015 C CA . LEU B 1 86 ? 12.258 23.484 22.844 1 80.62 86 LEU B CA 1
ATOM 3016 C C . LEU B 1 86 ? 13.078 23.844 24.078 1 80.62 86 LEU B C 1
ATOM 3018 O O . LEU B 1 86 ? 14.297 24.031 23.984 1 80.62 86 LEU B O 1
ATOM 3022 N N . LYS B 1 87 ? 12.43 24 25.125 1 80.25 87 LYS B N 1
ATOM 3023 C CA . LYS B 1 87 ? 13.117 24.328 26.375 1 80.25 87 LYS B CA 1
ATOM 3024 C C . LYS B 1 87 ? 14.156 23.266 26.719 1 80.25 87 LYS B C 1
ATOM 3026 O O . LYS B 1 87 ? 15.258 23.578 27.156 1 80.25 87 LYS B O 1
ATOM 3031 N N . GLN B 1 88 ? 13.781 22.156 26.344 1 73.88 88 GLN B N 1
ATOM 3032 C CA . GLN B 1 88 ? 14.672 21.047 26.656 1 73.88 88 GLN B CA 1
ATOM 3033 C C . GLN B 1 88 ? 15.891 21.047 25.734 1 73.88 88 GLN B C 1
ATOM 3035 O O . GLN B 1 88 ? 16.984 20.625 26.141 1 73.88 88 GLN B O 1
ATOM 3040 N N . ALA B 1 89 ? 15.727 21.562 24.531 1 69.31 89 ALA B N 1
ATOM 3041 C CA . ALA B 1 89 ? 16.812 21.594 23.547 1 69.31 89 ALA B CA 1
ATOM 3042 C C . ALA B 1 89 ? 17.672 22.844 23.703 1 69.31 89 ALA B C 1
ATOM 3044 O O . ALA B 1 89 ? 18.672 23 23 1 69.31 89 ALA B O 1
ATOM 3045 N N . SER B 1 90 ? 17.453 23.625 24.641 1 63.16 90 SER B N 1
ATOM 3046 C CA . SER B 1 90 ? 18.156 24.875 24.891 1 63.16 90 SER B CA 1
ATOM 3047 C C . SER B 1 90 ? 18.188 25.75 23.656 1 63.16 90 SER B C 1
ATOM 3049 O O . SER B 1 90 ? 19.219 26.375 23.359 1 63.16 90 SER B O 1
ATOM 3051 N N . SER B 1 91 ? 17.203 25.484 22.766 1 61.84 91 SER B N 1
ATOM 3052 C CA . SER B 1 91 ? 17.109 26.312 21.578 1 61.84 91 SER B CA 1
ATOM 3053 C C . SER B 1 91 ? 16.109 27.453 21.797 1 61.84 91 SER B C 1
ATOM 3055 O O . SER B 1 91 ? 15.125 27.297 22.516 1 61.84 91 SER B O 1
ATOM 3057 N N . HIS B 1 92 ? 16.484 28.797 21.641 1 64.06 92 HIS B N 1
ATOM 3058 C CA . HIS B 1 92 ? 15.586 29.891 21.938 1 64.06 92 HIS B CA 1
ATOM 3059 C C . HIS B 1 92 ? 15.164 30.625 20.672 1 64.06 92 HIS B C 1
ATOM 3061 O O . HIS B 1 92 ? 14.469 31.641 20.75 1 64.06 92 HIS B O 1
ATOM 3067 N N . ARG B 1 93 ? 15.195 29.875 19.609 1 80.25 93 ARG B N 1
ATOM 3068 C CA . ARG B 1 93 ? 14.992 30.75 18.469 1 80.25 93 ARG B CA 1
ATOM 3069 C C . ARG B 1 93 ? 13.859 30.25 17.578 1 80.25 93 ARG B C 1
ATOM 3071 O O . ARG B 1 93 ? 13.938 30.344 16.344 1 80.25 93 ARG B O 1
ATOM 3078 N N . ILE B 1 94 ? 12.828 29.594 18.219 1 89.88 94 ILE B N 1
ATOM 3079 C CA . ILE B 1 94 ? 11.695 29.203 17.391 1 89.88 94 ILE B CA 1
ATOM 3080 C C . ILE B 1 94 ? 10.445 29.969 17.828 1 89.88 94 ILE B C 1
ATOM 3082 O O . ILE B 1 94 ? 10.117 30 19.016 1 89.88 94 ILE B O 1
ATOM 3086 N N . LYS B 1 95 ? 9.852 30.672 16.969 1 93.19 95 LYS B N 1
ATOM 3087 C CA . LYS B 1 95 ? 8.539 31.266 17.203 1 93.19 95 LYS B CA 1
ATOM 3088 C C . LYS B 1 95 ? 7.418 30.297 16.828 1 93.19 95 LYS B C 1
ATOM 3090 O O . LYS B 1 95 ? 7.453 29.688 15.758 1 93.19 95 LYS B O 1
ATOM 3095 N N . PHE B 1 96 ? 6.426 30.109 17.781 1 94.81 96 PHE B N 1
ATOM 3096 C CA . PHE B 1 96 ? 5.273 29.266 17.5 1 94.81 96 PHE B CA 1
ATOM 3097 C C . PHE B 1 96 ? 4.008 30.109 17.359 1 94.81 96 PHE B C 1
ATOM 3099 O O . PHE B 1 96 ? 3.752 31 18.156 1 94.81 96 PHE B O 1
ATOM 3106 N N . ILE B 1 97 ? 3.277 29.844 16.344 1 96.88 97 ILE B N 1
ATOM 3107 C CA . ILE B 1 97 ? 2.043 30.578 16.062 1 96.88 97 ILE B CA 1
ATOM 3108 C C . ILE B 1 97 ? 0.873 29.594 16 1 96.88 97 ILE B C 1
ATOM 3110 O O . ILE B 1 97 ? 0.948 28.562 15.336 1 96.88 97 ILE B O 1
ATOM 3114 N N . GLN B 1 98 ? -0.178 29.828 16.766 1 95.38 98 GLN B N 1
ATOM 3115 C CA . GLN B 1 98 ? -1.414 29.062 16.625 1 95.38 98 GLN B CA 1
ATOM 3116 C C . GLN B 1 98 ? -2.277 29.625 15.5 1 95.38 98 GLN B C 1
ATOM 3118 O O . GLN B 1 98 ? -2.725 30.766 15.555 1 95.38 98 GLN B O 1
ATOM 3123 N N . ALA B 1 99 ? -2.508 28.859 14.461 1 96.38 99 ALA B N 1
ATOM 3124 C CA . ALA B 1 99 ? -3.334 29.297 13.344 1 96.38 99 ALA B CA 1
ATOM 3125 C C . ALA B 1 99 ? -3.807 28.109 12.516 1 96.38 99 ALA B C 1
ATOM 3127 O O . ALA B 1 99 ? -3.158 27.062 12.492 1 96.38 99 ALA B O 1
ATOM 3128 N N . ASP B 1 100 ? -4.965 28.266 11.914 1 96.06 100 ASP B N 1
ATOM 3129 C CA . ASP B 1 100 ? -5.445 27.328 10.906 1 96.06 100 ASP B CA 1
ATOM 3130 C C . ASP B 1 100 ? -4.883 27.672 9.523 1 96.06 100 ASP B C 1
ATOM 3132 O O . ASP B 1 100 ? -5.285 28.672 8.922 1 96.06 100 ASP B O 1
ATOM 3136 N N . ILE B 1 101 ? -4.066 26.844 9.023 1 97.62 101 ILE B N 1
ATOM 3137 C CA . ILE B 1 101 ? -3.332 27.156 7.805 1 97.62 101 ILE B CA 1
ATOM 3138 C C . ILE B 1 101 ? -4.27 27.078 6.605 1 97.62 101 ILE B C 1
ATOM 3140 O O . ILE B 1 101 ? -3.92 27.516 5.504 1 97.62 101 ILE B O 1
ATOM 3144 N N . GLN B 1 102 ? -5.484 26.578 6.773 1 96.62 102 GLN B N 1
ATOM 3145 C CA . GLN B 1 102 ? -6.473 26.531 5.703 1 96.62 102 GLN B CA 1
ATOM 3146 C C . GLN B 1 102 ? -7.168 27.875 5.527 1 96.62 102 GLN B C 1
ATOM 3148 O O . GLN B 1 102 ? -7.852 28.109 4.527 1 96.62 102 GLN B O 1
ATOM 3153 N N . ASN B 1 103 ? -7.059 28.688 6.535 1 96.81 103 ASN B N 1
ATOM 3154 C CA . ASN B 1 103 ? -7.684 30 6.516 1 96.81 103 ASN B CA 1
ATOM 3155 C C . ASN B 1 103 ? -6.676 31.109 6.199 1 96.81 103 ASN B C 1
ATOM 3157 O O . ASN B 1 103 ? -6.324 31.906 7.07 1 96.81 103 ASN B O 1
ATOM 3161 N N . PHE B 1 104 ? -6.449 31.219 4.922 1 96.31 104 PHE B N 1
ATOM 3162 C CA . PHE B 1 104 ? -5.422 32.156 4.438 1 96.31 104 PHE B CA 1
ATOM 3163 C C . PHE B 1 104 ? -5.766 33.594 4.801 1 96.31 104 PHE B C 1
ATOM 3165 O O . PHE B 1 104 ? -4.941 34.281 5.379 1 96.31 104 PHE B O 1
ATOM 3172 N N . PRO B 1 105 ? -6.949 34.062 4.633 1 97.06 105 PRO B N 1
ATOM 3173 C CA . PRO B 1 105 ? -7.262 35.438 4.934 1 97.06 105 PRO B CA 1
ATOM 3174 C C . PRO B 1 105 ? -7.043 35.781 6.406 1 97.06 105 PRO B C 1
ATOM 3176 O O . PRO B 1 105 ? -6.461 36.844 6.719 1 97.06 105 PRO B O 1
ATOM 3179 N N . SER B 1 106 ? -7.441 34.875 7.227 1 97.06 106 SER B N 1
ATOM 3180 C CA . SER B 1 106 ? -7.27 35.125 8.656 1 97.06 106 SER B CA 1
ATOM 3181 C C . SER B 1 106 ? -5.789 35.156 9.039 1 97.06 106 SER B C 1
ATOM 3183 O O . SER B 1 106 ? -5.359 36 9.812 1 97.06 106 SER B O 1
ATOM 3185 N N . PHE B 1 107 ? -5.023 34.219 8.492 1 97.38 107 PHE B N 1
ATOM 3186 C CA . PHE B 1 107 ? -3.594 34.156 8.773 1 97.38 107 PHE B CA 1
ATOM 3187 C C . PHE B 1 107 ? -2.895 35.438 8.312 1 97.38 107 PHE B C 1
ATOM 3189 O O . PHE B 1 107 ? -2.156 36.062 9.078 1 97.38 107 PHE B O 1
ATOM 3196 N N . ALA B 1 108 ? -3.164 35.875 7.113 1 97.75 108 ALA B N 1
ATOM 3197 C CA . ALA B 1 108 ? -2.523 37.062 6.508 1 97.75 108 ALA B CA 1
ATOM 3198 C C . ALA B 1 108 ? -2.877 38.312 7.266 1 97.75 108 ALA B C 1
ATOM 3200 O O . ALA B 1 108 ? -2.037 39.219 7.422 1 97.75 108 ALA B O 1
ATOM 3201 N N . SER B 1 109 ? -4.102 38.375 7.695 1 98.06 109 SER B N 1
ATOM 3202 C CA . SER B 1 109 ? -4.547 39.562 8.43 1 98.06 109 SER B CA 1
ATOM 3203 C C . SER B 1 109 ? -3.852 39.656 9.781 1 98.06 109 SER B C 1
ATOM 3205 O O . SER B 1 109 ? -3.494 40.781 10.219 1 98.06 109 SER B O 1
ATOM 3207 N N . LYS B 1 110 ? -3.615 38.594 10.438 1 97.88 110 LYS B N 1
ATOM 3208 C CA . LYS B 1 110 ? -3.049 38.594 11.781 1 97.88 110 LYS B CA 1
ATOM 3209 C C . LYS B 1 110 ? -1.529 38.719 11.742 1 97.88 110 LYS B C 1
ATOM 3211 O O . LYS B 1 110 ? -0.921 39.25 12.68 1 97.88 110 LYS B O 1
ATOM 3216 N N . HIS B 1 111 ? -0.987 38.188 10.633 1 98 111 HIS B N 1
ATOM 3217 C CA . HIS B 1 111 ? 0.469 38.188 10.547 1 98 111 HIS B CA 1
ATOM 3218 C C . HIS B 1 111 ? 0.941 38.781 9.219 1 98 111 HIS B C 1
ATOM 3220 O O . HIS B 1 111 ? 1.692 38.125 8.484 1 98 111 HIS B O 1
ATOM 3226 N N . PRO B 1 112 ? 0.625 40.031 8.953 1 97.88 112 PRO B N 1
ATOM 3227 C CA . PRO B 1 112 ? 0.988 40.656 7.672 1 97.88 112 PRO B CA 1
ATOM 3228 C C . PRO B 1 112 ? 2.498 40.719 7.461 1 97.88 112 PRO B C 1
ATOM 3230 O O . PRO B 1 112 ? 2.967 40.75 6.32 1 97.88 112 PRO B O 1
ATOM 3233 N N . GLU B 1 113 ? 3.301 40.688 8.523 1 97.38 113 GLU B N 1
ATOM 3234 C CA . GLU B 1 113 ? 4.754 40.812 8.453 1 97.38 113 GLU B CA 1
ATOM 3235 C C . GLU B 1 113 ? 5.387 39.562 7.824 1 97.38 113 GLU B C 1
ATOM 3237 O O . GLU B 1 113 ? 6.555 39.594 7.422 1 97.38 113 GLU B O 1
ATOM 3242 N N . LEU B 1 114 ? 4.684 38.531 7.617 1 98.5 114 LEU B N 1
ATOM 3243 C CA . LEU B 1 114 ? 5.254 37.25 7.148 1 98.5 114 LEU B CA 1
ATOM 3244 C C . LEU B 1 114 ? 5.105 37.125 5.637 1 98.5 114 LEU B C 1
ATOM 3246 O O . LEU B 1 114 ? 5.566 36.156 5.051 1 98.5 114 LEU B O 1
ATOM 3250 N N . GLU B 1 115 ? 4.488 38.094 4.973 1 98.56 115 GLU B N 1
ATOM 3251 C CA . GLU B 1 115 ? 4.375 38.062 3.518 1 98.56 115 GLU B CA 1
ATOM 3252 C C . GLU B 1 115 ? 5.75 38.031 2.855 1 98.56 115 GLU B C 1
ATOM 3254 O O . GLU B 1 115 ? 6.562 38.938 3.066 1 98.56 115 GLU B O 1
ATOM 3259 N N . GLY B 1 116 ? 5.988 37.031 2.094 1 98.44 116 GLY B N 1
ATOM 3260 C CA . GLY B 1 116 ? 7.254 36.938 1.379 1 98.44 116 GLY B CA 1
ATOM 3261 C C . GLY B 1 116 ? 8.453 36.906 2.299 1 98.44 116 GLY B C 1
ATOM 3262 O O . GLY B 1 116 ? 9.523 37.406 1.955 1 98.44 116 GLY B O 1
ATOM 3263 N N . HIS B 1 117 ? 8.328 36.344 3.426 1 98.38 117 HIS B N 1
ATOM 3264 C CA . HIS B 1 117 ? 9.352 36.438 4.461 1 98.38 117 HIS B CA 1
ATOM 3265 C C . HIS B 1 117 ? 10.289 35.25 4.418 1 98.38 117 HIS B C 1
ATOM 3267 O O . HIS B 1 117 ? 11.445 35.344 4.824 1 98.38 117 HIS B O 1
ATOM 3273 N N . PHE B 1 118 ? 9.828 34.125 3.844 1 98.69 118 PHE B N 1
ATOM 3274 C CA . PHE B 1 118 ? 10.547 32.875 4.062 1 98.69 118 PHE B CA 1
ATOM 3275 C C . PHE B 1 118 ? 11.227 32.406 2.779 1 98.69 118 PHE B C 1
ATOM 3277 O O . PHE B 1 118 ? 10.664 32.531 1.689 1 98.69 118 PHE B O 1
ATOM 3284 N N . ASP B 1 119 ? 12.383 31.781 2.945 1 98.5 119 ASP B N 1
ATOM 3285 C CA . ASP B 1 119 ? 13.086 31.109 1.857 1 98.5 119 AS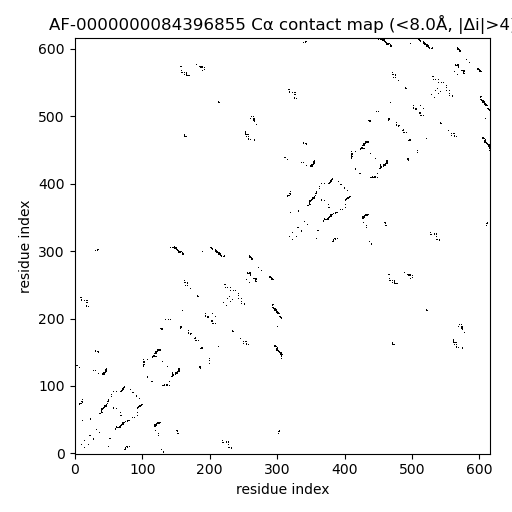P B CA 1
ATOM 3286 C C . ASP B 1 119 ? 12.414 29.781 1.505 1 98.5 119 ASP B C 1
ATOM 3288 O O . ASP B 1 119 ? 12.391 29.375 0.338 1 98.5 119 ASP B O 1
ATOM 3292 N N . LYS B 1 120 ? 11.883 29.125 2.561 1 98.5 120 LYS B N 1
ATOM 3293 C CA . LYS B 1 120 ? 11.297 27.797 2.377 1 98.5 120 LYS B CA 1
ATOM 3294 C C . LYS B 1 120 ? 10.086 27.594 3.293 1 98.5 120 LYS B C 1
ATOM 3296 O O . LYS B 1 120 ? 10.062 28.109 4.41 1 98.5 120 LYS B O 1
ATOM 3301 N N . VAL B 1 121 ? 9.133 26.938 2.795 1 98.62 121 VAL B N 1
ATOM 3302 C CA . VAL B 1 121 ? 8.008 26.422 3.578 1 98.62 121 VAL B CA 1
ATOM 3303 C C . VAL B 1 121 ? 8.086 24.906 3.66 1 98.62 121 VAL B C 1
ATOM 3305 O O . VAL B 1 121 ? 8.281 24.234 2.646 1 98.62 121 VAL B O 1
ATOM 3308 N N . PHE B 1 122 ? 7.961 24.422 4.891 1 97.5 122 PHE B N 1
ATOM 3309 C CA . PHE B 1 122 ? 8.062 23 5.184 1 97.5 122 PHE B CA 1
ATOM 3310 C C . PHE B 1 122 ? 6.773 22.484 5.812 1 97.5 122 PHE B C 1
ATOM 3312 O O . PHE B 1 122 ? 6.176 23.156 6.656 1 97.5 122 PHE B O 1
ATOM 3319 N N . THR B 1 123 ? 6.297 21.359 5.355 1 97.25 123 THR B N 1
ATOM 3320 C CA . THR B 1 123 ? 5.176 20.703 6.012 1 97.25 123 THR B CA 1
ATOM 3321 C C . THR B 1 123 ? 5.336 19.188 5.945 1 97.25 123 THR B C 1
ATOM 3323 O O . THR B 1 123 ? 5.711 18.641 4.902 1 97.25 123 THR B O 1
ATOM 3326 N N . SER B 1 124 ? 5.129 18.531 7.062 1 93.94 124 SER B N 1
ATOM 3327 C CA . SER B 1 124 ? 5.199 17.078 7.145 1 93.94 124 SER B CA 1
ATOM 3328 C C . SER B 1 124 ? 4.023 16.516 7.934 1 93.94 124 SER B C 1
ATOM 3330 O O . SER B 1 124 ? 3.789 16.922 9.078 1 93.94 124 SER B O 1
ATOM 3332 N N . ALA B 1 125 ? 3.312 15.578 7.285 1 92.81 125 ALA B N 1
ATOM 3333 C CA . ALA B 1 125 ? 2.236 14.82 7.922 1 92.81 125 ALA B CA 1
ATOM 3334 C C . ALA B 1 125 ? 1.119 15.75 8.391 1 92.81 125 ALA B C 1
ATOM 3336 O O . ALA B 1 125 ? 0.535 15.547 9.453 1 92.81 125 ALA B O 1
ATOM 3337 N N . THR B 1 126 ? 0.777 16.75 7.574 1 94.44 126 THR B N 1
ATOM 3338 C CA . THR B 1 126 ? -0.192 17.75 8.016 1 94.44 126 THR B CA 1
ATOM 3339 C C . THR B 1 126 ? -1.263 17.969 6.949 1 94.44 126 THR B C 1
ATOM 3341 O O . THR B 1 126 ? -2.457 17.969 7.254 1 94.44 126 THR B O 1
ATOM 3344 N N . LEU B 1 127 ? -0.878 18.047 5.727 1 97.31 127 LEU B N 1
ATOM 3345 C CA . LEU B 1 127 ? -1.76 18.562 4.684 1 97.31 127 LEU B CA 1
ATOM 3346 C C . LEU B 1 127 ? -2.912 17.594 4.422 1 97.31 127 LEU B C 1
ATOM 3348 O O . LEU B 1 127 ? -3.953 18 3.896 1 97.31 127 LEU B O 1
ATOM 3352 N N . HIS B 1 128 ? -2.76 16.328 4.789 1 96.69 128 HIS B N 1
ATOM 3353 C CA . HIS B 1 128 ? -3.865 15.391 4.617 1 96.69 128 HIS B CA 1
ATOM 3354 C C . HIS B 1 128 ? -4.984 15.672 5.613 1 96.69 128 HIS B C 1
ATOM 3356 O O . HIS B 1 128 ? -6.082 15.125 5.488 1 96.69 128 HIS B O 1
ATOM 3362 N N . TRP B 1 129 ? -4.777 16.547 6.531 1 94.25 129 TRP B N 1
ATOM 3363 C CA . TRP B 1 129 ? -5.805 16.969 7.48 1 94.25 129 TRP B CA 1
ATOM 3364 C C . TRP B 1 129 ? -6.477 18.25 7.023 1 94.25 129 TRP B C 1
ATOM 3366 O O . TRP B 1 129 ? -7.34 18.797 7.723 1 94.25 129 TRP B O 1
ATOM 3376 N N . CYS B 1 130 ? -6.105 18.781 5.902 1 95.81 130 CYS B N 1
ATOM 3377 C CA . CYS B 1 130 ? -6.594 20.078 5.434 1 95.81 130 CYS B CA 1
ATOM 3378 C C . CYS B 1 130 ? -7.602 19.906 4.301 1 95.81 130 CYS B C 1
ATOM 3380 O O . CYS B 1 130 ? -7.492 20.562 3.262 1 95.81 130 CYS B O 1
ATOM 3382 N N . LYS B 1 131 ? -8.555 19.094 4.535 1 93.25 131 LYS B N 1
ATOM 3383 C CA . LYS B 1 131 ? -9.555 18.75 3.529 1 93.25 131 LYS B CA 1
ATOM 3384 C C . LYS B 1 131 ? -10.484 19.922 3.25 1 93.25 131 LYS B C 1
ATOM 3386 O O . LYS B 1 131 ? -11 20.062 2.139 1 93.25 131 LYS B O 1
ATOM 3391 N N . SER B 1 132 ? -10.688 20.812 4.168 1 92.62 132 SER B N 1
ATOM 3392 C CA . SER B 1 132 ? -11.664 21.891 4.059 1 92.62 132 SER B CA 1
ATOM 3393 C C . SER B 1 132 ? -11.266 22.891 2.979 1 92.62 132 SER B C 1
ATOM 3395 O O . SER B 1 132 ? -12.125 23.469 2.32 1 92.62 132 SER B O 1
ATOM 3397 N N . ASN B 1 133 ? -9.938 23.094 2.848 1 95.94 133 ASN B N 1
ATOM 3398 C CA . ASN B 1 133 ? -9.5 24.094 1.879 1 95.94 133 ASN B CA 1
ATOM 3399 C C . ASN B 1 133 ? -8.062 23.859 1.434 1 95.94 133 ASN B C 1
ATOM 3401 O O . ASN B 1 133 ? -7.176 24.672 1.714 1 95.94 133 ASN B O 1
ATOM 3405 N N . PRO B 1 134 ? -7.898 22.797 0.618 1 96.38 134 PRO B N 1
ATOM 3406 C CA . PRO B 1 134 ? -6.543 22.547 0.124 1 96.38 134 PRO B CA 1
ATOM 3407 C C . PRO B 1 134 ? -5.988 23.703 -0.704 1 96.38 134 PRO B C 1
ATOM 3409 O O . PRO B 1 134 ? -4.793 24 -0.625 1 96.38 134 PRO B O 1
ATOM 3412 N N . GLY B 1 135 ? -6.781 24.312 -1.426 1 96.62 135 GLY B N 1
ATOM 3413 C CA . GLY B 1 135 ? -6.352 25.453 -2.213 1 96.62 135 GLY B CA 1
ATOM 3414 C C . GLY B 1 135 ? -5.891 26.625 -1.363 1 96.62 135 GLY B C 1
ATOM 3415 O O . GLY B 1 135 ? -4.898 27.281 -1.684 1 96.62 135 GLY B O 1
ATOM 3416 N N . GLY B 1 136 ? -6.641 26.906 -0.292 1 97.25 136 GLY B N 1
ATOM 3417 C CA . GLY B 1 136 ? -6.266 27.969 0.622 1 97.25 136 GLY B CA 1
ATOM 3418 C C . GLY B 1 136 ? -4.898 27.766 1.248 1 97.25 136 GLY B C 1
ATOM 3419 O O . GLY B 1 136 ? -4.16 28.734 1.462 1 97.25 136 GLY B O 1
ATOM 3420 N N . VAL B 1 137 ? -4.551 26.516 1.499 1 98.44 137 VAL B N 1
ATOM 3421 C CA . VAL B 1 137 ? -3.234 26.203 2.049 1 98.44 137 VAL B CA 1
ATOM 3422 C C . VAL B 1 137 ? -2.148 26.594 1.052 1 98.44 137 VAL B C 1
ATOM 3424 O O . VAL B 1 137 ? -1.149 27.219 1.425 1 98.44 137 VAL B O 1
ATOM 3427 N N . VAL B 1 138 ? -2.373 26.266 -0.24 1 98.19 138 VAL B N 1
ATOM 3428 C CA . VAL B 1 138 ? -1.379 26.547 -1.27 1 98.19 138 VAL B CA 1
ATOM 3429 C C . VAL B 1 138 ? -1.262 28.062 -1.471 1 98.19 138 VAL B C 1
ATOM 3431 O O . VAL B 1 138 ? -0.164 28.578 -1.676 1 98.19 138 VAL B O 1
ATOM 3434 N N . GLU B 1 139 ? -2.305 28.75 -1.344 1 98.06 139 GLU B N 1
ATOM 3435 C CA . GLU B 1 139 ? -2.277 30.203 -1.43 1 98.06 139 GLU B CA 1
ATOM 3436 C C . GLU B 1 139 ? -1.454 30.812 -0.295 1 98.06 139 GLU B C 1
ATOM 3438 O O . GLU B 1 139 ? -0.665 31.734 -0.515 1 98.06 139 GLU B O 1
ATOM 3443 N N . LEU B 1 140 ? -1.678 30.281 0.875 1 98.62 140 LEU B N 1
ATOM 3444 C CA . LEU B 1 140 ? -0.905 30.75 2.023 1 98.62 140 LEU B CA 1
ATOM 3445 C C . LEU B 1 140 ? 0.585 30.5 1.808 1 98.62 140 LEU B C 1
ATOM 3447 O O . LEU B 1 140 ? 1.403 31.391 2.062 1 98.62 140 LEU B O 1
ATOM 3451 N N . VAL B 1 141 ? 0.905 29.312 1.322 1 98.81 141 VAL B N 1
ATOM 3452 C CA . VAL B 1 141 ? 2.299 28.953 1.088 1 98.81 141 VAL B CA 1
ATOM 3453 C C . VAL B 1 141 ? 2.932 29.938 0.104 1 98.81 141 VAL B C 1
ATOM 3455 O O . VAL B 1 141 ? 4.031 30.438 0.344 1 98.81 141 VAL B O 1
ATOM 3458 N N . LYS B 1 142 ? 2.236 30.203 -0.935 1 98.31 142 LYS B N 1
ATOM 3459 C CA . LYS B 1 142 ? 2.744 31.141 -1.938 1 98.31 142 LYS B CA 1
ATOM 3460 C C . LYS B 1 142 ? 2.959 32.531 -1.343 1 98.31 142 LYS B C 1
ATOM 3462 O O . LYS B 1 142 ? 3.969 33.188 -1.619 1 98.31 142 LYS B O 1
ATOM 3467 N N . TRP B 1 143 ? 2.033 32.938 -0.537 1 98.5 143 TRP B N 1
ATOM 3468 C CA . TRP B 1 143 ? 2.07 34.25 0.101 1 98.5 143 TRP B CA 1
ATOM 3469 C C . TRP B 1 143 ? 3.248 34.375 1.062 1 98.5 143 TRP B C 1
ATOM 3471 O O . TRP B 1 143 ? 3.885 35.406 1.16 1 98.5 143 TRP B O 1
ATOM 3481 N N . LEU B 1 144 ? 3.594 33.281 1.71 1 98.81 144 LEU B N 1
ATOM 3482 C CA . LEU B 1 144 ? 4.648 33.25 2.713 1 98.81 144 LEU B CA 1
ATOM 3483 C C . LEU B 1 144 ? 6.027 33.25 2.055 1 98.81 144 LEU B C 1
ATOM 3485 O O . LEU B 1 144 ? 6.992 33.75 2.633 1 98.81 144 LEU B O 1
ATOM 3489 N N . LEU B 1 145 ? 6.148 32.75 0.859 1 98.75 145 LEU B N 1
ATOM 3490 C CA . LEU B 1 145 ? 7.43 32.469 0.216 1 98.75 145 LEU B CA 1
ATOM 3491 C C . LEU B 1 145 ? 7.957 33.75 -0.466 1 98.75 145 LEU B C 1
ATOM 3493 O O . LEU B 1 145 ? 7.188 34.5 -1.074 1 98.75 145 LEU B O 1
ATOM 3497 N N . LYS B 1 146 ? 9.266 33.906 -0.394 1 98.38 146 LYS B N 1
ATOM 3498 C CA . LYS B 1 146 ? 9.961 34.812 -1.295 1 98.38 146 LYS B CA 1
ATOM 3499 C C . LYS B 1 146 ? 9.875 34.344 -2.74 1 98.38 146 LYS B C 1
ATOM 3501 O O . LYS B 1 146 ? 9.695 33.125 -2.992 1 98.38 146 LYS B O 1
ATOM 3506 N N . PRO B 1 147 ? 10.031 35.344 -3.654 1 97.44 147 PRO B N 1
ATOM 3507 C CA . PRO B 1 147 ? 10.203 34.844 -5.027 1 97.44 147 PRO B CA 1
ATOM 3508 C C . PRO B 1 147 ? 11.344 33.844 -5.168 1 97.44 147 PRO B C 1
ATOM 3510 O O . PRO B 1 147 ? 12.438 34.062 -4.637 1 97.44 147 PRO B O 1
ATOM 3513 N N . GLY B 1 148 ? 11.094 32.75 -5.754 1 96.5 148 GLY B N 1
ATOM 3514 C CA . GLY B 1 148 ? 12.102 31.719 -5.91 1 96.5 148 GLY B CA 1
ATOM 3515 C C . GLY B 1 148 ? 12.148 30.75 -4.738 1 96.5 148 GLY B C 1
ATOM 3516 O O . GLY B 1 148 ? 12.914 29.781 -4.758 1 96.5 148 GLY B O 1
ATOM 3517 N N . GLY B 1 149 ? 11.32 31 -3.777 1 97.62 149 GLY B N 1
ATOM 3518 C CA . GLY B 1 149 ? 11.305 30.156 -2.596 1 97.62 149 GLY B CA 1
ATOM 3519 C C . GLY B 1 149 ? 10.781 28.75 -2.869 1 97.62 149 GLY B C 1
ATOM 3520 O O . GLY B 1 149 ? 10.156 28.516 -3.904 1 97.62 149 GLY B O 1
ATOM 3521 N N . LYS B 1 150 ? 11.008 27.812 -1.876 1 96.38 150 LYS B N 1
ATOM 3522 C CA . LYS B 1 150 ? 10.688 26.406 -2.074 1 96.38 150 LYS B CA 1
ATOM 3523 C C . LYS B 1 150 ? 9.648 25.922 -1.06 1 96.38 150 LYS B C 1
ATOM 3525 O O . LYS B 1 150 ? 9.688 26.312 0.108 1 96.38 150 LYS B O 1
ATOM 3530 N N . PHE B 1 151 ? 8.781 25.141 -1.616 1 97.25 151 PHE B N 1
ATOM 3531 C CA . PHE B 1 151 ? 7.777 24.469 -0.804 1 97.25 151 PHE B CA 1
ATOM 3532 C C . PHE B 1 151 ? 8.023 22.969 -0.779 1 97.25 151 PHE B C 1
ATOM 3534 O O . PHE B 1 151 ? 7.844 22.281 -1.79 1 97.25 151 PHE B O 1
ATOM 3541 N N . ALA B 1 152 ? 8.523 22.438 0.407 1 96.25 152 ALA B N 1
ATOM 3542 C CA . ALA B 1 152 ? 8.727 21 0.591 1 96.25 152 ALA B CA 1
ATOM 3543 C C . ALA B 1 152 ? 7.617 20.391 1.443 1 96.25 152 ALA B C 1
ATOM 3545 O O . ALA B 1 152 ? 7.324 20.891 2.535 1 96.25 152 ALA B O 1
ATOM 3546 N N . PHE B 1 153 ? 7.055 19.344 0.911 1 96.62 153 PHE B N 1
ATOM 3547 C CA . PHE B 1 153 ? 5.91 18.797 1.623 1 96.62 153 PHE B CA 1
ATOM 3548 C C . PHE B 1 153 ? 5.93 17.266 1.569 1 96.62 153 PHE B C 1
ATOM 3550 O O . PHE B 1 153 ? 6.449 16.688 0.617 1 96.62 153 PHE B O 1
ATOM 3557 N N . GLU B 1 154 ? 5.434 16.656 2.602 1 96.25 154 GLU B N 1
ATOM 3558 C CA . GLU B 1 154 ? 5.105 15.234 2.652 1 96.25 154 GLU B CA 1
ATOM 3559 C C . GLU B 1 154 ? 3.871 14.984 3.516 1 96.25 154 GLU B C 1
ATOM 3561 O O . GLU B 1 154 ? 3.809 15.43 4.664 1 96.25 154 GLU B O 1
ATOM 3566 N N . PHE B 1 155 ? 2.902 14.328 2.947 1 96.06 155 PHE B N 1
ATOM 3567 C CA . PHE B 1 155 ? 1.682 13.984 3.664 1 96.06 155 PHE B CA 1
ATOM 3568 C C . PHE B 1 155 ? 1.019 12.758 3.047 1 96.06 155 PHE B C 1
ATOM 3570 O O . PHE B 1 155 ? 1.565 12.148 2.125 1 96.06 155 PHE B O 1
ATOM 3577 N N . GLY B 1 156 ? -0.032 12.281 3.637 1 96.94 156 GLY B N 1
ATOM 3578 C CA . GLY B 1 156 ? -0.725 11.141 3.068 1 96.94 156 GLY B CA 1
ATOM 3579 C C . GLY B 1 156 ? -1.324 11.422 1.704 1 96.94 156 GLY B C 1
ATOM 3580 O O . GLY B 1 156 ? -1.973 12.445 1.505 1 96.94 156 GLY B O 1
ATOM 3581 N N . GLY B 1 157 ? -1.021 10.57 0.769 1 97.75 157 GLY B N 1
ATOM 3582 C CA . GLY B 1 157 ? -1.594 10.672 -0.564 1 97.75 157 GLY B CA 1
ATOM 3583 C C . GLY B 1 157 ? -2.568 9.547 -0.879 1 97.75 157 GLY B C 1
ATOM 3584 O O . GLY B 1 157 ? -3.033 8.852 0.025 1 97.75 157 GLY B O 1
ATOM 3585 N N . PHE B 1 158 ? -2.955 9.484 -2.119 1 97.69 158 PHE B N 1
ATOM 3586 C CA . PHE B 1 158 ? -3.93 8.5 -2.572 1 97.69 158 PHE B CA 1
ATOM 3587 C C . PHE B 1 158 ? -3.492 7.09 -2.189 1 97.69 158 PHE B C 1
ATOM 3589 O O . PHE B 1 158 ? -2.354 6.699 -2.445 1 97.69 158 PHE B O 1
ATOM 3596 N N . GLY B 1 159 ? -4.395 6.387 -1.489 1 96.88 159 GLY B N 1
ATOM 3597 C CA . GLY B 1 159 ? -4.113 5.027 -1.055 1 96.88 159 GLY B CA 1
ATOM 3598 C C . GLY B 1 159 ? -3.57 4.953 0.359 1 96.88 159 GLY B C 1
ATOM 3599 O O . GLY B 1 159 ? -3.338 3.861 0.885 1 96.88 159 GLY B O 1
ATOM 3600 N N . ASN B 1 160 ? -3.305 6.121 1.005 1 97.56 160 ASN B N 1
ATOM 3601 C CA . ASN B 1 160 ? -2.785 6.117 2.367 1 97.56 160 ASN B CA 1
ATOM 3602 C C . ASN B 1 160 ? -3.752 5.434 3.332 1 97.56 160 ASN B C 1
ATOM 3604 O O . ASN B 1 160 ? -4.953 5.711 3.316 1 97.56 160 ASN B O 1
ATOM 3608 N N . VAL B 1 161 ? -3.197 4.488 4.16 1 97.75 161 VAL B N 1
ATOM 3609 C CA . VAL B 1 161 ? -3.908 3.715 5.172 1 97.75 161 VAL B CA 1
ATOM 3610 C C . VAL B 1 161 ? -5.078 2.971 4.531 1 97.75 161 VAL B C 1
ATOM 3612 O O . VAL B 1 161 ? -6.152 2.861 5.121 1 97.75 161 VAL B O 1
ATOM 3615 N N . VAL B 1 162 ? -4.867 2.561 3.26 1 98.12 162 VAL B N 1
ATOM 3616 C CA . VAL B 1 162 ? -5.844 1.771 2.518 1 98.12 162 VAL B CA 1
ATOM 3617 C C . VAL B 1 162 ? -6.328 0.605 3.377 1 98.12 162 VAL B C 1
ATOM 3619 O O . VAL B 1 162 ? -5.531 -0.043 4.059 1 98.12 162 VAL B O 1
ATOM 3622 N N . GLY B 1 163 ? -7.613 0.288 3.334 1 98.25 163 GLY B N 1
ATOM 3623 C CA . GLY B 1 163 ? -8.234 -0.734 4.156 1 98.25 163 GLY B CA 1
ATOM 3624 C C . GLY B 1 163 ? -8.812 -0.189 5.449 1 98.25 163 GLY B C 1
ATOM 3625 O O . GLY B 1 163 ? -9.945 -0.514 5.816 1 98.25 163 GLY B O 1
ATOM 3626 N N . ILE B 1 164 ? -8.031 0.623 6.16 1 98.5 164 ILE B N 1
ATOM 3627 C CA . ILE B 1 164 ? -8.453 1.171 7.445 1 98.5 164 ILE B CA 1
ATOM 3628 C C . ILE B 1 164 ? -9.523 2.242 7.223 1 98.5 164 ILE B C 1
ATOM 3630 O O . ILE B 1 164 ? -10.555 2.248 7.895 1 98.5 164 ILE B O 1
ATOM 3634 N N . ARG B 1 165 ? -9.25 3.17 6.254 1 98.06 165 ARG B N 1
ATOM 3635 C CA . ARG B 1 165 ? -10.242 4.195 5.945 1 98.06 165 ARG B CA 1
ATOM 3636 C C . ARG B 1 165 ? -11.555 3.57 5.496 1 98.06 165 ARG B C 1
ATOM 3638 O O . ARG B 1 165 ? -12.633 3.977 5.945 1 98.06 165 ARG B O 1
ATOM 3645 N N . ALA B 1 166 ? -11.492 2.557 4.656 1 97.81 166 ALA B N 1
ATOM 3646 C CA . ALA B 1 166 ? -12.688 1.854 4.195 1 97.81 166 ALA B CA 1
ATOM 3647 C C . ALA B 1 166 ? -13.414 1.188 5.359 1 97.81 166 ALA B C 1
ATOM 3649 O O . ALA B 1 166 ? -14.641 1.209 5.426 1 97.81 166 ALA B O 1
ATOM 3650 N N . ALA B 1 167 ? -12.664 0.564 6.258 1 98.5 167 ALA B N 1
ATOM 3651 C CA . ALA B 1 167 ? -13.258 -0.105 7.41 1 98.5 167 ALA B CA 1
ATOM 3652 C C . ALA B 1 167 ? -13.969 0.895 8.32 1 98.5 167 ALA B C 1
ATOM 3654 O O . ALA B 1 167 ? -15.039 0.603 8.859 1 98.5 167 ALA B O 1
ATOM 3655 N N . LEU B 1 168 ? -13.336 2.07 8.508 1 98.25 168 LEU B N 1
ATOM 3656 C CA . LEU B 1 168 ? -13.984 3.127 9.273 1 98.25 168 LEU B CA 1
ATOM 3657 C C . LEU B 1 168 ? -15.305 3.539 8.625 1 98.25 168 LEU B C 1
ATOM 3659 O O . LEU B 1 168 ? -16.328 3.639 9.305 1 98.25 168 LEU B O 1
ATOM 3663 N N . HIS B 1 169 ? -15.266 3.758 7.297 1 97.06 169 HIS B N 1
ATOM 3664 C CA . HIS B 1 169 ? -16.484 4.094 6.566 1 97.06 169 HIS B CA 1
ATOM 3665 C C . HIS B 1 169 ? -17.547 3.018 6.742 1 97.06 169 HIS B C 1
ATOM 3667 O O . HIS B 1 169 ? -18.703 3.326 7.039 1 97.06 169 HIS B O 1
ATOM 3673 N N . GLN B 1 170 ? -17.109 1.796 6.59 1 96.5 170 GLN B N 1
ATOM 3674 C CA . GLN B 1 170 ? -18.062 0.686 6.637 1 96.5 170 GLN B CA 1
ATOM 3675 C C . GLN B 1 170 ? -18.688 0.55 8.023 1 96.5 170 GLN B C 1
ATOM 3677 O O . GLN B 1 170 ? -19.891 0.315 8.148 1 96.5 170 GLN B O 1
ATOM 3682 N N . SER B 1 171 ? -17.844 0.621 9.039 1 97.44 171 SER B N 1
ATOM 3683 C CA . SER B 1 171 ? -18.344 0.492 10.406 1 97.44 171 SER B CA 1
ATOM 3684 C C . SER B 1 171 ? -19.359 1.576 10.719 1 97.44 171 SER B C 1
ATOM 3686 O O . SER B 1 171 ? -20.406 1.298 11.328 1 97.44 171 SER B O 1
ATOM 3688 N N . LEU B 1 172 ? -19.141 2.801 10.305 1 96.94 172 LEU B N 1
ATOM 3689 C CA . LEU B 1 172 ? -20.078 3.904 10.531 1 96.94 172 LEU B CA 1
ATOM 3690 C C . LEU B 1 172 ? -21.375 3.697 9.75 1 96.94 172 LEU B C 1
ATOM 3692 O O . LEU B 1 172 ? -22.453 3.893 10.289 1 96.94 172 LEU B O 1
ATOM 3696 N N . LYS B 1 173 ? -21.25 3.248 8.508 1 94.81 173 LYS B N 1
ATOM 3697 C CA . LYS B 1 173 ? -22.422 2.982 7.691 1 94.81 173 LYS B CA 1
ATOM 3698 C C . LYS B 1 173 ? -23.312 1.914 8.328 1 94.81 173 LYS B C 1
ATOM 3700 O O . LYS B 1 173 ? -24.531 2.033 8.328 1 94.81 173 LYS B O 1
ATOM 3705 N N . SER B 1 174 ? -22.656 0.92 8.859 1 93.62 174 SER B N 1
ATOM 3706 C CA . SER B 1 174 ? -23.391 -0.173 9.477 1 93.62 174 SER B CA 1
ATOM 3707 C C . SER B 1 174 ? -24.172 0.305 10.695 1 93.62 174 SER B C 1
ATOM 3709 O O . SER B 1 174 ? -25.109 -0.353 11.141 1 93.62 174 SER B O 1
ATOM 3711 N N . ARG B 1 175 ? -23.797 1.442 11.211 1 94.81 175 ARG B N 1
ATOM 3712 C CA . ARG B 1 175 ? -24.453 2.023 12.383 1 94.81 175 ARG B CA 1
ATOM 3713 C C . ARG B 1 175 ? -25.422 3.129 11.969 1 94.81 175 ARG B C 1
ATOM 3715 O O . ARG B 1 175 ? -25.906 3.885 12.82 1 94.81 175 ARG B O 1
ATOM 3722 N N . GLY B 1 176 ? -25.625 3.273 10.711 1 94.56 176 GLY B N 1
ATOM 3723 C CA . GLY B 1 176 ? -26.594 4.227 10.188 1 94.56 176 GLY B CA 1
ATOM 3724 C C . GLY B 1 176 ? -26.031 5.633 10.062 1 94.56 176 GLY B C 1
ATOM 3725 O O . GLY B 1 176 ? -26.781 6.598 9.93 1 94.56 176 GLY B O 1
ATOM 3726 N N . MET B 1 177 ? -24.734 5.754 10.125 1 95.12 177 MET B N 1
ATOM 3727 C CA . MET B 1 177 ? -24.094 7.066 10.023 1 95.12 177 MET B CA 1
ATOM 3728 C C . MET B 1 177 ? -23.5 7.27 8.633 1 95.12 177 MET B C 1
ATOM 3730 O O . MET B 1 177 ? -23.016 6.316 8.016 1 95.12 177 MET B O 1
ATOM 3734 N N . ASN B 1 178 ? -23.562 8.469 8.148 1 93.38 178 ASN B N 1
ATOM 3735 C CA . ASN B 1 178 ? -22.875 8.852 6.93 1 93.38 178 ASN B CA 1
ATOM 3736 C C . ASN B 1 178 ? -21.406 9.203 7.203 1 93.38 178 ASN B C 1
ATOM 3738 O O . ASN B 1 178 ? -21.125 10.219 7.836 1 93.38 178 ASN B O 1
ATOM 3742 N N . PRO B 1 179 ? -20.484 8.438 6.637 1 94.19 179 PRO B N 1
ATOM 3743 C CA . PRO B 1 179 ? -19.078 8.664 6.973 1 94.19 179 PRO B CA 1
ATOM 3744 C C . PRO B 1 179 ? -18.469 9.852 6.227 1 94.19 179 PRO B C 1
ATOM 3746 O O . PRO B 1 179 ? -17.406 10.344 6.598 1 94.19 179 PRO B O 1
ATOM 3749 N N . ILE B 1 180 ? -19.062 10.359 5.211 1 90.81 180 ILE B N 1
ATOM 3750 C CA . ILE B 1 180 ? -18.453 11.297 4.277 1 90.81 180 ILE B CA 1
ATOM 3751 C C . ILE B 1 180 ? -18.109 12.602 4.996 1 90.81 180 ILE B C 1
ATOM 3753 O O . ILE B 1 180 ? -16.969 13.062 4.953 1 90.81 180 ILE B O 1
ATOM 3757 N N . PRO B 1 181 ? -19.047 13.203 5.715 1 89.5 181 PRO B N 1
ATOM 3758 C CA . PRO B 1 181 ? -18.703 14.438 6.414 1 89.5 181 PRO B CA 1
ATOM 3759 C C . PRO B 1 181 ? -17.766 14.203 7.605 1 89.5 181 PRO B C 1
ATOM 3761 O O . PRO B 1 181 ? -17.125 15.141 8.094 1 89.5 181 PRO B O 1
ATOM 3764 N N . LEU B 1 182 ? -17.703 12.953 8.125 1 92.44 182 LEU B N 1
ATOM 3765 C CA . LEU B 1 182 ? -16.891 12.625 9.297 1 92.44 182 LEU B CA 1
ATOM 3766 C C . LEU B 1 182 ? -15.438 12.367 8.898 1 92.44 182 LEU B C 1
ATOM 3768 O O . LEU B 1 182 ? -14.531 12.562 9.703 1 92.44 182 LEU B O 1
ATOM 3772 N N . ASP B 1 183 ? -15.234 11.906 7.656 1 93.94 183 ASP B N 1
ATOM 3773 C CA . ASP B 1 183 ? -13.898 11.617 7.137 1 93.94 183 ASP B CA 1
ATOM 3774 C C . ASP B 1 183 ? -13.086 12.898 6.973 1 93.94 183 ASP B C 1
ATOM 3776 O O . ASP B 1 183 ? -13.391 13.734 6.113 1 93.94 183 ASP B O 1
ATOM 3780 N N . PRO B 1 184 ? -12 13.047 7.754 1 93.12 184 PRO B N 1
ATOM 3781 C CA . PRO B 1 184 ? -11.25 14.305 7.742 1 93.12 184 PRO B CA 1
ATOM 3782 C C . PRO B 1 184 ? -10.148 14.328 6.684 1 93.12 184 PRO B C 1
ATOM 3784 O O . PRO B 1 184 ? -9.492 15.352 6.484 1 93.12 184 PRO B O 1
ATOM 3787 N N . TRP B 1 185 ? -9.953 13.227 5.996 1 94.94 185 TRP B N 1
ATOM 3788 C CA . TRP B 1 185 ? -8.695 13.047 5.27 1 94.94 185 TRP B CA 1
ATOM 3789 C C . TRP B 1 185 ? -8.836 13.531 3.828 1 94.94 185 TRP B C 1
ATOM 3791 O O . TRP B 1 185 ? -9.867 13.32 3.191 1 94.94 185 TRP B O 1
ATOM 3801 N N . TYR B 1 186 ? -7.82 14.242 3.4 1 96.06 186 TYR B N 1
ATOM 3802 C CA . TYR B 1 186 ? -7.559 14.664 2.027 1 96.06 186 TYR B CA 1
ATOM 3803 C C . TYR B 1 186 ? -6.383 13.898 1.438 1 96.06 186 TYR B C 1
ATOM 3805 O O . TYR B 1 186 ? -5.223 14.219 1.718 1 96.06 186 TYR B O 1
ATOM 3813 N N . PHE B 1 187 ? -6.633 12.859 0.554 1 97.88 187 PHE B N 1
ATOM 3814 C CA . PHE B 1 187 ? -5.586 12.008 0.001 1 97.88 187 PHE B CA 1
ATOM 3815 C C . PHE B 1 187 ? -5.543 12.117 -1.519 1 97.88 187 PHE B C 1
ATOM 3817 O O . PHE B 1 187 ? -6.008 11.219 -2.225 1 97.88 187 PHE B O 1
ATOM 3824 N N . PRO B 1 188 ? -4.969 13.141 -2.062 1 97.06 188 PRO B N 1
ATOM 3825 C CA . PRO B 1 188 ? -4.918 13.312 -3.516 1 97.06 188 PRO B CA 1
ATOM 3826 C C . PRO B 1 188 ? -3.865 12.422 -4.18 1 97.06 188 PRO B C 1
ATOM 3828 O O . PRO B 1 188 ? -2.932 11.969 -3.516 1 97.06 188 PRO B O 1
ATOM 3831 N N . THR B 1 189 ? -4.012 12.172 -5.461 1 96 189 THR B N 1
ATOM 3832 C CA . THR B 1 189 ? -2.93 11.609 -6.262 1 96 189 THR B CA 1
ATOM 3833 C C . THR B 1 189 ? -1.828 12.641 -6.488 1 96 189 THR B C 1
ATOM 3835 O O . THR B 1 189 ? -2.016 13.828 -6.211 1 96 189 THR B O 1
ATOM 3838 N N . ASP B 1 190 ? -0.659 12.148 -6.957 1 95.06 190 ASP B N 1
ATOM 3839 C CA . ASP B 1 190 ? 0.438 13.062 -7.27 1 95.06 190 ASP B CA 1
ATOM 3840 C C . ASP B 1 190 ? 0.044 14.031 -8.383 1 95.06 190 ASP B C 1
ATOM 3842 O O . ASP B 1 190 ? 0.305 15.234 -8.281 1 95.06 190 ASP B O 1
ATOM 3846 N N . LYS B 1 191 ? -0.729 13.555 -9.352 1 93.31 191 LYS B N 1
ATOM 3847 C CA . LYS B 1 191 ? -1.142 14.398 -10.469 1 93.31 191 LYS B CA 1
ATOM 3848 C C . LYS B 1 191 ? -2.162 15.438 -10.016 1 93.31 191 LYS B C 1
ATOM 3850 O O . LYS B 1 191 ? -2.119 16.594 -10.453 1 93.31 191 LYS B O 1
ATOM 3855 N N . GLN B 1 192 ? -3.045 15.023 -9.172 1 94.44 192 GLN B N 1
ATOM 3856 C CA . GLN B 1 192 ? -4.055 15.953 -8.672 1 94.44 192 GLN B CA 1
ATOM 3857 C C . GLN B 1 192 ? -3.414 17.078 -7.867 1 94.44 192 GLN B C 1
ATOM 3859 O O . GLN B 1 192 ? -3.797 18.234 -8.008 1 94.44 192 GLN B O 1
ATOM 3864 N N . TYR B 1 193 ? -2.492 16.766 -7.039 1 96.19 193 TYR B N 1
ATOM 3865 C CA . TYR B 1 193 ? -1.865 17.797 -6.227 1 96.19 193 TYR B CA 1
ATOM 3866 C C . TYR B 1 193 ? -0.969 18.688 -7.078 1 96.19 193 TYR B C 1
ATOM 3868 O O . TYR B 1 193 ? -0.879 19.891 -6.84 1 96.19 193 TYR B O 1
ATOM 3876 N N . GLN B 1 194 ? -0.301 18.078 -8.039 1 94.81 194 GLN B N 1
ATOM 3877 C CA . GLN B 1 194 ? 0.469 18.875 -8.992 1 94.81 194 GLN B CA 1
ATOM 3878 C C . GLN B 1 194 ? -0.416 19.906 -9.688 1 94.81 194 GLN B C 1
ATOM 3880 O O . GLN B 1 194 ? -0.022 21.062 -9.844 1 94.81 194 GLN B O 1
ATOM 3885 N N . LYS B 1 195 ? -1.519 19.5 -10.102 1 93.5 195 LYS B N 1
ATOM 3886 C CA . LYS B 1 195 ? -2.461 20.406 -10.758 1 93.5 195 LYS B CA 1
ATOM 3887 C C . LYS B 1 195 ? -2.863 21.547 -9.828 1 93.5 195 LYS B C 1
ATOM 3889 O O . LYS B 1 195 ? -2.99 22.688 -10.266 1 93.5 195 LYS B O 1
ATOM 3894 N N . LEU B 1 196 ? -3.111 21.203 -8.625 1 95.88 196 LEU B N 1
ATOM 3895 C CA . LEU B 1 196 ? -3.451 22.219 -7.641 1 95.88 196 LEU B CA 1
ATOM 3896 C C . LEU B 1 196 ? -2.322 23.25 -7.504 1 95.88 196 LEU B C 1
ATOM 3898 O O . LEU B 1 196 ? -2.564 24.453 -7.52 1 95.88 196 LEU B O 1
ATOM 3902 N N . LEU B 1 197 ? -1.123 22.781 -7.387 1 96.81 197 LEU B N 1
ATOM 3903 C CA . LEU B 1 197 ? 0.038 23.656 -7.281 1 96.81 197 LEU B CA 1
ATOM 3904 C C . LEU B 1 197 ? 0.173 24.531 -8.523 1 96.81 197 LEU B C 1
ATOM 3906 O O . LEU B 1 197 ? 0.393 25.734 -8.414 1 96.81 197 LEU B O 1
ATOM 3910 N N . ASP B 1 198 ? -0.023 23.906 -9.672 1 94.12 198 ASP B N 1
ATOM 3911 C CA . ASP B 1 198 ? 0.057 24.625 -10.938 1 94.12 198 ASP B CA 1
ATOM 3912 C C . ASP B 1 198 ? -0.999 25.719 -11.008 1 94.12 198 ASP B C 1
ATOM 3914 O O . ASP B 1 198 ? -0.719 26.828 -11.477 1 94.12 198 ASP B O 1
ATOM 3918 N N . SER B 1 199 ? -2.119 25.391 -10.555 1 95.06 199 SER B N 1
ATOM 3919 C CA . SER B 1 199 ? -3.238 26.328 -10.633 1 95.06 199 SER B CA 1
ATOM 3920 C C . SER B 1 199 ? -2.98 27.578 -9.797 1 95.06 199 SER B C 1
ATOM 3922 O O . SER B 1 199 ? -3.596 28.625 -10.016 1 95.06 199 SER B O 1
ATOM 3924 N N . LYS B 1 200 ? -2.082 27.438 -8.836 1 95.56 200 LYS B N 1
ATOM 3925 C CA . LYS B 1 200 ? -1.758 28.578 -7.98 1 95.56 200 LYS B CA 1
ATOM 3926 C C . LYS B 1 200 ? -0.436 29.219 -8.398 1 95.56 200 LYS B C 1
ATOM 3928 O O . LYS B 1 200 ? 0.094 30.078 -7.691 1 95.56 200 LYS B O 1
ATOM 3933 N N . GLY B 1 201 ? 0.156 28.719 -9.43 1 95.06 201 GLY B N 1
ATOM 3934 C CA . GLY B 1 201 ? 1.288 29.391 -10.047 1 95.06 201 GLY B CA 1
ATOM 3935 C C . GLY B 1 201 ? 2.625 28.812 -9.633 1 95.06 201 GLY B C 1
ATOM 3936 O O . GLY B 1 201 ? 3.678 29.375 -9.945 1 95.06 201 GLY B O 1
ATOM 3937 N N . PHE B 1 202 ? 2.631 27.719 -8.938 1 96.31 202 PHE B N 1
ATOM 3938 C CA . PHE B 1 202 ? 3.898 27.078 -8.625 1 96.31 202 PHE B CA 1
ATOM 3939 C C . PHE B 1 202 ? 4.457 26.344 -9.844 1 96.31 202 PHE B C 1
ATOM 3941 O O . PHE B 1 202 ? 3.707 25.984 -10.75 1 96.31 202 PHE B O 1
ATOM 3948 N N . THR B 1 203 ? 5.762 26.266 -9.844 1 90.25 203 THR B N 1
ATOM 3949 C CA . THR B 1 203 ? 6.426 25.391 -10.805 1 90.25 203 THR B CA 1
ATOM 3950 C C . THR B 1 203 ? 6.855 24.078 -10.141 1 90.25 203 THR B C 1
ATOM 3952 O O . THR B 1 203 ? 7.465 24.094 -9.07 1 90.25 203 THR B O 1
ATOM 3955 N N . THR B 1 204 ? 6.383 23.062 -10.805 1 82.44 204 THR B N 1
ATOM 3956 C CA . THR B 1 204 ? 6.738 21.75 -10.281 1 82.44 204 THR B CA 1
ATOM 3957 C C . THR B 1 204 ? 7.41 20.906 -11.352 1 82.44 204 THR B C 1
ATOM 3959 O O . THR B 1 204 ? 7.129 21.062 -12.547 1 82.44 204 THR B O 1
ATOM 3962 N N . ASP B 1 205 ? 8.555 20.328 -10.945 1 73.5 205 ASP B N 1
ATOM 3963 C CA . ASP B 1 205 ? 9.062 19.25 -11.797 1 73.5 205 ASP B CA 1
ATOM 3964 C C . ASP B 1 205 ? 8.312 17.953 -11.539 1 73.5 205 ASP B C 1
ATOM 3966 O O . ASP B 1 205 ? 8.203 17.5 -10.391 1 73.5 205 ASP B O 1
ATOM 3970 N N . ALA B 1 206 ? 7.707 17.453 -12.523 1 65.75 206 ALA B N 1
ATOM 3971 C CA . ALA B 1 206 ? 6.855 16.266 -12.422 1 65.75 206 ALA B CA 1
ATOM 3972 C C . ALA B 1 206 ? 7.562 15.148 -11.672 1 65.75 206 ALA B C 1
ATOM 3974 O O . ALA B 1 206 ? 6.93 14.398 -10.914 1 65.75 206 ALA B O 1
ATOM 3975 N N . GLU B 1 207 ? 8.797 15.172 -11.758 1 69.88 207 GLU B N 1
ATOM 3976 C CA . GLU B 1 207 ? 9.539 14.078 -11.141 1 69.88 207 GLU B CA 1
ATOM 3977 C C . GLU B 1 207 ? 9.75 14.32 -9.648 1 69.88 207 GLU B C 1
ATOM 3979 O O . GLU B 1 207 ? 10.133 13.414 -8.914 1 69.88 207 GLU B O 1
ATOM 3984 N N . CYS B 1 208 ? 9.117 15.492 -9.336 1 81.5 208 CYS B N 1
ATOM 3985 C CA . CYS B 1 208 ? 9.453 15.859 -7.965 1 81.5 208 CYS B CA 1
ATOM 3986 C C . CYS B 1 208 ? 8.266 15.633 -7.035 1 81.5 208 CYS B C 1
ATOM 3988 O O . CYS B 1 208 ? 8.383 15.812 -5.82 1 81.5 208 CYS B O 1
ATOM 3990 N N . ILE B 1 209 ? 7.156 15.328 -7.57 1 92.88 209 ILE B N 1
ATOM 3991 C CA . ILE B 1 209 ? 6.004 14.984 -6.746 1 92.88 209 ILE B CA 1
ATOM 3992 C C . ILE B 1 209 ? 5.602 13.531 -7 1 92.88 209 ILE B C 1
ATOM 3994 O O . ILE B 1 209 ? 5.316 13.148 -8.133 1 92.88 209 ILE B O 1
ATOM 3998 N N . LYS B 1 210 ? 5.637 12.758 -5.93 1 94 210 LYS B N 1
ATOM 3999 C CA . LYS B 1 210 ? 5.387 11.336 -6.137 1 94 210 LYS B CA 1
ATOM 4000 C C . LYS B 1 210 ? 4.707 10.711 -4.922 1 94 210 LYS B C 1
ATOM 4002 O O . LYS B 1 210 ? 4.855 11.203 -3.801 1 94 210 LYS B O 1
ATOM 4007 N N . LEU B 1 211 ? 3.98 9.688 -5.203 1 95.75 211 LEU B N 1
ATOM 4008 C CA . LEU B 1 211 ? 3.467 8.812 -4.152 1 95.75 211 LEU B CA 1
ATOM 4009 C C . LEU B 1 211 ? 4.5 7.762 -3.762 1 95.75 211 LEU B C 1
ATOM 4011 O O . LEU B 1 211 ? 5.094 7.121 -4.629 1 95.75 211 LEU B O 1
ATOM 4015 N N . VAL B 1 212 ? 4.723 7.652 -2.484 1 93.88 212 VAL B N 1
ATOM 4016 C CA . VAL B 1 212 ? 5.719 6.719 -1.977 1 93.88 212 VAL B CA 1
ATOM 4017 C C . VAL B 1 212 ? 5.07 5.754 -0.985 1 93.88 212 VAL B C 1
ATOM 4019 O O . VAL B 1 212 ? 4.93 6.074 0.198 1 93.88 212 VAL B O 1
ATOM 4022 N N . PRO B 1 213 ? 4.703 4.547 -1.466 1 96 213 PRO B N 1
ATOM 4023 C CA . PRO B 1 213 ? 4.195 3.551 -0.52 1 96 213 PRO B CA 1
ATOM 4024 C C . PRO B 1 213 ? 5.262 3.066 0.458 1 96 213 PRO B C 1
ATOM 4026 O O . PRO B 1 213 ? 6.418 2.871 0.069 1 96 213 PRO B O 1
ATOM 4029 N N . ARG B 1 214 ? 4.824 2.953 1.687 1 92.56 214 ARG B N 1
ATOM 4030 C CA . ARG B 1 214 ? 5.734 2.564 2.76 1 92.56 214 ARG B CA 1
ATOM 4031 C C . ARG B 1 214 ? 5.023 1.695 3.791 1 92.56 214 ARG B C 1
ATOM 4033 O O . ARG B 1 214 ? 4.434 2.211 4.746 1 92.56 214 ARG B O 1
ATOM 4040 N N . PRO B 1 215 ? 5.133 0.326 3.592 1 93.5 215 PRO B N 1
ATOM 4041 C CA . PRO B 1 215 ? 4.648 -0.484 4.711 1 93.5 215 PRO B CA 1
ATOM 4042 C C . PRO B 1 215 ? 5.266 -0.075 6.047 1 93.5 215 PRO B C 1
ATOM 4044 O O . PRO B 1 215 ? 6.488 0.059 6.152 1 93.5 215 PRO B O 1
ATOM 4047 N N . THR B 1 216 ? 4.434 0.165 7.059 1 92.56 216 THR B N 1
ATOM 4048 C CA . THR B 1 216 ? 4.906 0.729 8.32 1 92.56 216 THR B CA 1
ATOM 4049 C C . THR B 1 216 ? 4.5 -0.156 9.492 1 92.56 216 THR B C 1
ATOM 4051 O O . THR B 1 216 ? 3.318 -0.248 9.828 1 92.56 216 THR B O 1
ATOM 4054 N N . PRO B 1 217 ? 5.508 -0.803 10.117 1 91.44 217 PRO B N 1
ATOM 4055 C CA . PRO B 1 217 ? 5.191 -1.536 11.344 1 91.44 217 PRO B CA 1
ATOM 4056 C C . PRO B 1 217 ? 4.703 -0.622 12.469 1 91.44 217 PRO B C 1
ATOM 4058 O O . PRO B 1 217 ? 5.25 0.468 12.664 1 91.44 217 PRO B O 1
ATOM 4061 N N . LEU B 1 218 ? 3.664 -1.036 13.102 1 89.31 218 LEU B N 1
ATOM 4062 C CA . LEU B 1 218 ? 3.146 -0.268 14.227 1 89.31 218 LEU B CA 1
ATOM 4063 C C . LEU B 1 218 ? 3.873 -0.64 15.516 1 89.31 218 LEU B C 1
ATOM 4065 O O . LEU B 1 218 ? 4.172 -1.813 15.75 1 89.31 218 LEU B O 1
ATOM 4069 N N . PRO B 1 219 ? 4.172 0.367 16.328 1 82.69 219 PRO B N 1
ATOM 4070 C CA . PRO B 1 219 ? 4.863 0.077 17.578 1 82.69 219 PRO B CA 1
ATOM 4071 C C . PRO B 1 219 ? 4.008 -0.735 18.547 1 82.69 219 PRO B C 1
ATOM 4073 O O . PRO B 1 219 ? 4.539 -1.506 19.359 1 82.69 219 PRO B O 1
ATOM 4076 N N . THR B 1 220 ? 2.736 -0.592 18.547 1 86.19 220 THR B N 1
ATOM 4077 C CA . THR B 1 220 ? 1.821 -1.351 19.391 1 86.19 220 THR B CA 1
ATOM 4078 C C . THR B 1 220 ? 0.899 -2.223 18.547 1 86.19 220 THR B C 1
ATOM 4080 O O . THR B 1 220 ? 1.318 -3.26 18.031 1 86.19 220 THR B O 1
ATOM 4083 N N . ASN B 1 221 ? -0.365 -1.792 18.359 1 90.88 221 ASN B N 1
ATOM 4084 C CA . ASN B 1 221 ? -1.319 -2.479 17.5 1 90.88 221 ASN B CA 1
ATOM 4085 C C . ASN B 1 221 ? -2.23 -1.491 16.766 1 90.88 221 ASN B C 1
ATOM 4087 O O . ASN B 1 221 ? -2.039 -0.277 16.859 1 90.88 221 ASN B O 1
ATOM 4091 N N . LEU B 1 222 ? -3.055 -2.021 15.992 1 95.06 222 LEU B N 1
ATOM 4092 C CA . LEU B 1 222 ? -3.908 -1.167 15.172 1 95.06 222 LEU B CA 1
ATOM 4093 C C . LEU B 1 222 ? -4.844 -0.337 16.047 1 95.06 222 LEU B C 1
ATOM 4095 O O . LEU B 1 222 ? -5.16 0.807 15.711 1 95.06 222 LEU B O 1
ATOM 4099 N N . LYS B 1 223 ? -5.301 -0.912 17.141 1 94.56 223 LYS B N 1
ATOM 4100 C CA . LYS B 1 223 ? -6.188 -0.169 18.031 1 94.56 223 LYS B CA 1
ATOM 4101 C C . LYS B 1 223 ? -5.516 1.1 18.547 1 94.56 223 LYS B C 1
ATOM 4103 O O . LYS B 1 223 ? -6.125 2.17 18.562 1 94.56 223 LYS B O 1
ATOM 4108 N N . GLY B 1 224 ? -4.246 0.952 18.938 1 90.94 224 GLY B N 1
ATOM 4109 C CA . GLY B 1 224 ? -3.5 2.125 19.359 1 90.94 224 GLY B CA 1
ATOM 4110 C C . GLY B 1 224 ? -3.396 3.186 18.281 1 90.94 224 GLY B C 1
ATOM 4111 O O . GLY B 1 224 ? -3.545 4.379 18.562 1 90.94 224 GLY B O 1
ATOM 4112 N N . TRP B 1 225 ? -3.113 2.779 17.078 1 92 225 TRP B N 1
ATOM 4113 C CA . TRP B 1 225 ? -3.061 3.697 15.945 1 92 225 TRP B CA 1
ATOM 4114 C C . TRP B 1 225 ? -4.395 4.41 15.766 1 92 225 TRP B C 1
ATOM 4116 O O . TRP B 1 225 ? -4.438 5.633 15.594 1 92 225 TRP B O 1
ATOM 4126 N N . LEU B 1 226 ? -5.504 3.676 15.852 1 95.75 226 LEU B N 1
ATOM 4127 C CA . LEU B 1 226 ? -6.848 4.215 15.664 1 95.75 226 LEU B CA 1
ATOM 4128 C C . LEU B 1 226 ? -7.203 5.195 16.766 1 95.75 226 LEU B C 1
ATOM 4130 O O . LEU B 1 226 ? -7.82 6.234 16.516 1 95.75 226 LEU B O 1
ATOM 4134 N N . GLU B 1 227 ? -6.844 4.871 17.938 1 91.25 227 GLU B N 1
ATOM 4135 C CA . GLU B 1 227 ? -7.094 5.77 19.062 1 91.25 227 GLU B CA 1
ATOM 4136 C C . GLU B 1 227 ? -6.375 7.105 18.859 1 91.25 227 GLU B C 1
ATOM 4138 O O . GLU B 1 227 ? -6.895 8.156 19.25 1 91.25 227 GLU B O 1
ATOM 4143 N N . THR B 1 228 ? -5.281 7.012 18.234 1 88.12 228 THR B N 1
ATOM 4144 C CA . THR B 1 228 ? -4.445 8.195 18.062 1 88.12 228 THR B CA 1
ATOM 4145 C C . THR B 1 228 ? -4.945 9.047 16.906 1 88.12 228 THR B C 1
ATOM 4147 O O . THR B 1 228 ? -5.012 10.273 17 1 88.12 228 THR B O 1
ATOM 4150 N N . PHE B 1 229 ? -5.391 8.406 15.82 1 90.5 229 PHE B N 1
ATOM 4151 C CA . PHE B 1 229 ? -5.562 9.18 14.586 1 90.5 229 PHE B CA 1
ATOM 4152 C C . PHE B 1 229 ? -7.031 9.25 14.195 1 90.5 229 PHE B C 1
ATOM 4154 O O . PHE B 1 229 ? -7.418 10.07 13.367 1 90.5 229 PHE B O 1
ATOM 4161 N N . ALA B 1 230 ? -7.871 8.398 14.844 1 93.06 230 ALA B N 1
ATOM 4162 C CA . ALA B 1 230 ? -9.258 8.375 14.383 1 93.06 230 ALA B CA 1
ATOM 4163 C C . ALA B 1 230 ? -10.211 8.781 15.5 1 93.06 230 ALA B C 1
ATOM 4165 O O . ALA B 1 230 ? -11.273 9.359 15.242 1 93.06 230 ALA B O 1
ATOM 4166 N N . ARG B 1 231 ? -9.867 8.516 16.734 1 92.38 231 ARG B N 1
ATOM 4167 C CA . ARG B 1 231 ? -10.797 8.703 17.844 1 92.38 231 ARG B CA 1
ATOM 4168 C C . ARG B 1 231 ? -11.273 10.148 17.922 1 92.38 231 ARG B C 1
ATOM 4170 O O . ARG B 1 231 ? -12.469 10.414 18 1 92.38 231 ARG B O 1
ATOM 4177 N N . ASN B 1 232 ? -10.297 11.055 17.781 1 88.69 232 ASN B N 1
ATOM 4178 C CA . ASN B 1 232 ? -10.633 12.453 18.016 1 88.69 232 ASN B CA 1
ATOM 4179 C C . ASN B 1 232 ? -10.773 13.234 16.719 1 88.69 232 ASN B C 1
ATOM 4181 O O . ASN B 1 232 ? -10.812 14.461 16.719 1 88.69 232 ASN B O 1
ATOM 4185 N N . SER B 1 233 ? -10.805 12.547 15.633 1 89.62 233 SER B N 1
ATOM 4186 C CA . SER B 1 233 ? -11.008 13.148 14.32 1 89.62 233 SER B CA 1
ATOM 4187 C C . SER B 1 233 ? -12.203 12.531 13.609 1 89.62 233 SER B C 1
ATOM 4189 O O . SER B 1 233 ? -13.328 13.031 13.727 1 89.62 233 SER B O 1
ATOM 4191 N N . PHE B 1 234 ? -12.039 11.328 13.133 1 88.31 234 PHE B N 1
ATOM 4192 C CA . PHE B 1 234 ? -13.062 10.602 12.391 1 88.31 234 PHE B CA 1
ATOM 4193 C C . PHE B 1 234 ? -14.273 10.312 13.266 1 88.31 234 PHE B C 1
ATOM 4195 O O . PHE B 1 234 ? -15.414 10.367 12.805 1 88.31 234 PHE B O 1
ATOM 4202 N N . LEU B 1 235 ? -14 10.078 14.586 1 95.19 235 LEU B N 1
ATOM 4203 C CA . LEU B 1 235 ? -15.039 9.609 15.492 1 95.19 235 LEU B CA 1
ATOM 4204 C C . LEU B 1 235 ? -15.297 10.625 16.594 1 95.19 235 LEU B C 1
ATOM 4206 O O . LEU B 1 235 ? -15.805 10.273 17.672 1 95.19 235 LEU B O 1
ATOM 4210 N N . SER B 1 236 ? -14.969 11.875 16.344 1 91.69 236 SER B N 1
ATOM 4211 C CA . SER B 1 236 ? -14.984 12.906 17.375 1 91.69 236 SER B CA 1
ATOM 4212 C C . SER B 1 236 ? -16.391 13.133 17.906 1 91.69 236 SER B C 1
ATOM 4214 O O . SER B 1 236 ? -16.562 13.523 19.078 1 91.69 236 SER B O 1
ATOM 4216 N N . THR B 1 237 ? -17.422 12.867 17.156 1 92.69 237 THR B N 1
ATOM 4217 C CA . THR B 1 237 ? -18.797 13.188 17.547 1 92.69 237 THR B CA 1
ATOM 4218 C C . THR B 1 237 ? -19.453 12.008 18.25 1 92.69 237 THR B C 1
ATOM 4220 O O . THR B 1 237 ? -20.562 12.117 18.766 1 92.69 237 THR B O 1
ATOM 4223 N N . LEU B 1 238 ? -18.797 10.906 18.312 1 95.25 238 LEU B N 1
ATOM 4224 C CA . LEU B 1 238 ? -19.375 9.711 18.922 1 95.25 238 LEU B CA 1
ATOM 4225 C C . LEU B 1 238 ? -19.078 9.672 20.422 1 95.25 238 LEU B C 1
ATOM 4227 O O . LEU B 1 238 ? -18.047 10.188 20.859 1 95.25 238 LEU B O 1
ATOM 4231 N N . SER B 1 239 ? -19.953 9.062 21.188 1 96.56 239 SER B N 1
ATOM 4232 C CA . SER B 1 239 ? -19.656 8.758 22.578 1 96.56 239 SER B CA 1
ATOM 4233 C C . SER B 1 239 ? -18.438 7.844 22.688 1 96.56 239 SER B C 1
ATOM 4235 O O . SER B 1 239 ? -18.062 7.172 21.719 1 96.56 239 SER B O 1
ATOM 4237 N N . ASP B 1 240 ? -17.859 7.855 23.828 1 95.69 240 ASP B N 1
ATOM 4238 C CA . ASP B 1 240 ? -16.688 6.996 24.047 1 95.69 240 ASP B CA 1
ATOM 4239 C C . ASP B 1 240 ? -17.047 5.531 23.812 1 95.69 240 ASP B C 1
ATOM 4241 O O . ASP B 1 240 ? -16.266 4.789 23.203 1 95.69 240 ASP B O 1
ATOM 4245 N N . GLU B 1 241 ? -18.172 5.152 24.25 1 96.81 241 GLU B N 1
ATOM 4246 C CA . GLU B 1 241 ? -18.609 3.77 24.094 1 96.81 241 GLU B CA 1
ATOM 4247 C C . GLU B 1 241 ? -18.797 3.414 22.625 1 96.81 241 GLU B C 1
ATOM 4249 O O . GLU B 1 241 ? -18.312 2.377 22.172 1 96.81 241 GLU B O 1
ATOM 4254 N N . ASP B 1 242 ? -19.469 4.297 21.906 1 96.69 242 ASP B N 1
ATOM 4255 C CA . ASP B 1 242 ? -19.703 4.055 20.484 1 96.69 242 ASP B CA 1
ATOM 4256 C C . ASP B 1 242 ? -18.391 4.07 19.703 1 96.69 242 ASP B C 1
ATOM 4258 O O . ASP B 1 242 ? -18.172 3.244 18.812 1 96.69 242 ASP B O 1
ATOM 4262 N N . ALA B 1 243 ? -17.562 4.977 20.062 1 96.94 243 ALA B N 1
ATOM 4263 C CA . ALA B 1 243 ? -16.266 5.07 19.391 1 96.94 243 ALA B CA 1
ATOM 4264 C C . ALA B 1 243 ? -15.438 3.809 19.625 1 96.94 243 ALA B C 1
ATOM 4266 O O . ALA B 1 243 ? -14.828 3.281 18.688 1 96.94 243 ALA B O 1
ATOM 4267 N N . GLN B 1 244 ? -15.453 3.332 20.875 1 97.44 244 GLN B N 1
ATOM 4268 C CA . GLN B 1 244 ? -14.695 2.121 21.172 1 97.44 244 GLN B CA 1
ATOM 4269 C C . GLN B 1 244 ? -15.234 0.928 20.391 1 97.44 244 GLN B C 1
ATOM 4271 O O . GLN B 1 244 ? -14.469 0.08 19.938 1 97.44 244 GLN B O 1
ATOM 4276 N N . SER B 1 245 ? -16.516 0.876 20.234 1 97.94 245 SER B N 1
ATOM 4277 C CA . SER B 1 245 ? -17.141 -0.191 19.453 1 97.94 245 SER B CA 1
ATOM 4278 C C . SER B 1 245 ? -16.703 -0.127 18 1 97.94 245 SER B C 1
ATOM 4280 O O . SER B 1 245 ? -16.406 -1.155 17.391 1 97.94 245 SER B O 1
ATOM 4282 N N . VAL B 1 246 ? -16.656 1.064 17.453 1 98.19 246 VAL B N 1
ATOM 4283 C CA . VAL B 1 246 ? -16.203 1.254 16.078 1 98.19 246 VAL B CA 1
ATOM 4284 C C . VAL B 1 246 ? -14.742 0.836 15.945 1 98.19 246 VAL B C 1
ATOM 4286 O O . VAL B 1 246 ? -14.383 0.091 15.031 1 98.19 246 VAL B O 1
ATOM 4289 N N . LEU B 1 247 ? -13.93 1.289 16.906 1 97.88 247 LEU B N 1
ATOM 4290 C CA . LEU B 1 247 ? -12.5 0.984 16.844 1 97.88 247 LEU B CA 1
ATOM 4291 C C . LEU B 1 247 ? -12.266 -0.522 16.906 1 97.88 247 LEU B C 1
ATOM 4293 O O . LEU B 1 247 ? -11.461 -1.057 16.141 1 97.88 247 LEU B O 1
ATOM 4297 N N . ASP B 1 248 ? -12.984 -1.241 17.734 1 97.5 248 ASP B N 1
ATOM 4298 C CA . ASP B 1 248 ? -12.844 -2.689 17.859 1 97.5 248 ASP B CA 1
ATOM 4299 C C . ASP B 1 248 ? -13.258 -3.391 16.562 1 97.5 248 ASP B C 1
ATOM 4301 O O . ASP B 1 248 ? -12.602 -4.344 16.141 1 97.5 248 ASP B O 1
ATOM 4305 N N . GLU B 1 249 ? -14.305 -2.906 16 1 97.56 249 GLU B N 1
ATOM 4306 C CA . GLU B 1 249 ? -14.781 -3.506 14.758 1 97.56 249 GLU B CA 1
ATOM 4307 C C . GLU B 1 249 ? -13.781 -3.291 13.625 1 97.56 249 GLU B C 1
ATOM 4309 O O . GLU B 1 249 ? -13.531 -4.199 12.828 1 97.56 249 GLU B O 1
ATOM 4314 N N . VAL B 1 250 ? -13.219 -2.102 13.547 1 98.38 250 VAL B N 1
ATOM 4315 C CA . VAL B 1 250 ? -12.242 -1.789 12.508 1 98.38 250 VAL B CA 1
ATOM 4316 C C . VAL B 1 250 ? -11.016 -2.684 12.664 1 98.38 250 VAL B C 1
ATOM 4318 O O . VAL B 1 250 ? -10.477 -3.189 11.68 1 98.38 250 VAL B O 1
ATOM 4321 N N . VAL B 1 251 ? -10.57 -2.885 13.93 1 97.06 251 VAL B N 1
ATOM 4322 C CA . VAL B 1 251 ? -9.445 -3.773 14.188 1 97.06 251 VAL B CA 1
ATOM 4323 C C . VAL B 1 251 ? -9.758 -5.172 13.664 1 97.06 251 VAL B C 1
ATOM 4325 O O . VAL B 1 251 ? -8.922 -5.801 13.008 1 97.06 251 VAL B O 1
ATOM 4328 N N . GLN B 1 252 ? -10.969 -5.652 13.875 1 95.38 252 GLN B N 1
ATOM 4329 C CA . GLN B 1 252 ? -11.367 -6.984 13.43 1 95.38 252 GLN B CA 1
ATOM 4330 C C . GLN B 1 252 ? -11.43 -7.059 11.906 1 95.38 252 GLN B C 1
ATOM 4332 O O . GLN B 1 252 ? -10.977 -8.039 11.305 1 95.38 252 GLN B O 1
ATOM 4337 N N . ILE B 1 253 ? -11.945 -6.02 11.289 1 96.75 253 ILE B N 1
ATOM 4338 C CA . ILE B 1 253 ? -12.07 -5.992 9.836 1 96.75 253 ILE B CA 1
ATOM 4339 C C . ILE B 1 253 ? -10.688 -6.023 9.195 1 96.75 253 ILE B C 1
ATOM 4341 O O . ILE B 1 253 ? -10.453 -6.77 8.234 1 96.75 253 ILE B O 1
ATOM 4345 N N . CYS B 1 254 ? -9.75 -5.277 9.766 1 97.5 254 CYS B N 1
ATOM 4346 C CA . CYS B 1 254 ? -8.461 -5.043 9.117 1 97.5 254 CYS B CA 1
ATOM 4347 C C . CYS B 1 254 ? -7.469 -6.141 9.477 1 97.5 254 CYS B C 1
ATOM 4349 O O . CYS B 1 254 ? -6.387 -6.219 8.891 1 97.5 254 CYS B O 1
ATOM 4351 N N . ARG B 1 255 ? -7.809 -7.016 10.398 1 95.31 255 ARG B N 1
ATOM 4352 C CA . ARG B 1 255 ? -6.863 -7.992 10.93 1 95.31 255 ARG B CA 1
ATOM 4353 C C . ARG B 1 255 ? -6.266 -8.844 9.812 1 95.31 255 ARG B C 1
ATOM 4355 O O . ARG B 1 255 ? -5.051 -9.055 9.766 1 95.31 255 ARG B O 1
ATOM 4362 N N . VAL B 1 256 ? -7.023 -9.258 8.875 1 95.81 256 VAL B N 1
ATOM 4363 C CA . VAL B 1 256 ? -6.602 -10.203 7.84 1 95.81 256 VAL B CA 1
ATOM 4364 C C . VAL B 1 256 ? -5.508 -9.57 6.98 1 95.81 256 VAL B C 1
ATOM 4366 O O . VAL B 1 256 ? -4.648 -10.273 6.445 1 95.81 256 VAL B O 1
ATOM 4369 N N . ASP B 1 257 ? -5.477 -8.242 6.898 1 97.06 257 ASP B N 1
ATOM 4370 C CA . ASP B 1 257 ? -4.543 -7.539 6.023 1 97.06 257 ASP B CA 1
ATOM 4371 C C . ASP B 1 257 ? -3.367 -6.969 6.816 1 97.06 257 ASP B C 1
ATOM 4373 O O . ASP B 1 257 ? -2.268 -6.812 6.281 1 97.06 257 ASP B O 1
ATOM 4377 N N . ASN B 1 258 ? -3.621 -6.633 8.125 1 97.12 258 ASN B N 1
ATOM 4378 C CA . ASN B 1 258 ? -2.684 -5.758 8.828 1 97.12 258 ASN B CA 1
ATOM 4379 C C . ASN B 1 258 ? -1.938 -6.504 9.93 1 97.12 258 ASN B C 1
ATOM 4381 O O . ASN B 1 258 ? -0.965 -5.992 10.484 1 97.12 258 ASN B O 1
ATOM 4385 N N . TYR B 1 259 ? -2.359 -7.773 10.211 1 95.56 259 TYR B N 1
ATOM 4386 C CA . TYR B 1 259 ? -1.757 -8.57 11.273 1 95.56 259 TYR B CA 1
ATOM 4387 C C . TYR B 1 259 ? -0.979 -9.75 10.703 1 95.56 259 TYR B C 1
ATOM 4389 O O . TYR B 1 259 ? -1.438 -10.406 9.766 1 95.56 259 TYR B O 1
ATOM 4397 N N . TRP B 1 260 ? 0.246 -9.984 11.211 1 94 260 TRP B N 1
ATOM 4398 C CA . TRP B 1 260 ? 1.026 -11.164 10.844 1 94 260 TRP B CA 1
ATOM 4399 C C . TRP B 1 260 ? 1.524 -11.891 12.086 1 94 260 TRP B C 1
ATOM 4401 O O . TRP B 1 260 ? 1.678 -11.289 13.148 1 94 260 TRP B O 1
ATOM 4411 N N . SER B 1 261 ? 1.642 -13.18 11.969 1 92.19 261 SER B N 1
ATOM 4412 C CA . SER B 1 261 ? 2.17 -14.031 13.031 1 92.19 261 SER B CA 1
ATOM 4413 C C . SER B 1 261 ? 3.002 -15.172 12.461 1 92.19 261 SER B C 1
ATOM 4415 O O . SER B 1 261 ? 2.654 -15.742 11.43 1 92.19 261 SER B O 1
ATOM 4417 N N . ASP B 1 262 ? 4.043 -15.492 13.109 1 89.56 262 ASP B N 1
ATOM 4418 C CA . ASP B 1 262 ? 4.883 -16.609 12.68 1 89.56 262 ASP B CA 1
ATOM 4419 C C . ASP B 1 262 ? 4.148 -17.938 12.828 1 89.56 262 ASP B C 1
ATOM 4421 O O . ASP B 1 262 ? 4.504 -18.922 12.18 1 89.56 262 ASP B O 1
ATOM 4425 N N . ALA B 1 263 ? 3.178 -17.891 13.602 1 85.56 263 ALA B N 1
ATOM 4426 C CA . ALA B 1 263 ? 2.41 -19.125 13.836 1 85.56 263 ALA B CA 1
ATOM 4427 C C . ALA B 1 263 ? 1.554 -19.469 12.617 1 85.56 263 ALA B C 1
ATOM 4429 O O . ALA B 1 263 ? 1.294 -20.641 12.352 1 85.56 263 ALA B O 1
ATOM 4430 N N . HIS B 1 264 ? 1.141 -18.438 11.852 1 86.06 264 HIS B N 1
ATOM 4431 C CA . HIS B 1 264 ? 0.287 -18.625 10.688 1 86.06 264 HIS B CA 1
ATOM 4432 C C . HIS B 1 264 ? 0.734 -17.734 9.531 1 86.06 264 HIS B C 1
ATOM 4434 O O . HIS B 1 264 ? 0.012 -16.828 9.133 1 86.06 264 HIS B O 1
ATOM 4440 N N . PRO B 1 265 ? 1.846 -18.078 8.938 1 88.69 265 PRO B N 1
ATOM 4441 C CA . PRO B 1 265 ? 2.414 -17.188 7.914 1 88.69 265 PRO B CA 1
ATOM 4442 C C . PRO B 1 265 ? 1.494 -17.016 6.711 1 88.69 265 PRO B C 1
ATOM 4444 O O . PRO B 1 265 ? 0.985 -18 6.164 1 88.69 265 PRO B O 1
ATOM 4447 N N . GLY B 1 266 ? 1.22 -15.789 6.422 1 86.94 266 GLY B N 1
ATOM 4448 C CA . GLY B 1 266 ? 0.53 -15.43 5.191 1 86.94 266 GLY B CA 1
ATOM 4449 C C . GLY B 1 266 ? -0.981 -15.469 5.324 1 86.94 266 GLY B C 1
ATOM 4450 O O . GLY B 1 266 ? -1.699 -15.117 4.383 1 86.94 266 GLY B O 1
ATOM 4451 N N . SER B 1 267 ? -1.497 -15.891 6.457 1 81.81 267 SER B N 1
ATOM 4452 C CA . SER B 1 267 ? -2.939 -16.047 6.605 1 81.81 267 SER B CA 1
ATOM 4453 C C . SER B 1 267 ? -3.588 -14.766 7.109 1 81.81 267 SER B C 1
ATOM 4455 O O . SER B 1 267 ? -4.711 -14.438 6.719 1 81.81 267 SER B O 1
ATOM 4457 N N . GLY B 1 268 ? -2.918 -14.039 7.805 1 70.62 268 GLY B N 1
ATOM 4458 C CA . GLY B 1 268 ? -3.455 -12.844 8.445 1 70.62 268 GLY B CA 1
ATOM 4459 C C . GLY B 1 268 ? -4.441 -13.164 9.555 1 70.62 268 GLY B C 1
ATOM 4460 O O . GLY B 1 268 ? -5.102 -12.258 10.078 1 70.62 268 GLY B O 1
ATOM 4461 N N . ILE B 1 269 ? -4.699 -14.445 9.812 1 74.06 269 ILE B N 1
ATOM 4462 C CA . ILE B 1 269 ? -5.707 -14.844 10.789 1 74.06 269 ILE B CA 1
ATOM 4463 C C . ILE B 1 269 ? -5.051 -15.641 11.914 1 74.06 269 ILE B C 1
ATOM 4465 O O . ILE B 1 269 ? -3.975 -16.219 11.727 1 74.06 269 ILE B O 1
ATOM 4469 N N . ASN B 1 270 ? -5.375 -15.258 13.094 1 60.41 270 ASN B N 1
ATOM 4470 C CA . ASN B 1 270 ? -5.082 -16.188 14.18 1 60.41 270 ASN B CA 1
ATOM 4471 C C . ASN B 1 270 ? -6.227 -17.172 14.406 1 60.41 270 ASN B C 1
ATOM 4473 O O . ASN B 1 270 ? -7.32 -16.766 14.812 1 60.41 270 ASN B O 1
ATOM 4477 N N . PRO B 1 271 ? -6.039 -18.375 13.914 1 52.94 271 PRO B N 1
ATOM 4478 C CA . PRO B 1 271 ? -7.156 -19.297 14.07 1 52.94 271 PRO B CA 1
ATOM 4479 C C . PRO B 1 271 ? -7.73 -19.297 15.484 1 52.94 271 PRO B C 1
ATOM 4481 O O . PRO B 1 271 ? -8.914 -19.578 15.68 1 52.94 271 PRO B O 1
ATOM 4484 N N . ARG B 1 272 ? -6.809 -19.266 16.469 1 46.84 272 ARG B N 1
ATOM 4485 C CA . ARG B 1 272 ? -7.324 -19.297 17.828 1 46.84 272 ARG B CA 1
ATOM 4486 C C . ARG B 1 272 ? -8.211 -18.094 18.109 1 46.84 272 ARG B C 1
ATOM 4488 O O . ARG B 1 272 ? -9.016 -18.109 19.047 1 46.84 272 ARG B O 1
ATOM 4495 N N . SER B 1 273 ? -7.816 -16.984 17.656 1 47.91 273 SER B N 1
ATOM 4496 C CA . SER B 1 273 ? -8.516 -15.781 18.078 1 47.91 273 SER B CA 1
ATOM 4497 C C . SER B 1 273 ? -9.953 -15.766 17.562 1 47.91 273 SER B C 1
ATOM 4499 O O . SER B 1 273 ? -10.789 -15.008 18.062 1 47.91 273 SER B O 1
ATOM 4501 N N . ASP B 1 274 ? -10.328 -16.297 16.406 1 42.72 274 ASP B N 1
ATOM 4502 C CA . ASP B 1 274 ? -11.75 -16.234 16.094 1 42.72 274 ASP B CA 1
ATOM 4503 C C . ASP B 1 274 ? -12.562 -17.062 17.094 1 42.72 274 ASP B C 1
ATOM 4505 O O . ASP B 1 274 ? -13.797 -17.047 17.062 1 42.72 274 ASP B O 1
ATOM 4509 N N . SER B 1 275 ? -12.164 -18.266 17.484 1 35.78 275 SER B N 1
ATOM 4510 C CA . SER B 1 275 ? -12.906 -18.906 18.562 1 35.78 275 SER B CA 1
ATOM 4511 C C . SER B 1 275 ? -12.688 -18.203 19.891 1 35.78 275 SER B C 1
ATOM 4513 O O . SER B 1 275 ? -11.547 -17.906 20.266 1 35.78 275 SER B O 1
ATOM 4515 N N . GLU B 1 276 ? -13.68 -17.406 20.438 1 35.12 276 GLU B N 1
ATOM 4516 C CA . GLU B 1 276 ? -13.805 -16.953 21.828 1 35.12 276 GLU B CA 1
ATOM 4517 C C . GLU B 1 276 ? -13.133 -17.906 22.797 1 35.12 276 GLU B C 1
ATOM 4519 O O . GLU B 1 276 ? -13.438 -17.906 23.984 1 35.12 276 GLU B O 1
ATOM 4524 N N . SER B 1 277 ? -12.648 -19.031 22.406 1 33.81 277 SER B N 1
ATOM 4525 C CA . SER B 1 277 ? -12.352 -19.859 23.562 1 33.81 277 SER B CA 1
ATOM 4526 C C . SER B 1 277 ? -11.414 -19.156 24.531 1 33.81 277 SER B C 1
ATOM 4528 O O . SER B 1 277 ? -10.5 -18.438 24.109 1 33.81 277 SER B O 1
ATOM 4530 N N . ASN B 1 278 ? -11.953 -18.844 25.875 1 32.53 278 ASN B N 1
ATOM 4531 C CA . ASN B 1 278 ? -11.461 -18.516 27.203 1 32.53 278 ASN B CA 1
ATOM 4532 C C . ASN B 1 278 ? -10.086 -19.141 27.469 1 32.53 278 ASN B C 1
ATOM 4534 O O . ASN B 1 278 ? -9.641 -19.203 28.609 1 32.53 278 ASN B O 1
ATOM 4538 N N . ASP B 1 279 ? -9.812 -20.203 26.781 1 32.69 279 ASP B N 1
ATOM 4539 C CA . ASP B 1 279 ? -8.719 -20.875 27.484 1 32.69 279 ASP B CA 1
ATOM 4540 C C . ASP B 1 279 ? -7.504 -19.953 27.609 1 32.69 279 ASP B C 1
ATOM 4542 O O . ASP B 1 279 ? -6.938 -19.531 26.594 1 32.69 279 ASP B O 1
ATOM 4546 N N . LYS B 1 280 ? -7.277 -19.375 28.812 1 31.91 280 LYS B N 1
ATOM 4547 C CA . LYS B 1 280 ? -6.191 -18.766 29.562 1 31.91 280 LYS B CA 1
ATOM 4548 C C . LYS B 1 280 ? -4.852 -19.406 29.234 1 31.91 280 LYS B C 1
ATOM 4550 O O . LYS B 1 280 ? -3.811 -19 29.75 1 31.91 280 LYS B O 1
ATOM 4555 N N . ASP B 1 281 ? -4.883 -20.688 29.094 1 32.06 281 ASP B N 1
ATOM 4556 C CA . ASP B 1 281 ? -3.578 -21.344 29.141 1 32.06 281 ASP B CA 1
ATOM 4557 C C . ASP B 1 281 ? -2.705 -20.906 27.953 1 32.06 281 ASP B C 1
ATOM 4559 O O . ASP B 1 281 ? -2.641 -21.594 26.938 1 32.06 281 ASP B O 1
ATOM 4563 N N . LYS B 1 282 ? -2.785 -19.656 27.688 1 34.03 282 LYS B N 1
ATOM 4564 C CA . LYS B 1 282 ? -1.954 -18.953 26.719 1 34.03 282 LYS B CA 1
ATOM 4565 C C . LYS B 1 282 ? -0.48 -19.312 26.891 1 34.03 282 LYS B C 1
ATOM 4567 O O . LYS B 1 282 ? 0.369 -18.859 26.125 1 34.03 282 LYS B O 1
ATOM 4572 N N . ASP B 1 283 ? 0.134 -19.203 28.062 1 33 283 ASP B N 1
ATOM 4573 C CA . ASP B 1 283 ? 1.409 -18.562 28.375 1 33 283 ASP B CA 1
ATOM 4574 C C . ASP B 1 283 ? 2.582 -19.406 27.875 1 33 283 ASP B C 1
ATOM 4576 O O . ASP B 1 283 ? 3.676 -18.875 27.641 1 33 283 ASP B O 1
ATOM 4580 N N . LYS B 1 284 ? 2.709 -20.719 28.312 1 35.62 284 LYS B N 1
ATOM 4581 C CA . LYS B 1 284 ? 4.016 -21.188 28.766 1 35.62 284 LYS B CA 1
ATOM 4582 C C . LYS B 1 284 ? 4.949 -21.438 27.578 1 35.62 284 LYS B C 1
ATOM 4584 O O . LYS B 1 284 ? 6.168 -21.484 27.75 1 35.62 284 LYS B O 1
ATOM 4589 N N . ASP B 1 285 ? 4.555 -22.422 26.766 1 33.22 285 ASP B N 1
ATOM 4590 C CA . ASP B 1 285 ? 5.707 -22.734 25.938 1 33.22 285 ASP B CA 1
ATOM 4591 C C . ASP B 1 285 ? 5.73 -21.875 24.672 1 33.22 285 ASP B C 1
ATOM 4593 O O . ASP B 1 285 ? 5.676 -22.391 23.562 1 33.22 285 ASP B O 1
ATOM 4597 N N . LYS B 1 286 ? 5.211 -20.594 24.688 1 43.03 286 LYS B N 1
ATOM 4598 C CA . LYS B 1 286 ? 5.309 -19.531 23.688 1 43.03 286 LYS B CA 1
ATOM 4599 C C . LYS B 1 286 ? 6.754 -19.328 23.25 1 43.03 286 LYS B C 1
ATOM 4601 O O . LYS B 1 286 ? 7.434 -18.422 23.703 1 43.03 286 LYS B O 1
ATOM 4606 N N . GLY B 1 287 ? 7.305 -20.141 22.938 1 43.38 287 GLY B N 1
ATOM 4607 C CA . GLY B 1 287 ? 8.625 -19.906 22.375 1 43.38 287 GLY B CA 1
ATOM 4608 C C . GLY B 1 287 ? 8.688 -18.672 21.516 1 43.38 287 GLY B C 1
ATOM 4609 O O . GLY B 1 287 ? 7.742 -17.875 21.484 1 43.38 287 GLY B O 1
ATOM 4610 N N . ASP B 1 288 ? 9.758 -18.422 20.547 1 57.25 288 ASP B N 1
ATOM 4611 C CA . ASP B 1 288 ? 10.32 -17.375 19.703 1 57.25 288 ASP B CA 1
ATOM 4612 C C . ASP B 1 288 ? 9.344 -16.969 18.609 1 57.25 288 ASP B C 1
ATOM 4614 O O . ASP B 1 288 ? 9.758 -16.547 17.516 1 57.25 288 ASP B O 1
ATOM 4618 N N . MET B 1 289 ? 7.992 -16.969 18.734 1 72.12 289 MET B N 1
ATOM 4619 C CA . MET B 1 289 ? 7.137 -16.656 17.594 1 72.12 289 MET B CA 1
ATOM 4620 C C . MET B 1 289 ? 6.812 -15.172 17.547 1 72.12 289 MET B C 1
ATOM 4622 O O . MET B 1 289 ? 6.227 -14.633 18.484 1 72.12 289 MET B O 1
ATOM 4626 N N . ARG B 1 290 ? 7.145 -14.531 16.516 1 86.88 290 ARG B N 1
ATOM 4627 C CA . ARG B 1 290 ? 6.98 -13.102 16.297 1 86.88 290 ARG B CA 1
ATOM 4628 C C . ARG B 1 290 ? 5.633 -12.797 15.641 1 86.88 290 ARG B C 1
ATOM 4630 O O . ARG B 1 290 ? 5.074 -13.641 14.938 1 86.88 290 ARG B O 1
ATOM 4637 N N . GLU B 1 291 ? 4.969 -11.703 16.109 1 91.56 291 GLU B N 1
ATOM 4638 C CA . GLU B 1 291 ? 3.756 -11.164 15.5 1 91.56 291 GLU B CA 1
ATOM 4639 C C . GLU B 1 291 ? 3.795 -9.641 15.445 1 91.56 291 GLU B C 1
ATOM 4641 O O . GLU B 1 291 ? 4.656 -9.008 16.062 1 91.56 291 GLU B O 1
ATOM 4646 N N . GLY B 1 292 ? 2.955 -9.086 14.664 1 91.81 292 GLY B N 1
ATOM 4647 C CA . GLY B 1 292 ? 2.938 -7.633 14.586 1 91.81 292 GLY B CA 1
ATOM 4648 C C . GLY B 1 292 ? 1.841 -7.094 13.688 1 91.81 292 GLY B C 1
ATOM 4649 O O . GLY B 1 292 ? 1.075 -7.867 13.102 1 91.81 292 GLY B O 1
ATOM 4650 N N . TRP B 1 293 ? 1.688 -5.801 13.773 1 93.56 293 TRP B N 1
ATOM 4651 C CA . TRP B 1 293 ? 0.746 -5.051 12.945 1 93.56 293 TRP B CA 1
ATOM 4652 C C . TRP B 1 293 ? 1.48 -4.082 12.023 1 93.56 293 TRP B C 1
ATOM 4654 O O . TRP B 1 293 ? 2.475 -3.469 12.422 1 93.56 293 TRP B O 1
ATOM 4664 N N . GLU B 1 294 ? 1.009 -4.035 10.828 1 94.81 294 GLU B N 1
ATOM 4665 C CA . GLU B 1 294 ? 1.564 -3.09 9.867 1 94.81 294 GLU B CA 1
ATOM 4666 C C . GLU B 1 294 ? 0.459 -2.342 9.125 1 94.81 294 GLU B C 1
ATOM 4668 O O . GLU B 1 294 ? -0.612 -2.896 8.875 1 94.81 294 GLU B O 1
ATOM 4673 N N . VAL B 1 295 ? 0.719 -1.082 8.828 1 96.12 295 VAL B N 1
ATOM 4674 C CA . VAL B 1 295 ? -0.207 -0.242 8.07 1 96.12 295 VAL B CA 1
ATOM 4675 C C . VAL B 1 295 ? 0.471 0.266 6.801 1 96.12 295 VAL B C 1
ATOM 4677 O O . VAL B 1 295 ? 1.642 0.652 6.828 1 96.12 295 VAL B O 1
ATOM 4680 N N . MET B 1 296 ? -0.254 0.197 5.672 1 97.62 296 MET B N 1
ATOM 4681 C CA . MET B 1 296 ? 0.278 0.726 4.422 1 97.62 296 MET B CA 1
ATOM 4682 C C . MET B 1 296 ? 0.158 2.246 4.379 1 97.62 296 MET B C 1
ATOM 4684 O O . MET B 1 296 ? -0.924 2.781 4.129 1 97.62 296 MET B O 1
ATOM 4688 N N . TYR B 1 297 ? 1.26 2.902 4.609 1 96 297 TYR B N 1
ATOM 4689 C CA . TYR B 1 297 ? 1.313 4.34 4.379 1 96 297 TYR B CA 1
ATOM 4690 C C . TYR B 1 297 ? 1.682 4.645 2.932 1 96 297 TYR B C 1
ATOM 4692 O O . TYR B 1 297 ? 2.527 3.969 2.344 1 96 297 TYR B O 1
ATOM 4700 N N . VAL B 1 298 ? 1.012 5.586 2.361 1 97.12 298 VAL B N 1
ATOM 4701 C CA . VAL B 1 298 ? 1.388 6.16 1.073 1 97.12 298 VAL B CA 1
ATOM 4702 C C . VAL B 1 298 ? 1.615 7.664 1.225 1 97.12 298 VAL B C 1
ATOM 4704 O O . VAL B 1 298 ? 0.664 8.422 1.409 1 97.12 298 VAL B O 1
ATOM 4707 N N . ARG B 1 299 ? 2.855 8.016 1.109 1 95.38 299 ARG B N 1
ATOM 4708 C CA . ARG B 1 299 ? 3.193 9.422 1.296 1 95.38 299 ARG B CA 1
ATOM 4709 C C . ARG B 1 299 ? 3.254 10.148 -0.042 1 95.38 299 ARG B C 1
ATOM 4711 O O . ARG B 1 299 ? 3.77 9.617 -1.025 1 95.38 299 ARG B O 1
ATOM 4718 N N . LEU B 1 300 ? 2.621 11.266 -0.114 1 96.44 300 LEU B N 1
ATOM 4719 C CA . LEU B 1 300 ? 2.803 12.203 -1.216 1 96.44 300 LEU B CA 1
ATOM 4720 C C . LEU B 1 300 ? 3.875 13.234 -0.882 1 96.44 300 LEU B C 1
ATOM 4722 O O . LEU B 1 300 ? 3.736 13.992 0.081 1 96.44 300 LEU B O 1
ATOM 4726 N N . ARG B 1 301 ? 4.906 13.156 -1.626 1 94.94 301 ARG B N 1
ATOM 4727 C CA . ARG B 1 301 ? 6.055 14 -1.313 1 94.94 301 ARG B CA 1
ATOM 4728 C C . ARG B 1 301 ? 6.508 14.789 -2.539 1 94.94 301 ARG B C 1
ATOM 4730 O O . ARG B 1 301 ? 6.457 14.281 -3.662 1 94.94 301 ARG B O 1
ATOM 4737 N N . GLY B 1 302 ? 6.961 16.047 -2.287 1 94.81 302 GLY B N 1
ATOM 4738 C CA . GLY B 1 302 ? 7.461 16.812 -3.41 1 94.81 302 GLY B CA 1
ATOM 4739 C C . GLY B 1 302 ? 7.977 18.188 -3.008 1 94.81 302 GLY B C 1
ATOM 4740 O O . GLY B 1 302 ? 8.031 18.516 -1.818 1 94.81 302 GLY B O 1
ATOM 4741 N N . ILE B 1 303 ? 8.492 18.844 -4.062 1 94.88 303 ILE B N 1
ATOM 4742 C CA . ILE B 1 303 ? 8.977 20.219 -3.947 1 94.88 303 ILE B CA 1
ATOM 4743 C C . ILE B 1 303 ? 8.328 21.078 -5.031 1 94.88 303 ILE B C 1
ATOM 4745 O O . ILE B 1 303 ? 8.172 20.641 -6.172 1 94.88 303 ILE B O 1
ATOM 4749 N N . ALA B 1 304 ? 7.914 22.188 -4.648 1 96 304 ALA B N 1
ATOM 4750 C CA . ALA B 1 304 ? 7.406 23.188 -5.57 1 96 304 ALA B CA 1
ATOM 4751 C C . ALA B 1 304 ? 8.141 24.516 -5.387 1 96 304 ALA B C 1
ATOM 4753 O O . ALA B 1 304 ? 8.609 24.828 -4.289 1 96 304 ALA B O 1
ATOM 4754 N N . ILE B 1 305 ? 8.219 25.281 -6.504 1 96.06 305 ILE B N 1
ATOM 4755 C CA . ILE B 1 305 ? 8.969 26.531 -6.465 1 96.06 305 ILE B CA 1
ATOM 4756 C C . ILE B 1 305 ? 8.055 27.688 -6.844 1 96.06 305 ILE B C 1
ATOM 4758 O O . ILE B 1 305 ? 7.348 27.641 -7.855 1 96.06 305 ILE B O 1
ATOM 4762 N N . LYS B 1 306 ? 8.062 28.672 -5.973 1 96.62 306 LYS B N 1
ATOM 4763 C CA . LYS B 1 306 ? 7.402 29.906 -6.355 1 96.62 306 LYS B CA 1
ATOM 4764 C C . LYS B 1 306 ? 8.164 30.625 -7.473 1 96.62 306 LYS B C 1
ATOM 4766 O O . LYS B 1 306 ? 9.383 30.781 -7.387 1 96.62 306 LYS B O 1
ATOM 4771 N N . PRO B 1 307 ? 7.461 31.016 -8.469 1 92.81 307 PRO B N 1
ATOM 4772 C CA . PRO B 1 307 ? 8.164 31.703 -9.547 1 92.81 307 PRO B CA 1
ATOM 4773 C C . PRO B 1 307 ? 8.844 33 -9.086 1 92.81 307 PRO B C 1
ATOM 4775 O O . PRO B 1 307 ? 8.406 33.594 -8.117 1 92.81 307 PRO B O 1
ATOM 4778 N N . GLN B 1 308 ? 9.82 33.375 -9.859 1 90.56 308 GLN B N 1
ATOM 4779 C CA . GLN B 1 308 ? 10.578 34.562 -9.57 1 90.56 308 GLN B CA 1
ATOM 4780 C C . GLN B 1 308 ? 9.742 35.812 -9.844 1 90.56 308 GLN B C 1
ATOM 4782 O O . GLN B 1 308 ? 8.891 35.844 -10.734 1 90.56 308 GLN B O 1
#

Sequence (616 aa):
MSYSSNLTNHNPSKYQTNASFVYSAANSSPVLDLLDAQPGEKIIDLGCGTGQLTIQLQGIVCVGEGGEVVGVDSNESMLESARQSLKQASSHRIKFIQADIQNFPSFASKHPELEGHFDKVFTSATLHWCKSNPGGVVELVKWLLKPGGKFAFEFGGFGNVVGIRAALHQSLKSRGMNPIPLDPWYFPTDKQYQKLLDSKGFTTDAECIKLVPRPTPLPTNLKGWLETFARNSFLSTLSDEDAQSVLDEVVQICRVDNYWSDAHPGSGINPRSDSESNDKDKDKDKGDMREGWEVMYVRLRGIAIKPQMSYSSNLTNHNPSKYQTNASFVYSAANSSPVLDLLDAQPGEKIIDLGCGTGQLTIQLQGIVCVGEGGEVVGVDSNESMLESARQSLKQASSHRIKFIQADIQNFPSFASKHPELEGHFDKVFTSATLHWCKSNPGGVVELVKWLLKPGGKFAFEFGGFGNVVGIRAALHQSLKSRGMNPIPLDPWYFPTDKQYQKLLDSKGFTTDAECIKLVPRPTPLPTNLKGWLETFARNSFLSTLSDEDAQSVLDEVVQICRVDNYWSDAHPGSGINPRSDSESNDKDKDKDKGDMREGWEVMYVRLRGIAIKPQ

pLDDT: mean 85.78, std 18.25, range [23.77, 98.81]